Protein AF-A0A8J7Q4M6-F1 (afdb_monomer_lite)

Secondary structure (DSSP, 8-state):
------STT-EEEEEE----TTS---SSHHHHHHHHHHHHHS-GGGTS----TTSTTEEEEEGGG--S---TT-PSSPHHHHHHHHHHHHHHHHHHHHTTS-S--EEEEEEEEEE-EEESSTT--EEEPTT--SSS--EEEHHHHHHHHHHHTSEEEEEEEEEE--EE-TTPPPP---------HHHHTT-EEEEEESS-TT-B--EEE-TTS-EEEHHHHHHHHIIIIITEEEEEEEE-TTT--EEEEEEHHHHHHHHHHHHHHHS-GGGTT-TTB-SS-B---S-SS-TT-EEEEEE--EEEEEEE--GGGTTSEEEEEEEPTTSPEEEEEEEE--SSEEEEEEESSEEEEEETTTTEEEEEEPPS--STTTTEEE-

Foldseek 3Di:
DPPPPDLAFEAEDFEFEQAAPADHGHAARLVLSVLLLVQCCPCQAQLRSNYPNVDPRYHYHYLVVDDDDDDQLPRPPAPVVSVVSLVVLQVQLVVCVVVVNHSARGAEYEYHEAAAWEAQDQPWIWHATSSAHLVRRRIAIQCLSQVQCQQLLNYLEYEYHYHYFHAYNHPDDHDHPPDDRNGDPVSNVRHYYWYKAQAHHQAGWDWDQDPVRRIHTLLSVQLSLLSSALLFDPVQWDQDPVPRFIKTWRFSQSSQVSQQVCSLVSDDPVCSPPPRHGSHIDIDPPDPPRRGHTRHMHGQFWAKAKEFEDPVLAQWWKWKWDQDPVRDTDTPDIDRDHDRIDIDTGGFDWIKIDTPPPPDIDIDTQHSDRDPPRRYDYD

Structure (mmCIF, N/CA/C/O backbone):
data_AF-A0A8J7Q4M6-F1
#
_entry.id   AF-A0A8J7Q4M6-F1
#
loop_
_atom_site.group_PDB
_atom_site.id
_atom_site.type_symbol
_atom_site.label_atom_id
_atom_site.label_alt_id
_atom_site.label_comp_id
_atom_site.label_asym_id
_atom_site.label_entity_id
_atom_site.label_seq_id
_atom_site.pdbx_PDB_ins_code
_atom_site.Cartn_x
_atom_site.Cartn_y
_atom_site.Cartn_z
_atom_site.occupancy
_atom_site.B_iso_or_equiv
_atom_site.auth_seq_id
_atom_site.auth_comp_id
_atom_site.auth_asym_id
_atom_site.auth_atom_id
_atom_site.pdbx_PDB_model_num
ATOM 1 N N . MET A 1 1 ? 16.211 25.113 9.702 1.00 29.30 1 MET A N 1
ATOM 2 C CA . MET A 1 1 ? 15.753 24.844 8.324 1.00 29.30 1 MET A CA 1
ATOM 3 C C . MET A 1 1 ? 14.248 24.684 8.405 1.00 29.30 1 MET A C 1
ATOM 5 O O . MET A 1 1 ? 13.825 23.936 9.282 1.00 29.30 1 MET A O 1
ATOM 9 N N . PRO A 1 2 ? 13.449 25.432 7.634 1.00 26.28 2 PRO A N 1
ATOM 10 C CA . PRO A 1 2 ? 12.003 25.245 7.648 1.00 26.28 2 PRO A CA 1
ATOM 11 C C . PRO A 1 2 ? 11.696 23.798 7.254 1.00 26.28 2 PRO A C 1
ATOM 13 O O . PRO A 1 2 ? 12.311 23.261 6.336 1.00 26.28 2 PRO A O 1
ATOM 16 N N . SER A 1 3 ? 10.821 23.146 8.014 1.00 36.16 3 SER A N 1
ATOM 17 C CA . SER A 1 3 ? 10.367 21.791 7.733 1.00 36.16 3 SER A CA 1
ATOM 18 C C . SER A 1 3 ? 9.647 21.793 6.387 1.00 36.16 3 SER A C 1
ATOM 20 O O . SER A 1 3 ? 8.534 22.312 6.298 1.00 36.16 3 SER A O 1
ATOM 22 N N . GLU A 1 4 ? 10.268 21.240 5.346 1.00 38.50 4 GLU A N 1
ATOM 23 C CA . GLU A 1 4 ? 9.588 20.895 4.096 1.00 38.50 4 GLU A CA 1
ATOM 24 C C . GLU A 1 4 ? 8.584 19.773 4.390 1.00 38.50 4 GLU A C 1
ATOM 26 O O . GLU A 1 4 ? 8.824 18.593 4.147 1.00 38.50 4 GLU A O 1
ATOM 31 N N . SER A 1 5 ? 7.442 20.130 4.973 1.00 52.38 5 SER A N 1
ATOM 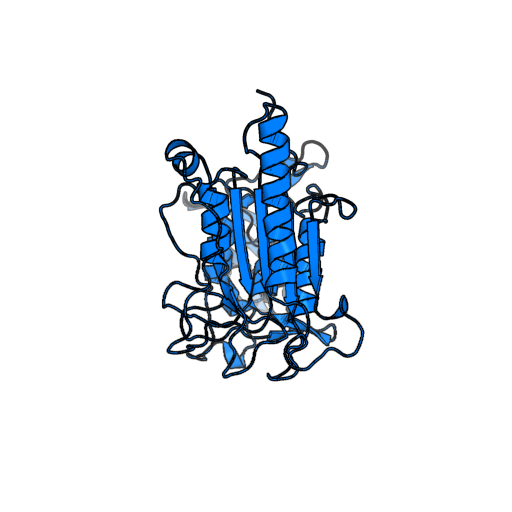32 C CA . SER A 1 5 ? 6.235 19.347 4.794 1.00 52.38 5 SER A CA 1
ATOM 33 C C . SER A 1 5 ? 5.693 19.693 3.414 1.00 52.38 5 SER A C 1
ATOM 35 O O . SER A 1 5 ? 4.914 20.633 3.274 1.00 52.38 5 SER A O 1
ATOM 37 N N . SER A 1 6 ? 6.080 18.961 2.380 1.00 50.97 6 SER A N 1
ATOM 38 C CA . SER A 1 6 ? 5.148 18.772 1.279 1.00 50.97 6 SER A CA 1
ATOM 39 C C . SER A 1 6 ? 5.489 17.504 0.524 1.00 50.97 6 SER A C 1
ATOM 41 O O . SER A 1 6 ? 6.610 17.261 0.089 1.00 50.97 6 SER A O 1
ATOM 43 N N . SER A 1 7 ? 4.456 16.714 0.300 1.00 60.88 7 SER A N 1
ATOM 44 C CA . SER A 1 7 ? 4.362 15.722 -0.762 1.00 60.88 7 SER A CA 1
ATOM 45 C C . SER A 1 7 ? 4.699 16.249 -2.166 1.00 60.88 7 SER A C 1
ATOM 47 O O . SER A 1 7 ? 4.674 15.495 -3.134 1.00 60.88 7 SER A O 1
ATOM 49 N N . ASP A 1 8 ? 5.039 17.533 -2.304 1.00 71.62 8 ASP A N 1
ATOM 50 C CA . ASP A 1 8 ? 5.312 18.224 -3.556 1.00 71.62 8 ASP A CA 1
ATOM 51 C C . ASP A 1 8 ? 6.675 17.864 -4.164 1.00 71.62 8 ASP A C 1
ATOM 53 O O . ASP A 1 8 ? 7.197 18.586 -5.002 1.00 71.62 8 ASP A O 1
ATOM 57 N N . THR A 1 9 ? 7.285 16.752 -3.763 1.00 90.38 9 THR A N 1
ATOM 58 C CA . THR A 1 9 ? 8.444 16.160 -4.451 1.00 90.38 9 THR A CA 1
ATOM 59 C C . THR A 1 9 ? 8.368 14.631 -4.493 1.00 90.38 9 THR A C 1
ATOM 61 O O . THR A 1 9 ? 9.377 13.969 -4.750 1.00 90.38 9 THR A O 1
ATOM 64 N N . ASP A 1 10 ? 7.187 14.062 -4.240 1.00 96.00 10 ASP A N 1
ATOM 65 C CA . ASP A 1 10 ? 6.957 12.622 -4.305 1.00 96.00 10 ASP A CA 1
ATOM 66 C C . ASP A 1 10 ? 6.622 12.192 -5.739 1.00 96.00 10 ASP A C 1
ATOM 68 O O . ASP A 1 10 ? 5.940 12.902 -6.482 1.00 96.00 10 ASP A O 1
ATOM 72 N N . TYR A 1 11 ? 7.107 11.012 -6.115 1.00 98.19 11 TYR A N 1
ATOM 73 C CA . TYR A 1 11 ? 6.899 10.370 -7.408 1.00 98.19 11 TYR A CA 1
ATOM 74 C C . TYR A 1 11 ? 6.275 8.993 -7.207 1.00 98.19 11 TYR A C 1
ATOM 76 O O . TYR A 1 11 ? 6.481 8.351 -6.177 1.00 98.19 11 TYR A O 1
ATOM 84 N N . ALA A 1 12 ? 5.533 8.515 -8.198 1.00 98.44 12 ALA A N 1
ATOM 85 C CA . ALA A 1 12 ? 4.901 7.212 -8.162 1.00 98.44 12 ALA A CA 1
ATOM 86 C C . ALA A 1 12 ? 4.798 6.576 -9.551 1.00 98.44 12 ALA A C 1
ATOM 88 O O . ALA A 1 12 ? 4.422 7.236 -10.520 1.00 98.44 12 ALA A O 1
ATOM 89 N N . ILE A 1 13 ? 5.060 5.272 -9.616 1.00 98.56 13 ILE A N 1
ATOM 90 C CA . ILE A 1 13 ? 4.759 4.408 -10.758 1.00 98.56 13 ILE A CA 1
ATOM 91 C C . ILE A 1 13 ? 3.866 3.282 -10.241 1.00 98.56 13 ILE A C 1
ATOM 93 O O . ILE A 1 13 ? 4.250 2.515 -9.356 1.00 98.56 13 ILE A O 1
ATOM 97 N N . VAL A 1 14 ? 2.654 3.211 -10.779 1.00 98.69 14 VAL A N 1
ATOM 98 C CA . VAL A 1 14 ? 1.589 2.303 -10.355 1.00 98.69 14 VAL A CA 1
ATOM 99 C C . VAL A 1 14 ? 1.194 1.449 -11.552 1.00 98.69 14 VAL A C 1
ATOM 101 O O . VAL A 1 14 ? 0.779 1.984 -12.577 1.00 98.69 14 VAL A O 1
ATOM 104 N N . VAL A 1 15 ? 1.312 0.129 -11.436 1.00 98.62 15 VAL A N 1
ATOM 105 C CA . VAL A 1 15 ? 1.026 -0.817 -12.521 1.00 98.62 15 VAL A CA 1
ATOM 106 C C . VAL A 1 15 ? -0.055 -1.799 -12.085 1.00 98.62 15 VAL A C 1
ATOM 108 O O . VAL A 1 15 ? 0.065 -2.415 -11.027 1.00 98.62 15 VAL A O 1
ATOM 111 N N . GLY A 1 16 ? -1.091 -1.963 -12.909 1.00 98.19 16 GLY A N 1
ATOM 112 C CA . GLY A 1 16 ? -2.176 -2.924 -12.696 1.00 98.19 16 GLY A CA 1
ATOM 113 C C . GLY A 1 16 ? -2.458 -3.729 -13.959 1.00 98.19 16 GLY A C 1
ATOM 114 O O . GLY A 1 16 ? -2.904 -3.175 -14.964 1.00 98.19 16 GLY A O 1
ATOM 115 N N . ILE A 1 17 ? -2.210 -5.040 -13.927 1.00 97.69 17 ILE A N 1
ATOM 116 C CA . ILE A 1 17 ? -2.330 -5.902 -15.112 1.00 97.69 17 ILE A CA 1
ATOM 117 C C . ILE A 1 17 ? -3.440 -6.931 -14.899 1.00 97.69 17 ILE A C 1
ATOM 119 O O . ILE A 1 17 ? -3.323 -7.830 -14.072 1.00 97.69 17 ILE A O 1
ATOM 123 N N . THR A 1 18 ? -4.524 -6.810 -15.663 1.00 95.75 18 THR A N 1
ATOM 124 C CA . THR A 1 18 ? -5.674 -7.736 -15.625 1.00 95.75 18 THR A CA 1
ATOM 125 C C . THR A 1 18 ? -5.696 -8.684 -16.817 1.00 95.75 18 THR A C 1
ATOM 127 O O . THR A 1 18 ? -6.154 -9.824 -16.707 1.00 95.75 18 THR A O 1
ATOM 130 N N . ARG A 1 19 ? -5.204 -8.226 -17.976 1.00 94.44 19 ARG A N 1
ATOM 131 C CA . ARG A 1 19 ? -5.293 -8.965 -19.238 1.00 94.44 19 ARG A CA 1
ATOM 132 C C . ARG A 1 19 ? -3.989 -9.680 -19.547 1.00 94.44 19 ARG A C 1
ATOM 134 O O . ARG A 1 19 ? -2.984 -9.048 -19.855 1.00 94.44 19 ARG A O 1
ATOM 141 N N . TYR A 1 20 ? -4.068 -11.005 -19.548 1.00 94.38 20 TYR A N 1
ATOM 142 C CA . TYR A 1 20 ? -3.001 -11.903 -19.962 1.00 94.38 20 TYR A CA 1
ATOM 143 C C . TYR A 1 20 ? -3.540 -12.821 -21.062 1.00 94.38 20 TYR A C 1
ATOM 145 O O . TYR A 1 20 ? -4.332 -13.709 -20.774 1.00 94.38 20 TYR A O 1
ATOM 153 N N . PRO A 1 21 ? -3.156 -12.646 -22.334 1.00 92.44 21 PRO A N 1
ATOM 154 C CA . PRO A 1 21 ? -3.675 -13.480 -23.422 1.00 92.44 21 PRO A CA 1
ATOM 155 C C . PRO A 1 21 ? -3.297 -14.965 -23.313 1.00 92.44 21 PRO A C 1
ATOM 157 O O . PRO A 1 21 ? -3.915 -15.804 -23.963 1.00 92.44 21 PRO A O 1
ATOM 160 N N . TYR A 1 22 ? -2.270 -15.291 -22.521 1.00 92.94 22 TYR A N 1
ATOM 161 C CA . TYR A 1 22 ? -1.710 -16.643 -22.401 1.00 92.94 22 TYR A CA 1
ATOM 162 C C . TYR A 1 22 ? -1.654 -17.169 -20.959 1.00 92.94 22 TYR A C 1
ATOM 164 O O . TYR A 1 22 ? -1.029 -18.205 -20.715 1.00 92.94 22 TYR A O 1
ATOM 172 N N . LEU A 1 23 ? -2.256 -16.450 -20.011 1.00 92.06 23 LEU A N 1
ATOM 173 C CA . LEU A 1 23 ? -2.446 -16.857 -18.617 1.00 92.06 23 LEU A CA 1
ATOM 174 C C . LEU A 1 23 ? -3.902 -16.572 -18.239 1.00 92.06 23 LEU A C 1
ATOM 176 O O . LEU A 1 23 ? -4.615 -15.902 -18.983 1.00 92.06 23 LEU A O 1
ATOM 180 N N . ASP A 1 24 ? -4.350 -17.065 -17.091 1.00 91.50 24 ASP A N 1
ATOM 181 C CA . ASP A 1 24 ? -5.707 -16.769 -16.641 1.00 91.50 24 ASP A CA 1
ATOM 182 C C . ASP A 1 24 ? -5.862 -15.260 -16.384 1.00 91.50 24 ASP A C 1
ATOM 184 O O . ASP A 1 24 ? -4.970 -14.647 -15.790 1.00 91.50 24 ASP A O 1
ATOM 188 N N . PRO A 1 25 ? -6.954 -14.623 -16.831 1.00 91.19 25 PRO A N 1
ATOM 189 C CA . PRO A 1 25 ? -7.173 -13.210 -16.564 1.00 91.19 25 PRO A CA 1
ATOM 190 C C . PRO A 1 25 ? -7.418 -12.976 -15.070 1.00 91.19 25 PRO A C 1
ATOM 192 O O . PRO A 1 25 ? -8.015 -13.807 -14.383 1.00 91.19 25 PRO A O 1
ATOM 195 N N . LEU A 1 26 ? -7.003 -11.808 -14.587 1.00 92.06 26 LEU A N 1
ATOM 196 C CA . LEU A 1 26 ? -7.267 -11.348 -13.224 1.00 92.06 26 LEU A CA 1
ATOM 197 C C . LEU A 1 26 ? -8.335 -10.257 -13.231 1.00 92.06 26 LEU A C 1
ATOM 199 O O . LEU A 1 26 ? -8.525 -9.566 -14.232 1.00 92.06 26 LEU A O 1
ATOM 203 N N . GLN A 1 27 ? -9.037 -10.097 -12.111 1.00 90.62 27 GLN A N 1
ATOM 204 C CA . GLN A 1 27 ? -10.154 -9.155 -12.010 1.00 90.62 27 GLN A CA 1
ATOM 205 C C . GLN A 1 27 ? -9.843 -7.957 -11.109 1.00 90.62 27 GLN A C 1
ATOM 207 O O . GLN A 1 27 ? -10.366 -6.876 -11.370 1.00 90.62 27 GLN A O 1
ATOM 212 N N . SER A 1 28 ? -9.013 -8.113 -10.073 1.00 93.81 28 SER A N 1
ATOM 213 C CA . SER A 1 28 ? -8.695 -7.023 -9.144 1.00 93.81 28 SER A CA 1
ATOM 214 C C . SER A 1 28 ? -7.577 -6.052 -9.559 1.00 93.81 28 SER A C 1
ATOM 216 O O . SER A 1 28 ? -7.703 -4.880 -9.204 1.00 93.81 28 SER A O 1
ATOM 218 N N . PRO A 1 29 ? -6.523 -6.427 -10.320 1.00 97.00 29 PRO A N 1
ATOM 219 C CA . PRO A 1 29 ? -5.307 -5.611 -10.373 1.00 97.00 29 PRO A CA 1
ATOM 220 C C . PRO A 1 29 ? -5.457 -4.163 -10.837 1.00 97.00 29 PRO A C 1
ATOM 222 O O . PRO A 1 29 ? -4.808 -3.269 -10.297 1.00 97.00 29 PRO A O 1
ATOM 225 N N . GLU A 1 30 ? -6.318 -3.898 -11.821 1.00 97.44 30 GLU A N 1
ATOM 226 C CA . GLU A 1 30 ? -6.583 -2.519 -12.239 1.00 97.44 30 GLU A CA 1
ATOM 227 C C . GLU A 1 30 ? -7.367 -1.733 -11.184 1.00 97.44 30 GLU A C 1
ATOM 229 O O . GLU A 1 30 ? -7.100 -0.548 -10.994 1.00 97.44 30 GLU A O 1
ATOM 234 N N . ASN A 1 31 ? -8.309 -2.370 -10.483 1.00 96.88 31 ASN A N 1
ATOM 235 C CA . ASN A 1 31 ? -9.054 -1.729 -9.397 1.00 96.88 31 ASN A CA 1
ATOM 236 C C . ASN A 1 31 ? -8.115 -1.386 -8.237 1.00 96.88 31 ASN A C 1
ATOM 238 O O . ASN A 1 31 ? -8.163 -0.275 -7.709 1.00 96.88 31 ASN A O 1
ATOM 242 N N . ASP A 1 32 ? -7.224 -2.314 -7.891 1.00 97.81 32 ASP A N 1
ATOM 243 C CA . ASP A 1 32 ? -6.236 -2.141 -6.831 1.00 97.81 32 ASP A CA 1
ATOM 244 C C . ASP A 1 32 ? -5.249 -1.005 -7.177 1.00 97.81 32 ASP A C 1
ATOM 246 O O . ASP A 1 32 ? -5.051 -0.082 -6.383 1.00 97.81 32 ASP A O 1
ATOM 250 N N . ALA A 1 33 ? -4.726 -0.992 -8.410 1.00 98.31 33 ALA A N 1
ATOM 251 C CA . ALA A 1 33 ? -3.863 0.075 -8.921 1.00 98.31 33 ALA A CA 1
ATOM 252 C C . ALA A 1 33 ? -4.564 1.444 -8.943 1.00 98.31 33 ALA A C 1
ATOM 254 O O . ALA A 1 33 ? -4.000 2.440 -8.485 1.00 98.31 33 ALA A O 1
ATOM 255 N N . ARG A 1 34 ? -5.812 1.515 -9.426 1.00 98.19 34 ARG A N 1
ATOM 256 C CA . ARG A 1 34 ? -6.600 2.761 -9.424 1.00 98.19 34 ARG A CA 1
ATOM 257 C C . ARG A 1 34 ? -6.825 3.272 -8.008 1.00 98.19 34 ARG A C 1
ATOM 259 O O . ARG A 1 34 ? -6.684 4.466 -7.774 1.00 98.19 34 ARG A O 1
ATOM 266 N N . ALA A 1 35 ? -7.128 2.391 -7.065 1.00 97.62 35 ALA A N 1
ATOM 267 C CA . ALA A 1 35 ? -7.356 2.783 -5.686 1.00 97.62 35 ALA A CA 1
ATOM 268 C C . ALA A 1 35 ? -6.094 3.298 -4.993 1.00 97.62 35 ALA A C 1
ATOM 270 O O . ALA A 1 35 ? -6.142 4.327 -4.319 1.00 97.62 35 ALA A O 1
ATOM 271 N N . PHE A 1 36 ? -4.956 2.635 -5.204 1.00 98.38 36 PHE A N 1
ATOM 272 C CA . PHE A 1 36 ? -3.681 3.122 -4.693 1.00 98.38 36 PHE A CA 1
ATOM 273 C C . PHE A 1 36 ? -3.291 4.464 -5.326 1.00 98.38 36 PHE A C 1
ATOM 275 O O . PHE A 1 36 ? -2.888 5.386 -4.620 1.00 98.38 36 PHE A O 1
ATOM 282 N N . HIS A 1 37 ? -3.509 4.632 -6.633 1.00 98.50 37 HIS A N 1
ATOM 283 C CA . HIS A 1 37 ? -3.357 5.920 -7.312 1.00 98.50 37 HIS A CA 1
ATOM 284 C C . HIS A 1 37 ? -4.278 7.008 -6.730 1.00 98.50 37 HIS A C 1
ATOM 286 O O . HIS A 1 37 ? -3.856 8.149 -6.532 1.00 98.50 37 HIS A O 1
ATOM 292 N N . THR A 1 38 ? -5.535 6.678 -6.422 1.00 98.06 38 THR A N 1
ATOM 293 C CA . THR A 1 38 ? -6.459 7.599 -5.748 1.00 98.06 38 THR A CA 1
ATOM 294 C C . THR A 1 38 ? -5.933 8.005 -4.375 1.00 98.06 38 THR A C 1
ATOM 296 O O . THR A 1 38 ? -5.958 9.192 -4.059 1.00 98.06 38 THR A O 1
ATOM 299 N N . TRP A 1 39 ? -5.403 7.076 -3.577 1.00 97.69 39 TRP A N 1
ATOM 300 C CA . TRP A 1 39 ? -4.778 7.419 -2.297 1.00 97.69 39 TRP A CA 1
ATOM 301 C C . TRP A 1 39 ? -3.551 8.329 -2.482 1.00 97.69 39 TRP A C 1
ATOM 303 O O . TRP A 1 39 ? -3.430 9.348 -1.799 1.00 97.69 39 TRP A O 1
ATOM 313 N N . LEU A 1 40 ? -2.684 8.031 -3.457 1.00 97.69 40 LEU A N 1
ATOM 314 C CA . LEU A 1 40 ? -1.503 8.847 -3.767 1.00 97.69 40 LEU A CA 1
ATOM 315 C C . LEU A 1 40 ? -1.861 10.294 -4.128 1.00 97.69 40 LEU A C 1
ATOM 317 O O . LEU A 1 40 ? -1.151 11.229 -3.762 1.00 97.69 40 LEU A O 1
ATOM 321 N N . THR A 1 41 ? -2.969 10.475 -4.844 1.00 97.12 41 THR A N 1
ATOM 322 C CA . THR A 1 41 ? -3.414 11.780 -5.351 1.00 97.12 41 THR A CA 1
ATOM 323 C C . THR A 1 41 ? -4.434 12.478 -4.457 1.00 97.12 41 THR A C 1
ATOM 325 O O . THR A 1 41 ? -4.782 13.641 -4.679 1.00 97.12 41 THR A O 1
ATOM 328 N N . THR A 1 42 ? -4.903 11.798 -3.411 1.00 95.56 42 THR A N 1
ATOM 329 C CA . THR A 1 42 ? -5.733 12.413 -2.379 1.00 95.56 42 THR A CA 1
ATOM 330 C C . THR A 1 42 ? -4.874 13.409 -1.599 1.00 95.56 42 THR A C 1
ATOM 332 O O . THR A 1 42 ? -3.763 13.061 -1.200 1.00 95.56 42 THR A O 1
ATOM 335 N N . PRO A 1 43 ? -5.342 14.648 -1.373 1.00 92.69 43 PRO A N 1
ATOM 336 C CA . PRO A 1 43 ? -4.592 15.640 -0.612 1.00 92.69 43 PRO A CA 1
ATOM 337 C C . PRO A 1 43 ? -4.143 15.144 0.767 1.00 92.69 43 PRO A C 1
ATOM 339 O O . PRO A 1 43 ? -4.856 14.386 1.429 1.00 92.69 43 PRO A O 1
ATOM 342 N N . ALA A 1 44 ? -2.963 15.587 1.204 1.00 88.62 44 ALA A N 1
ATOM 343 C CA . ALA A 1 44 ? -2.361 15.135 2.458 1.00 88.62 44 ALA A CA 1
ATOM 344 C C . ALA A 1 44 ? -3.206 15.495 3.694 1.00 88.62 44 ALA A C 1
ATOM 346 O O . ALA A 1 44 ? -3.280 14.715 4.639 1.00 88.62 44 ALA A O 1
ATOM 347 N N . ASP A 1 45 ? -3.910 16.629 3.662 1.00 85.00 45 ASP A N 1
ATOM 348 C CA . ASP A 1 45 ? -4.875 17.056 4.688 1.00 85.00 45 ASP A CA 1
ATOM 349 C C . ASP A 1 45 ? -6.144 16.182 4.735 1.00 85.00 45 ASP A C 1
ATOM 351 O O . ASP A 1 45 ? -6.901 16.216 5.704 1.00 85.00 45 ASP A O 1
ATOM 355 N N . ARG A 1 46 ? -6.360 15.363 3.701 1.00 87.12 46 ARG A N 1
ATOM 356 C CA . ARG A 1 46 ? -7.422 14.356 3.604 1.00 87.12 46 ARG A CA 1
ATOM 357 C C . ARG A 1 46 ? -6.902 12.923 3.755 1.00 87.12 46 ARG A C 1
ATOM 359 O O . ARG A 1 46 ? -7.635 11.986 3.458 1.00 87.12 46 ARG A O 1
ATOM 366 N N . GLY A 1 47 ? -5.668 12.748 4.234 1.00 85.38 47 GLY A N 1
ATOM 367 C CA . GLY A 1 47 ? -5.085 11.441 4.553 1.00 85.38 47 GLY A CA 1
ATOM 368 C C . GLY A 1 47 ? -4.464 10.685 3.373 1.00 85.38 47 GLY A C 1
ATOM 369 O O . GLY A 1 47 ? -4.067 9.532 3.540 1.00 85.38 47 GLY A O 1
ATOM 370 N N . GLY A 1 48 ? -4.361 11.313 2.198 1.00 92.19 48 GLY A N 1
ATOM 371 C CA . GLY A 1 48 ? -3.635 10.758 1.054 1.00 92.19 48 GLY A CA 1
ATOM 372 C C . GLY A 1 48 ? -2.156 11.141 1.028 1.00 92.19 48 GLY A C 1
ATOM 373 O O . GLY A 1 48 ? -1.658 11.809 1.937 1.00 92.19 48 GLY A O 1
ATOM 374 N N . ALA A 1 49 ? -1.447 10.749 -0.034 1.00 93.56 49 ALA A N 1
ATOM 375 C CA . ALA A 1 49 ? -0.051 11.152 -0.211 1.00 93.56 49 ALA A CA 1
ATOM 376 C C . ALA A 1 49 ? 0.097 12.570 -0.775 1.00 93.56 49 ALA A C 1
ATOM 378 O O . ALA A 1 49 ? 1.175 13.127 -0.667 1.00 93.56 49 ALA A O 1
ATOM 379 N N . GLY A 1 50 ? -0.948 13.172 -1.351 1.00 94.12 50 GLY A N 1
ATOM 380 C CA . GLY A 1 50 ? -0.949 14.563 -1.808 1.00 94.12 50 GLY A CA 1
ATOM 381 C C . GLY A 1 50 ? -0.097 14.853 -3.045 1.00 94.12 50 GLY A C 1
ATOM 382 O O . GLY A 1 50 ? 0.408 15.970 -3.163 1.00 94.12 50 GLY A O 1
ATOM 383 N N . ILE A 1 51 ? 0.086 13.884 -3.947 1.00 95.25 51 ILE A N 1
ATOM 384 C CA . ILE A 1 51 ? 0.711 14.114 -5.258 1.00 95.25 51 ILE A CA 1
ATOM 385 C C . ILE A 1 51 ? -0.335 14.738 -6.191 1.00 95.25 51 ILE A C 1
ATOM 387 O O . ILE A 1 51 ? -1.450 14.234 -6.291 1.00 95.25 51 ILE A O 1
ATOM 391 N N . ASP A 1 52 ? -0.004 15.824 -6.893 1.00 94.19 52 ASP A N 1
ATOM 392 C CA . ASP A 1 52 ? -0.937 16.428 -7.856 1.00 94.19 52 ASP A CA 1
ATOM 393 C C . ASP A 1 52 ? -1.328 15.404 -8.950 1.00 94.19 52 ASP A C 1
ATOM 395 O O . ASP A 1 52 ? -0.445 14.946 -9.681 1.00 94.19 52 ASP A O 1
ATOM 399 N N . PRO A 1 53 ? -2.624 15.057 -9.108 1.00 92.88 53 PRO A N 1
ATOM 400 C CA . PRO A 1 53 ? -3.082 14.078 -10.098 1.00 92.88 53 PRO A CA 1
ATOM 401 C C . PRO A 1 53 ? -2.815 14.477 -11.553 1.00 92.88 53 PRO A C 1
ATOM 403 O O . PRO A 1 53 ? -2.889 13.624 -12.433 1.00 92.88 53 PRO A O 1
ATOM 406 N N . LYS A 1 54 ? -2.547 15.758 -11.836 1.00 91.12 54 LYS A N 1
ATOM 407 C CA . LYS A 1 54 ? -2.188 16.232 -13.184 1.00 91.12 54 LYS A CA 1
ATOM 408 C C . LYS A 1 54 ? -0.681 16.245 -13.426 1.00 91.12 54 LYS A C 1
ATOM 410 O O . LYS A 1 54 ? -0.243 16.537 -14.537 1.00 91.12 54 LYS A O 1
ATOM 415 N N . SER A 1 55 ? 0.109 15.976 -12.392 1.00 93.56 55 SER A N 1
ATOM 416 C CA . SER A 1 55 ? 1.559 16.027 -12.461 1.00 93.56 55 SER A CA 1
ATOM 417 C C . SER A 1 55 ? 2.128 14.805 -13.164 1.00 93.56 55 SER A C 1
ATOM 419 O O . SER A 1 55 ? 1.664 13.681 -12.995 1.00 93.56 55 SER A O 1
ATOM 421 N N . GLU A 1 56 ? 3.243 15.009 -13.860 1.00 93.50 56 GLU A N 1
ATOM 422 C CA . GLU A 1 56 ? 4.015 13.918 -14.447 1.00 93.50 56 GLU A CA 1
ATOM 423 C C . GLU A 1 56 ? 4.717 13.009 -13.432 1.00 93.50 56 GLU A C 1
ATOM 425 O O . GLU A 1 56 ? 5.343 12.009 -13.787 1.00 93.50 56 GLU A O 1
ATOM 430 N N . ARG A 1 57 ? 4.633 13.358 -12.150 1.00 96.31 57 ARG A N 1
ATOM 431 C CA . ARG A 1 57 ? 5.251 12.618 -11.053 1.00 96.31 57 ARG A CA 1
ATOM 432 C C . ARG A 1 57 ? 4.490 11.356 -10.682 1.00 96.31 57 ARG A C 1
ATOM 434 O O . ARG A 1 57 ? 5.102 10.458 -10.120 1.00 96.31 57 ARG A O 1
ATOM 441 N N . VAL A 1 58 ? 3.201 11.266 -11.006 1.00 97.12 58 VAL A N 1
ATOM 442 C CA . VAL A 1 58 ? 2.388 10.067 -10.793 1.00 97.12 58 VAL A CA 1
ATOM 443 C C . VAL A 1 58 ? 2.038 9.438 -12.139 1.00 97.12 58 VAL A C 1
ATOM 445 O O . VAL A 1 58 ? 1.512 10.088 -13.043 1.00 97.12 58 VAL A O 1
ATOM 448 N N . ARG A 1 59 ? 2.381 8.161 -12.294 1.00 97.75 59 ARG A N 1
ATOM 449 C CA . ARG A 1 59 ? 2.167 7.386 -13.516 1.00 97.75 59 ARG A CA 1
ATOM 450 C C . ARG A 1 59 ? 1.353 6.149 -13.187 1.00 97.75 59 ARG A C 1
ATOM 452 O O . ARG A 1 59 ? 1.723 5.381 -12.302 1.00 97.75 59 ARG A O 1
ATOM 459 N N . LEU A 1 60 ? 0.242 5.984 -13.893 1.00 98.19 60 LEU A N 1
ATOM 460 C CA . LEU A 1 60 ? -0.656 4.843 -13.785 1.00 98.19 60 LEU A CA 1
ATOM 461 C C . LEU A 1 60 ? -0.617 4.090 -15.114 1.00 98.19 60 LEU A C 1
ATOM 463 O O . LEU A 1 60 ? -0.928 4.677 -16.144 1.00 98.19 60 LEU A O 1
ATOM 467 N N . VAL A 1 61 ? -0.202 2.825 -15.077 1.00 98.00 61 VAL A N 1
ATOM 468 C CA . VAL A 1 61 ? -0.069 1.950 -16.246 1.00 98.00 61 VAL A CA 1
ATOM 469 C C . VAL A 1 61 ? -0.980 0.747 -16.057 1.00 98.00 61 VAL A C 1
ATOM 471 O O . VAL A 1 61 ? -0.735 -0.115 -15.211 1.00 98.00 61 VAL A O 1
ATOM 474 N N . LEU A 1 62 ? -2.039 0.672 -16.848 1.00 98.00 62 LEU A N 1
ATOM 475 C CA . LEU A 1 62 ? -3.062 -0.360 -16.740 1.00 98.00 62 LEU A CA 1
ATOM 476 C C . LEU A 1 62 ? -3.152 -1.166 -18.023 1.00 98.00 62 LEU A C 1
ATOM 478 O O . LEU A 1 62 ? -2.908 -0.638 -19.107 1.00 98.00 62 LEU A O 1
ATOM 482 N N . SER A 1 63 ? -3.591 -2.426 -17.939 1.00 96.06 63 SER A N 1
ATOM 483 C CA . SER A 1 63 ? -3.933 -3.166 -19.159 1.00 96.06 63 SER A CA 1
ATOM 484 C C . SER A 1 63 ? -4.917 -2.355 -20.011 1.00 96.06 63 SER A C 1
ATOM 486 O O . SER A 1 63 ? -4.712 -2.234 -21.215 1.00 96.06 63 SER A O 1
ATOM 488 N N . SER A 1 64 ? -5.959 -1.751 -19.423 1.00 95.56 64 SER A N 1
ATOM 489 C CA . SER A 1 64 ? -6.960 -0.914 -20.113 1.00 95.56 64 SER A CA 1
ATOM 490 C C . SER A 1 64 ? -6.409 0.231 -20.957 1.00 95.56 64 SER A C 1
ATOM 492 O O . SER A 1 64 ? -7.082 0.627 -21.905 1.00 95.56 64 SER A O 1
ATOM 494 N N . ASP A 1 65 ? -5.216 0.738 -20.652 1.00 95.12 65 ASP A N 1
ATOM 495 C CA . ASP A 1 65 ? -4.632 1.878 -21.372 1.00 95.12 65 ASP A CA 1
ATOM 496 C C . ASP A 1 65 ? -4.194 1.486 -22.788 1.00 95.12 65 ASP A C 1
ATOM 498 O O . ASP A 1 65 ? -4.007 2.325 -23.669 1.00 95.12 65 ASP A O 1
ATOM 502 N N . PHE A 1 66 ? -4.089 0.181 -23.027 1.00 91.81 66 PHE A N 1
ATOM 503 C CA . PHE A 1 66 ? -3.665 -0.397 -24.279 1.00 91.81 66 PHE A CA 1
ATOM 504 C C . PHE A 1 66 ? -4.843 -1.067 -24.994 1.00 91.81 66 PHE A C 1
ATOM 506 O O . PHE A 1 66 ? -5.195 -2.228 -24.747 1.00 91.81 66 PHE A O 1
ATOM 513 N N . ALA A 1 67 ? -5.480 -0.299 -25.876 1.00 83.88 67 ALA A N 1
ATOM 514 C CA . ALA A 1 67 ? -6.550 -0.777 -26.739 1.00 83.88 67 ALA A CA 1
ATOM 515 C C . ALA A 1 67 ? -6.001 -1.359 -28.052 1.00 83.88 67 ALA A C 1
ATOM 517 O O . ALA A 1 67 ? -5.074 -0.816 -28.650 1.00 83.88 67 ALA A O 1
ATOM 518 N N . GLY A 1 68 ? -6.646 -2.419 -28.544 1.00 83.50 68 GLY A N 1
ATOM 519 C CA . GLY A 1 68 ? -6.395 -2.978 -29.873 1.00 83.50 68 GLY A CA 1
ATOM 520 C C . GLY A 1 68 ? -5.857 -4.406 -29.868 1.00 83.50 68 GLY A C 1
ATOM 521 O O . GLY A 1 68 ? -5.746 -5.061 -28.831 1.00 83.50 68 GLY A O 1
ATOM 522 N N . SER A 1 69 ? -5.570 -4.900 -31.071 1.00 84.00 69 SER A N 1
ATOM 523 C CA . SER A 1 69 ? -4.932 -6.196 -31.294 1.00 84.00 69 SER A CA 1
ATOM 524 C C . SER A 1 69 ? -3.428 -6.008 -31.441 1.00 84.00 69 SER A C 1
ATOM 526 O O . SER A 1 69 ? -2.973 -5.120 -32.159 1.00 84.00 69 SER A O 1
ATOM 528 N N . TYR A 1 70 ? -2.664 -6.880 -30.798 1.00 88.38 70 TYR A N 1
ATOM 529 C CA . TYR A 1 70 ? -1.207 -6.865 -30.829 1.00 88.38 70 TYR A CA 1
ATOM 530 C C . TYR A 1 70 ? -0.695 -8.146 -31.480 1.00 88.38 70 TYR A C 1
ATOM 532 O O . TYR A 1 70 ? -1.386 -9.167 -31.503 1.00 88.38 70 TYR A O 1
ATOM 540 N N . ALA A 1 71 ? 0.520 -8.092 -32.025 1.00 87.56 71 ALA A N 1
ATOM 541 C CA . ALA A 1 71 ? 1.183 -9.298 -32.498 1.00 87.56 71 ALA A CA 1
ATOM 542 C C . ALA A 1 71 ? 1.374 -10.285 -31.327 1.00 87.56 71 ALA A C 1
ATOM 544 O O . ALA A 1 71 ? 1.661 -9.837 -30.213 1.00 87.56 71 ALA A O 1
ATOM 545 N N . PRO A 1 72 ? 1.265 -11.607 -31.560 1.00 85.50 72 PRO A N 1
ATOM 546 C CA . PRO A 1 72 ? 1.433 -12.597 -30.505 1.00 85.50 72 PRO A CA 1
ATOM 547 C C . PRO A 1 72 ? 2.750 -12.437 -29.732 1.00 85.50 72 PRO A C 1
ATOM 549 O O . PRO A 1 72 ? 3.833 -12.542 -30.310 1.00 85.50 72 PRO A O 1
ATOM 552 N N . GLY A 1 73 ? 2.668 -12.232 -28.417 1.00 85.12 73 GLY A N 1
ATOM 553 C CA . GLY A 1 73 ? 3.824 -12.019 -27.538 1.00 85.12 73 GLY A CA 1
ATOM 554 C C . GLY A 1 73 ? 4.267 -10.558 -27.390 1.00 85.12 73 GLY A C 1
ATOM 555 O O . GLY A 1 73 ? 5.281 -10.309 -26.737 1.00 85.12 73 GLY A O 1
ATOM 556 N N . MET A 1 74 ? 3.529 -9.606 -27.967 1.00 90.19 74 MET A N 1
ATOM 557 C CA . MET A 1 74 ? 3.761 -8.158 -27.849 1.00 90.19 74 MET A CA 1
ATOM 558 C C . MET A 1 74 ? 2.630 -7.443 -27.101 1.00 90.19 74 MET A C 1
ATOM 560 O O . MET A 1 74 ? 2.439 -6.239 -27.258 1.00 90.19 74 MET A O 1
ATOM 564 N N . GLU A 1 75 ? 1.845 -8.181 -26.319 1.00 94.69 75 GLU A N 1
ATOM 565 C CA . GLU A 1 75 ? 0.686 -7.645 -25.622 1.00 94.69 75 GLU A CA 1
ATOM 566 C C . GLU A 1 75 ? 1.110 -6.788 -24.414 1.00 94.69 75 GLU A C 1
ATOM 568 O O . GLU A 1 75 ? 1.877 -7.247 -23.563 1.00 94.69 75 GLU A O 1
ATOM 573 N N . PRO A 1 76 ? 0.647 -5.533 -24.338 1.00 95.06 76 PRO A N 1
ATOM 574 C CA . PRO A 1 76 ? 1.046 -4.590 -23.301 1.00 95.06 76 PRO A CA 1
ATOM 575 C C . PRO A 1 76 ? 0.174 -4.655 -22.023 1.00 95.06 76 PRO A C 1
ATOM 577 O O . PRO A 1 76 ? -0.967 -5.122 -22.075 1.00 95.06 76 PRO A O 1
ATOM 580 N N . PRO A 1 77 ? 0.675 -4.149 -20.876 1.00 96.44 77 PRO A N 1
ATOM 581 C CA . PRO A 1 77 ? 2.012 -3.582 -20.707 1.00 96.44 77 PRO A CA 1
ATOM 582 C C . PRO A 1 77 ? 3.118 -4.647 -20.764 1.00 96.44 77 PRO A C 1
ATOM 584 O O . PRO A 1 77 ? 3.029 -5.710 -20.148 1.00 96.44 77 PRO A O 1
ATOM 587 N N . THR A 1 78 ? 4.161 -4.329 -21.528 1.00 95.25 78 THR A N 1
ATOM 588 C CA . THR A 1 78 ? 5.411 -5.085 -21.678 1.00 95.25 78 THR A CA 1
ATOM 589 C C . THR A 1 78 ? 6.475 -4.543 -20.726 1.00 95.25 78 THR A C 1
ATOM 591 O O . THR A 1 78 ? 6.346 -3.426 -20.221 1.00 95.25 78 THR A O 1
ATOM 594 N N . VAL A 1 79 ? 7.574 -5.290 -20.540 1.00 94.50 79 VAL A N 1
ATOM 595 C CA . VAL A 1 79 ? 8.716 -4.826 -19.727 1.00 94.50 79 VAL A CA 1
ATOM 596 C C . VAL A 1 79 ? 9.187 -3.451 -20.199 1.00 94.50 79 VAL A C 1
ATOM 598 O O . VAL A 1 79 ? 9.309 -2.554 -19.380 1.00 94.50 79 VAL A O 1
ATOM 601 N N . ALA A 1 80 ? 9.350 -3.258 -21.512 1.00 93.38 80 ALA A N 1
ATOM 602 C CA . ALA A 1 80 ? 9.846 -2.008 -22.085 1.00 93.38 80 ALA A CA 1
ATOM 603 C C . ALA A 1 80 ? 8.958 -0.795 -21.756 1.00 93.38 80 ALA A C 1
ATOM 605 O O . ALA A 1 80 ? 9.464 0.302 -21.556 1.00 93.38 80 ALA A O 1
ATOM 606 N N . GLN A 1 81 ? 7.637 -0.979 -21.680 1.00 94.75 81 GLN A N 1
ATOM 607 C CA . GLN A 1 81 ? 6.708 0.113 -21.368 1.00 94.75 81 GLN A CA 1
ATOM 608 C C . GLN A 1 81 ? 6.754 0.501 -19.891 1.00 94.75 81 GLN A C 1
ATOM 610 O O . GLN A 1 81 ? 6.717 1.684 -19.576 1.00 94.75 81 GLN A O 1
ATOM 615 N N . VAL A 1 82 ? 6.865 -0.475 -18.987 1.00 95.69 82 VAL A N 1
ATOM 616 C CA . VAL A 1 82 ? 7.033 -0.191 -17.552 1.00 95.69 82 VAL A CA 1
ATOM 617 C C . VAL A 1 82 ? 8.435 0.362 -17.275 1.00 95.69 82 VAL A C 1
ATOM 619 O O . VAL A 1 82 ? 8.596 1.288 -16.487 1.00 95.69 82 VAL A O 1
ATOM 622 N N . GLU A 1 83 ? 9.452 -0.169 -17.951 1.00 94.88 83 GLU A N 1
ATOM 623 C CA . GLU A 1 83 ? 10.835 0.283 -17.835 1.00 94.88 83 GLU A CA 1
ATOM 624 C C . GLU A 1 83 ? 11.022 1.710 -18.353 1.00 94.88 83 GLU A C 1
ATOM 626 O O . GLU A 1 83 ? 11.768 2.465 -17.739 1.00 94.88 83 GLU A O 1
ATOM 631 N N . ALA A 1 84 ? 10.305 2.122 -19.403 1.00 95.12 84 ALA A N 1
ATOM 632 C CA . ALA A 1 84 ? 10.331 3.503 -19.882 1.00 95.12 84 ALA A CA 1
ATOM 633 C C . ALA A 1 84 ? 9.956 4.514 -18.780 1.00 95.12 84 ALA A C 1
ATOM 635 O O . ALA A 1 84 ? 10.581 5.567 -18.679 1.00 95.12 84 ALA A O 1
ATOM 636 N N . GLU A 1 85 ? 9.004 4.179 -17.901 1.00 96.06 85 GLU A N 1
ATOM 637 C CA . GLU A 1 85 ? 8.649 5.045 -16.768 1.00 96.06 85 GLU A CA 1
ATOM 638 C C . GLU A 1 85 ? 9.751 5.115 -15.705 1.00 96.06 85 GLU A C 1
ATOM 640 O O . GLU A 1 85 ? 9.920 6.153 -15.064 1.00 96.06 85 GLU A O 1
ATOM 645 N N . LEU A 1 86 ? 10.520 4.036 -15.527 1.00 95.56 86 LEU A N 1
ATOM 646 C CA . LEU A 1 86 ? 11.677 4.014 -14.629 1.00 95.56 86 LEU A CA 1
ATOM 647 C C . LEU A 1 86 ? 12.850 4.801 -15.236 1.00 95.56 86 LEU A C 1
ATOM 649 O O . LEU A 1 86 ? 13.448 5.623 -14.546 1.00 95.56 86 LEU A O 1
ATOM 653 N N . ILE A 1 87 ? 13.130 4.611 -16.530 1.00 95.06 87 ILE A N 1
ATOM 654 C CA . ILE A 1 87 ? 14.170 5.334 -17.282 1.00 95.06 87 ILE A CA 1
ATOM 655 C C . ILE A 1 87 ? 13.904 6.840 -17.264 1.00 95.06 87 ILE A C 1
ATOM 657 O O . ILE A 1 87 ? 14.825 7.623 -17.065 1.00 95.06 87 ILE A O 1
ATOM 661 N N . ARG A 1 88 ? 12.645 7.269 -17.365 1.00 96.06 88 ARG A N 1
ATOM 662 C CA . ARG A 1 88 ? 12.288 8.689 -17.259 1.00 96.06 88 ARG A CA 1
ATOM 663 C C . ARG A 1 88 ? 12.775 9.336 -15.952 1.00 96.06 88 ARG A C 1
ATOM 665 O O . ARG A 1 88 ? 13.087 10.523 -15.931 1.00 96.06 88 ARG A O 1
ATOM 672 N N . LEU A 1 89 ? 12.842 8.589 -14.845 1.00 96.44 89 LEU A N 1
ATOM 673 C CA . LEU A 1 89 ? 13.374 9.112 -13.579 1.00 96.44 89 LEU A CA 1
ATOM 674 C C . LEU A 1 89 ? 14.901 9.291 -13.621 1.00 96.44 89 LEU A C 1
ATOM 676 O O . LEU A 1 89 ? 15.408 10.239 -13.026 1.00 96.44 89 LEU A O 1
ATOM 680 N N . ASP A 1 90 ? 15.614 8.420 -14.339 1.00 94.50 90 ASP A N 1
ATOM 681 C CA . ASP A 1 90 ? 17.048 8.563 -14.633 1.00 94.50 90 ASP A CA 1
ATOM 682 C C . ASP A 1 90 ? 17.318 9.789 -15.511 1.00 94.50 90 ASP A C 1
ATOM 684 O O . ASP A 1 90 ? 18.182 10.602 -15.188 1.00 94.50 90 ASP A O 1
ATOM 688 N N . GLU A 1 91 ? 16.488 10.023 -16.528 1.00 95.31 91 GLU A N 1
ATOM 689 C CA . GLU A 1 91 ? 16.577 11.226 -17.362 1.00 95.31 91 GLU A CA 1
ATOM 690 C C . GLU A 1 91 ? 16.434 12.514 -16.531 1.00 95.31 91 GLU A C 1
ATOM 692 O O . GLU A 1 91 ? 17.236 13.439 -16.682 1.00 95.31 91 GLU A O 1
ATOM 697 N N . ILE A 1 92 ? 15.490 12.556 -15.582 1.00 96.44 92 ILE A N 1
ATOM 698 C CA . ILE A 1 92 ? 15.332 13.695 -14.658 1.00 96.44 92 ILE A CA 1
ATOM 699 C C . ILE A 1 92 ? 16.568 13.861 -13.760 1.00 96.44 92 ILE A C 1
ATOM 701 O O . ILE A 1 92 ? 17.025 14.986 -13.531 1.00 96.44 92 ILE A O 1
ATOM 705 N N . ALA A 1 93 ? 17.129 12.765 -13.241 1.00 94.88 93 ALA A N 1
ATOM 706 C CA . ALA A 1 93 ? 18.342 12.808 -12.425 1.00 94.88 93 ALA A CA 1
ATOM 707 C C . ALA A 1 93 ? 19.531 13.368 -13.222 1.00 94.88 93 ALA A C 1
ATOM 709 O O . ALA A 1 93 ? 20.293 14.205 -12.728 1.00 94.88 93 ALA A O 1
ATOM 710 N N . GLU A 1 94 ? 19.654 12.965 -14.481 1.00 95.25 94 GLU A N 1
ATOM 711 C CA . GLU A 1 94 ? 20.679 13.431 -15.404 1.00 95.25 94 GLU A CA 1
ATOM 712 C C . GLU A 1 94 ? 20.519 14.908 -15.778 1.00 95.25 94 GLU A C 1
ATOM 714 O O . GLU A 1 94 ? 21.503 15.654 -15.836 1.00 95.25 94 GLU A O 1
ATOM 719 N N . GLU A 1 95 ? 19.290 15.380 -15.971 1.00 96.81 95 GLU A N 1
ATOM 720 C CA . GLU A 1 95 ? 18.994 16.804 -16.140 1.00 96.81 95 GLU A CA 1
ATOM 721 C C . GLU A 1 95 ? 19.347 17.618 -14.888 1.00 96.81 95 GLU A C 1
ATOM 723 O O . GLU A 1 95 ? 19.975 18.678 -14.991 1.00 96.81 95 GLU A O 1
ATOM 728 N N . ASN A 1 96 ? 19.019 17.111 -13.696 1.00 95.56 96 ASN A N 1
ATOM 729 C CA . ASN A 1 96 ? 19.405 17.734 -12.430 1.00 95.56 96 ASN A CA 1
ATOM 730 C C . ASN A 1 96 ? 20.927 17.811 -12.281 1.00 95.56 96 ASN A C 1
ATOM 732 O O . ASN A 1 96 ? 21.454 18.865 -11.901 1.00 95.56 96 ASN A O 1
ATOM 736 N N . ARG A 1 97 ? 21.646 16.753 -12.668 1.00 94.81 97 ARG A N 1
ATOM 737 C CA . ARG A 1 97 ? 23.111 16.713 -12.666 1.00 94.81 97 ARG A CA 1
ATOM 738 C C . ARG A 1 97 ? 23.701 17.758 -13.607 1.00 94.81 97 ARG A C 1
ATOM 740 O O . ARG A 1 97 ? 24.551 18.538 -13.180 1.00 94.81 97 ARG A O 1
ATOM 747 N N . LYS A 1 98 ? 23.222 17.825 -14.855 1.00 96.75 98 LYS A N 1
ATOM 748 C CA . LYS A 1 98 ? 23.653 18.824 -15.854 1.00 96.75 98 LYS A CA 1
ATOM 749 C C . LYS A 1 98 ? 23.407 20.257 -15.384 1.00 96.75 98 LYS A C 1
ATOM 751 O O . LYS A 1 98 ? 24.197 21.144 -15.687 1.00 96.75 98 LYS A O 1
ATOM 756 N N . ALA A 1 99 ? 22.346 20.474 -14.613 1.00 96.81 99 ALA A N 1
ATOM 757 C CA . ALA A 1 99 ? 22.015 21.768 -14.032 1.00 96.81 99 ALA A CA 1
ATOM 758 C C . ALA A 1 99 ? 22.708 22.058 -12.681 1.00 96.81 99 ALA A C 1
ATOM 760 O O . ALA A 1 99 ? 22.384 23.055 -12.037 1.00 96.81 99 ALA A O 1
ATOM 761 N N . GLY A 1 100 ? 23.634 21.204 -12.225 1.00 94.69 100 GLY A N 1
ATOM 762 C CA . GLY A 1 100 ? 24.400 21.410 -10.989 1.00 94.69 100 GLY A CA 1
ATOM 763 C C . GLY A 1 100 ? 23.638 21.122 -9.689 1.00 94.69 100 GLY A C 1
ATOM 764 O O . GLY A 1 100 ? 24.109 21.497 -8.619 1.00 94.69 100 GLY A O 1
ATOM 765 N N . ARG A 1 101 ? 22.477 20.452 -9.753 1.00 91.56 101 ARG A N 1
ATOM 766 C CA . ARG A 1 101 ? 21.648 20.077 -8.587 1.00 91.56 101 ARG A CA 1
ATOM 767 C C . ARG A 1 101 ? 21.965 18.683 -8.025 1.00 91.56 101 ARG A C 1
ATOM 769 O O . ARG A 1 101 ? 21.365 18.270 -7.035 1.00 91.56 101 ARG A O 1
ATOM 776 N N . GLY A 1 102 ? 22.907 17.966 -8.640 1.00 90.69 102 GLY A N 1
ATOM 777 C CA . GLY A 1 102 ? 23.192 16.561 -8.335 1.00 90.69 102 GLY A CA 1
ATOM 778 C C . GLY A 1 102 ? 22.146 15.611 -8.928 1.00 90.69 102 GLY A C 1
ATOM 779 O O . GLY A 1 102 ? 21.348 16.016 -9.762 1.00 90.69 102 GLY A O 1
ATOM 780 N N . LEU A 1 103 ? 22.160 14.347 -8.500 1.00 92.19 103 LEU A N 1
ATOM 781 C CA . LEU A 1 103 ? 21.298 13.280 -9.038 1.00 92.19 103 LEU A CA 1
ATOM 782 C C . LEU A 1 103 ? 19.924 13.170 -8.353 1.00 92.19 103 LEU A C 1
ATOM 784 O O . LEU A 1 103 ? 19.118 12.313 -8.699 1.00 92.19 103 LEU A O 1
ATOM 788 N N . ARG A 1 104 ? 19.641 14.008 -7.352 1.00 92.75 104 ARG A N 1
ATOM 789 C CA . ARG A 1 104 ? 18.393 13.910 -6.590 1.00 92.75 104 ARG A CA 1
ATOM 790 C C . ARG A 1 104 ? 17.203 14.291 -7.472 1.00 92.75 104 ARG A C 1
ATOM 792 O O . ARG A 1 104 ? 17.195 15.378 -8.040 1.00 92.75 104 ARG A O 1
ATOM 799 N N . VAL A 1 105 ? 16.195 13.427 -7.543 1.00 95.56 105 VAL A N 1
ATOM 800 C CA . VAL A 1 105 ? 14.939 13.615 -8.290 1.00 95.56 105 VAL A CA 1
ATOM 801 C C . VAL A 1 105 ? 13.831 14.133 -7.376 1.00 95.56 105 VAL A C 1
ATOM 803 O O . VAL A 1 105 ? 13.109 15.062 -7.738 1.00 95.56 105 VAL A O 1
ATOM 806 N N . GLY A 1 106 ? 13.704 13.560 -6.179 1.00 94.69 106 GLY A N 1
ATOM 807 C CA . GLY A 1 106 ? 12.624 13.898 -5.259 1.00 94.69 106 GLY A CA 1
ATOM 808 C C . GLY A 1 106 ? 12.863 13.432 -3.830 1.00 94.69 106 GLY A C 1
ATOM 809 O O . GLY A 1 106 ? 13.955 12.987 -3.460 1.00 94.69 106 GLY A O 1
ATOM 810 N N . ARG A 1 107 ? 11.824 13.546 -3.001 1.00 93.81 107 ARG A N 1
ATOM 811 C CA . ARG A 1 107 ? 11.845 13.035 -1.628 1.00 93.81 107 ARG A CA 1
ATOM 812 C C . ARG A 1 107 ? 11.559 11.542 -1.605 1.00 93.81 107 ARG A C 1
ATOM 814 O O . ARG A 1 107 ? 12.384 10.796 -1.083 1.00 93.81 107 ARG A O 1
ATOM 821 N N . ARG A 1 108 ? 10.433 11.122 -2.189 1.00 95.81 108 ARG A N 1
ATOM 822 C CA . ARG A 1 108 ? 9.955 9.737 -2.142 1.00 95.81 108 ARG A CA 1
ATOM 823 C C . ARG A 1 108 ? 9.577 9.195 -3.514 1.00 95.81 108 ARG A C 1
ATOM 825 O O . ARG A 1 108 ? 8.936 9.899 -4.286 1.00 95.81 108 ARG A O 1
ATOM 832 N N . LEU A 1 109 ? 9.909 7.933 -3.771 1.00 97.94 109 LEU A N 1
ATOM 833 C CA . LEU A 1 109 ? 9.392 7.155 -4.897 1.00 97.94 109 LEU A CA 1
ATOM 834 C C . LEU A 1 109 ? 8.475 6.039 -4.393 1.00 97.94 109 LEU A C 1
ATOM 836 O O . LEU A 1 109 ? 8.899 5.223 -3.577 1.00 97.94 109 LEU A O 1
ATOM 840 N N . TYR A 1 110 ? 7.251 5.972 -4.911 1.00 98.38 110 TYR A N 1
ATOM 841 C CA . TYR A 1 110 ? 6.345 4.838 -4.751 1.00 98.38 110 TYR A CA 1
ATOM 842 C C . TYR A 1 110 ? 6.377 3.952 -5.997 1.00 98.38 110 TYR A C 1
ATOM 844 O O . TYR A 1 110 ? 6.120 4.409 -7.107 1.00 98.38 110 TYR A O 1
ATOM 852 N N . LEU A 1 111 ? 6.636 2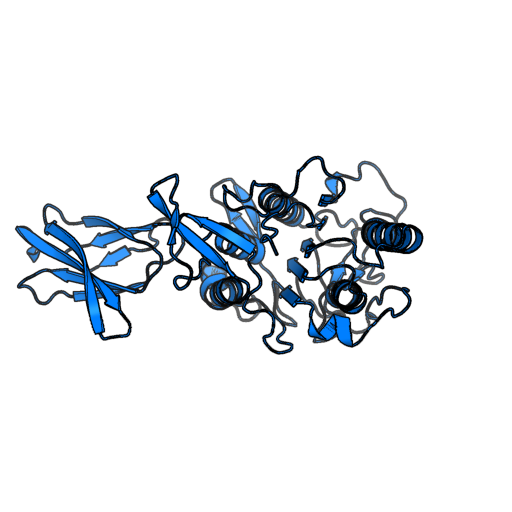.667 -5.808 1.00 98.50 111 LEU A N 1
ATOM 853 C CA . LEU A 1 111 ? 6.471 1.630 -6.815 1.00 98.50 111 LEU A CA 1
ATOM 854 C C . LEU A 1 111 ? 5.355 0.707 -6.339 1.00 98.50 111 LEU A C 1
ATOM 856 O O . LEU A 1 111 ? 5.484 0.079 -5.289 1.00 98.50 111 LEU A O 1
ATOM 860 N N . TYR A 1 112 ? 4.259 0.642 -7.088 1.00 98.50 112 TYR A N 1
ATOM 861 C CA . TYR A 1 112 ? 3.137 -0.239 -6.784 1.00 98.50 112 TYR A CA 1
ATOM 862 C C . TYR A 1 112 ? 2.846 -1.143 -7.974 1.00 98.50 112 TYR A C 1
ATOM 864 O O . TYR A 1 112 ? 2.586 -0.650 -9.070 1.00 98.50 112 TYR A O 1
ATOM 872 N N . PHE A 1 113 ? 2.860 -2.456 -7.763 1.00 98.12 113 PHE A N 1
ATOM 873 C CA . PHE A 1 113 ? 2.655 -3.445 -8.818 1.00 98.12 113 PHE A CA 1
ATOM 874 C C . PHE A 1 113 ? 1.577 -4.446 -8.406 1.00 98.12 113 PHE A C 1
ATOM 876 O O . PHE A 1 113 ? 1.747 -5.126 -7.399 1.00 98.12 113 PHE A O 1
ATOM 883 N N . SER A 1 114 ? 0.508 -4.566 -9.194 1.00 97.56 114 SER A N 1
ATOM 884 C CA . SER A 1 114 ? -0.558 -5.553 -8.996 1.00 97.56 114 SER A CA 1
ATOM 885 C C . SER A 1 114 ? -0.792 -6.383 -10.259 1.00 97.56 114 SER A C 1
ATOM 887 O O . SER A 1 114 ? -0.870 -5.842 -11.369 1.00 97.56 114 SER A O 1
ATOM 889 N N . GLY A 1 115 ? -0.879 -7.706 -10.107 1.00 95.69 115 GLY A N 1
ATOM 890 C CA . GLY A 1 115 ? -1.039 -8.645 -11.220 1.00 95.69 115 GLY A CA 1
ATOM 891 C C . GLY A 1 115 ? -0.570 -10.063 -10.893 1.00 95.69 115 GLY A C 1
ATOM 892 O O . GLY A 1 115 ? -0.314 -10.411 -9.738 1.00 95.69 115 GLY A O 1
ATOM 893 N N . HIS A 1 116 ? -0.411 -10.894 -11.928 1.00 94.06 116 HIS A N 1
ATOM 894 C CA . HIS A 1 116 ? 0.245 -12.193 -11.766 1.00 94.06 116 HIS A CA 1
ATOM 895 C C . HIS A 1 116 ? 1.686 -11.988 -11.334 1.00 94.06 116 HIS A C 1
ATOM 897 O O . HIS A 1 116 ? 2.380 -11.116 -11.858 1.00 94.06 116 HIS A O 1
ATOM 903 N N . GLY A 1 117 ? 2.148 -12.823 -10.410 1.00 90.94 117 GLY A N 1
ATOM 904 C CA . GLY A 1 117 ? 3.501 -12.730 -9.892 1.00 90.94 117 GLY A CA 1
ATOM 905 C C . GLY A 1 117 ? 4.246 -14.048 -9.906 1.00 90.94 117 GLY A C 1
ATOM 906 O O . GLY A 1 117 ? 3.666 -15.132 -9.984 1.00 90.94 117 GLY A O 1
ATOM 907 N N . CYS A 1 118 ? 5.562 -13.935 -9.827 1.00 88.75 118 CYS A N 1
ATOM 908 C CA . CYS A 1 118 ? 6.455 -15.058 -9.624 1.00 88.75 118 CYS A CA 1
ATOM 909 C C . CYS A 1 118 ? 7.573 -14.682 -8.650 1.00 88.75 118 CYS A C 1
ATOM 911 O O . CYS A 1 118 ? 7.864 -13.509 -8.410 1.00 88.75 118 CYS A O 1
ATOM 913 N N . ALA A 1 119 ? 8.219 -15.700 -8.094 1.00 85.94 119 ALA A N 1
ATOM 914 C CA . ALA A 1 119 ? 9.441 -15.558 -7.317 1.00 85.94 119 ALA A CA 1
ATOM 915 C C . ALA A 1 119 ? 10.584 -16.290 -8.042 1.00 85.94 119 ALA A C 1
ATOM 917 O O . ALA A 1 119 ? 10.740 -17.501 -7.851 1.00 85.94 119 ALA A O 1
ATOM 918 N N . PRO A 1 120 ? 11.377 -15.592 -8.888 1.00 79.75 120 PRO A N 1
ATOM 919 C CA . PRO A 1 120 ? 12.554 -16.180 -9.537 1.00 79.75 120 PRO A CA 1
ATOM 920 C C . PRO A 1 120 ? 13.564 -16.733 -8.517 1.00 79.75 120 PRO A C 1
ATOM 922 O O . PRO A 1 120 ? 14.166 -17.786 -8.733 1.00 79.75 120 PRO A O 1
ATOM 925 N N . LYS A 1 121 ? 13.694 -16.059 -7.363 1.00 78.81 121 LYS A N 1
ATOM 926 C CA . LYS A 1 121 ? 14.447 -16.511 -6.182 1.00 78.81 121 LYS A CA 1
ATOM 927 C C . LYS A 1 121 ? 13.613 -16.399 -4.906 1.00 78.81 121 LYS A C 1
ATOM 929 O O . LYS A 1 121 ? 12.605 -15.700 -4.876 1.00 78.81 121 LYS A O 1
ATOM 934 N N . PHE A 1 122 ? 14.075 -17.058 -3.839 1.00 72.56 122 PHE A N 1
ATOM 935 C CA . PHE A 1 122 ? 13.396 -17.117 -2.537 1.00 72.56 122 PHE A CA 1
ATOM 936 C C . PHE A 1 122 ? 13.056 -15.742 -1.949 1.00 72.56 122 PHE A C 1
ATOM 938 O O . PHE A 1 122 ? 11.974 -15.569 -1.408 1.00 72.56 122 PHE A O 1
ATOM 945 N N . GLU A 1 123 ? 13.951 -14.763 -2.077 1.00 73.56 123 GLU A N 1
ATOM 946 C CA . GLU A 1 123 ? 13.786 -13.423 -1.492 1.00 73.56 123 GLU A CA 1
ATOM 947 C C . GLU A 1 123 ? 13.127 -12.426 -2.453 1.00 73.56 123 GLU A C 1
ATOM 949 O O . GLU A 1 123 ? 12.873 -11.287 -2.086 1.00 73.56 123 GLU A O 1
ATOM 954 N N . GLU A 1 124 ? 12.837 -12.838 -3.689 1.00 81.12 124 GLU A N 1
ATOM 955 C CA . GLU A 1 124 ? 12.374 -11.930 -4.732 1.00 81.12 124 GLU A CA 1
ATOM 956 C C . GLU A 1 124 ? 10.858 -12.028 -4.937 1.00 81.12 124 GLU A C 1
ATOM 958 O O . GLU A 1 124 ? 10.216 -13.052 -4.672 1.00 81.12 124 GLU A O 1
ATOM 963 N N . ALA A 1 125 ? 10.298 -10.935 -5.444 1.00 88.25 125 ALA A N 1
ATOM 964 C CA . ALA A 1 125 ? 8.964 -10.868 -6.010 1.00 88.25 125 ALA A CA 1
ATOM 965 C C . ALA A 1 125 ? 9.046 -10.132 -7.349 1.00 88.25 125 ALA A C 1
ATOM 967 O O . ALA A 1 125 ? 9.742 -9.118 -7.489 1.00 88.25 125 ALA A O 1
ATOM 968 N N . ALA A 1 126 ? 8.351 -10.669 -8.342 1.00 92.38 126 ALA A N 1
ATOM 969 C CA . ALA A 1 126 ? 8.281 -10.117 -9.679 1.00 92.38 126 ALA A CA 1
ATOM 970 C C . ALA A 1 126 ? 6.844 -10.111 -10.177 1.00 92.38 126 ALA A C 1
ATOM 972 O O . ALA A 1 126 ? 6.101 -11.057 -9.928 1.00 92.38 126 ALA A O 1
ATOM 973 N N . ILE A 1 127 ? 6.489 -9.069 -10.921 1.00 95.31 127 ILE A N 1
ATOM 974 C CA . ILE A 1 127 ? 5.224 -8.989 -11.648 1.00 95.31 127 ILE A CA 1
ATOM 975 C C . ILE A 1 127 ? 5.422 -9.504 -13.074 1.00 95.31 127 ILE A C 1
ATOM 977 O O . ILE A 1 127 ? 6.357 -9.101 -13.771 1.00 95.31 127 ILE A O 1
ATOM 981 N N . LEU A 1 128 ? 4.544 -10.405 -13.509 1.00 95.75 128 LEU A N 1
ATOM 982 C CA . LEU A 1 128 ? 4.481 -10.865 -14.890 1.00 95.75 128 LEU A CA 1
ATOM 983 C C . LEU A 1 128 ? 3.846 -9.786 -15.765 1.00 95.75 128 LEU A C 1
ATOM 985 O O . LEU A 1 128 ? 2.792 -9.242 -15.432 1.00 95.75 128 LEU A O 1
ATOM 989 N N . MET A 1 129 ? 4.473 -9.517 -16.906 1.00 96.62 129 MET A N 1
ATOM 990 C CA . MET A 1 129 ? 3.950 -8.607 -17.924 1.00 96.62 129 MET A CA 1
ATOM 991 C C . MET A 1 129 ? 2.808 -9.257 -18.706 1.00 96.62 129 MET A C 1
ATOM 993 O O . MET A 1 129 ? 2.672 -10.481 -18.712 1.00 96.62 129 MET A O 1
ATOM 997 N N . ALA A 1 130 ? 1.992 -8.459 -19.396 1.00 96.12 130 ALA A N 1
ATOM 998 C CA . ALA A 1 130 ? 0.809 -8.971 -20.093 1.00 96.12 130 ALA A CA 1
ATOM 999 C C . ALA A 1 130 ? 1.155 -10.018 -21.168 1.00 96.12 130 ALA A C 1
ATOM 1001 O O . ALA A 1 130 ? 0.427 -10.995 -21.339 1.00 96.12 130 ALA A O 1
ATOM 1002 N N . ASN A 1 131 ? 2.303 -9.875 -21.836 1.00 95.38 131 ASN A N 1
ATOM 1003 C CA . ASN A 1 131 ? 2.807 -10.828 -22.827 1.00 95.38 131 ASN A CA 1
ATOM 1004 C C . ASN A 1 131 ? 3.476 -12.087 -22.233 1.00 95.38 131 ASN A C 1
ATOM 1006 O O . ASN A 1 131 ? 4.031 -12.906 -22.977 1.00 95.38 131 ASN A O 1
ATOM 1010 N N . ALA A 1 132 ? 3.466 -12.257 -20.908 1.00 94.56 132 ALA A N 1
ATOM 1011 C CA . ALA A 1 132 ? 4.031 -13.432 -20.268 1.00 94.56 132 ALA A CA 1
ATOM 1012 C C . ALA A 1 132 ? 3.252 -14.706 -20.626 1.00 94.56 132 ALA A C 1
ATOM 1014 O O . ALA A 1 132 ? 2.037 -14.727 -20.806 1.00 94.56 132 ALA A O 1
ATOM 1015 N N . THR A 1 133 ? 3.984 -15.812 -20.691 1.00 91.50 133 THR A N 1
ATOM 1016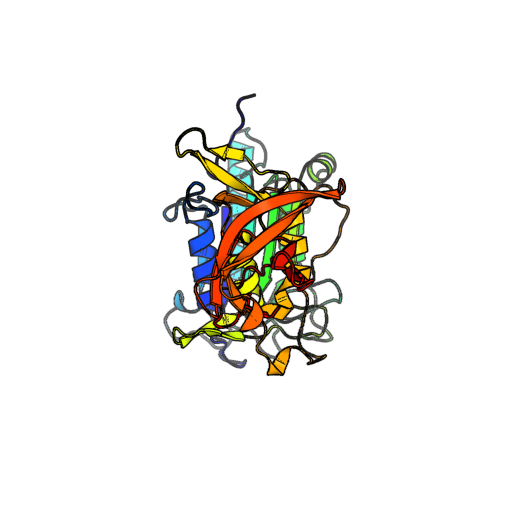 C CA . THR A 1 133 ? 3.446 -17.166 -20.844 1.00 91.50 133 THR A CA 1
ATOM 1017 C C . THR A 1 133 ? 4.162 -18.085 -19.856 1.00 91.50 133 THR A C 1
ATOM 1019 O O . THR A 1 133 ? 5.244 -17.752 -19.372 1.00 91.50 133 THR A O 1
ATOM 1022 N N . ARG A 1 134 ? 3.660 -19.307 -19.646 1.00 86.19 134 ARG A N 1
ATOM 1023 C CA . ARG A 1 134 ? 4.346 -20.329 -18.823 1.00 86.19 134 ARG A CA 1
ATOM 1024 C C . ARG A 1 134 ? 5.780 -20.658 -19.290 1.00 86.19 134 ARG A C 1
ATOM 1026 O O . ARG A 1 134 ? 6.554 -21.203 -18.513 1.00 86.19 134 ARG A O 1
ATOM 1033 N N . ARG A 1 135 ? 6.136 -20.366 -20.552 1.00 86.88 135 ARG A N 1
ATOM 1034 C CA . ARG A 1 135 ? 7.476 -20.616 -21.136 1.00 86.88 135 ARG A CA 1
ATOM 1035 C C . ARG A 1 135 ? 8.315 -19.353 -21.341 1.00 86.88 135 ARG A C 1
ATOM 1037 O O . ARG A 1 135 ? 9.536 -19.414 -21.281 1.00 86.88 135 ARG A O 1
ATOM 1044 N N . ARG A 1 136 ? 7.662 -18.229 -21.628 1.00 89.94 136 ARG A N 1
ATOM 1045 C CA . ARG A 1 136 ? 8.261 -16.905 -21.853 1.00 89.94 136 ARG A CA 1
ATOM 1046 C C . ARG A 1 136 ? 7.835 -16.012 -20.700 1.00 89.94 136 ARG A C 1
ATOM 1048 O O . ARG A 1 136 ? 6.785 -15.380 -20.768 1.00 89.94 136 ARG A O 1
ATOM 1055 N N . VAL A 1 137 ? 8.606 -16.041 -19.622 1.00 90.75 137 VAL A N 1
ATOM 1056 C CA . VAL A 1 137 ? 8.258 -15.377 -18.363 1.00 90.75 137 VAL A CA 1
ATOM 1057 C C . VAL A 1 137 ? 8.770 -13.940 -18.406 1.00 90.75 137 VAL A C 1
ATOM 1059 O O . VAL A 1 137 ? 9.755 -13.609 -17.755 1.00 90.75 137 VAL A O 1
ATOM 1062 N N . TYR A 1 138 ? 8.156 -13.095 -19.237 1.00 93.44 138 TYR A N 1
ATOM 1063 C CA . TYR A 1 138 ? 8.446 -11.661 -19.232 1.00 93.44 138 TYR A CA 1
ATOM 1064 C C . TYR A 1 138 ? 7.965 -11.068 -17.911 1.00 93.44 138 TYR A C 1
ATOM 1066 O O . TYR A 1 138 ? 6.781 -11.151 -17.585 1.00 93.44 138 TYR A O 1
ATOM 1074 N N . HIS A 1 139 ? 8.888 -10.522 -17.129 1.00 94.19 139 HIS A N 1
ATOM 1075 C CA . HIS A 1 139 ? 8.605 -10.056 -15.781 1.00 94.19 139 HIS A CA 1
ATOM 1076 C C . HIS A 1 139 ? 9.518 -8.896 -15.402 1.00 94.19 139 HIS A C 1
ATOM 1078 O O . HIS A 1 139 ? 10.596 -8.735 -15.973 1.00 94.19 139 HIS A O 1
ATOM 1084 N N . LEU A 1 140 ? 9.082 -8.125 -14.409 1.00 93.81 140 LEU A N 1
ATOM 1085 C CA . LEU A 1 140 ? 9.879 -7.094 -13.758 1.00 93.81 140 LEU A CA 1
ATOM 1086 C C . LEU A 1 140 ? 9.980 -7.427 -12.269 1.00 93.81 140 LEU A C 1
ATOM 1088 O O . LEU A 1 140 ? 8.971 -7.620 -11.591 1.00 93.81 140 LEU A O 1
ATOM 1092 N N . THR A 1 141 ? 11.200 -7.533 -11.757 1.00 92.31 141 THR A N 1
ATOM 1093 C CA . THR A 1 141 ? 11.459 -7.806 -10.339 1.00 92.31 141 THR A CA 1
ATOM 1094 C C . THR A 1 141 ? 11.407 -6.501 -9.552 1.00 92.31 141 THR A C 1
ATOM 1096 O O . THR A 1 141 ? 12.239 -5.617 -9.767 1.00 92.31 141 THR A O 1
ATOM 1099 N N . GLY A 1 142 ? 10.466 -6.368 -8.618 1.00 92.44 142 GLY A N 1
ATOM 1100 C CA . GLY A 1 142 ? 10.260 -5.085 -7.945 1.00 92.44 142 GLY A CA 1
ATOM 1101 C C . GLY A 1 142 ? 11.421 -4.693 -7.035 1.00 92.44 142 GLY A C 1
ATOM 1102 O O . GLY A 1 142 ? 11.866 -3.549 -7.079 1.00 92.44 142 GLY A O 1
ATOM 1103 N N . MET A 1 143 ? 11.953 -5.641 -6.253 1.00 91.69 143 MET A N 1
ATOM 1104 C CA . MET A 1 143 ? 13.034 -5.358 -5.299 1.00 91.69 143 MET A CA 1
ATOM 1105 C C . MET A 1 143 ? 14.331 -4.894 -5.978 1.00 91.69 143 MET A C 1
ATOM 1107 O O . MET A 1 143 ? 14.802 -3.833 -5.592 1.00 91.69 143 MET A O 1
ATOM 1111 N N . PRO A 1 144 ? 14.891 -5.572 -7.002 1.00 91.88 144 PRO A N 1
ATOM 1112 C CA . PRO A 1 144 ? 16.052 -5.062 -7.737 1.00 91.88 144 PRO A CA 1
ATOM 1113 C C . PRO A 1 144 ? 15.854 -3.659 -8.323 1.00 91.88 144 PRO A C 1
ATOM 1115 O O . PRO A 1 144 ? 16.757 -2.831 -8.222 1.00 91.88 144 PRO A O 1
ATOM 1118 N N . CYS A 1 145 ? 14.675 -3.359 -8.881 1.00 92.75 145 CYS A N 1
ATOM 1119 C CA . CYS A 1 145 ? 14.360 -2.014 -9.369 1.00 92.75 145 CYS A CA 1
ATOM 1120 C C . CYS A 1 145 ? 14.352 -0.986 -8.227 1.00 92.75 145 CYS A C 1
ATOM 1122 O O . CYS A 1 145 ? 15.006 0.049 -8.324 1.00 92.75 145 CYS A O 1
ATOM 1124 N N . ALA A 1 146 ? 13.647 -1.275 -7.130 1.00 94.06 146 ALA A N 1
ATOM 1125 C CA . ALA A 1 146 ? 13.560 -0.387 -5.971 1.00 94.06 146 ALA A CA 1
ATOM 1126 C C . ALA A 1 146 ? 14.924 -0.178 -5.291 1.00 94.06 146 ALA A C 1
ATOM 1128 O O . ALA A 1 146 ? 15.260 0.940 -4.899 1.00 94.06 146 ALA A O 1
ATOM 1129 N N . ASP A 1 147 ? 15.721 -1.242 -5.177 1.00 92.00 147 ASP A N 1
ATOM 1130 C CA . ASP A 1 147 ? 17.068 -1.213 -4.614 1.00 92.00 147 ASP A CA 1
ATOM 1131 C C . ASP A 1 147 ? 18.002 -0.342 -5.445 1.00 92.00 147 ASP A C 1
ATOM 1133 O O . ASP A 1 147 ? 18.829 0.363 -4.870 1.00 92.00 147 ASP A O 1
ATOM 1137 N N . TRP A 1 148 ? 17.875 -0.369 -6.774 1.00 93.12 148 TRP A N 1
ATOM 1138 C CA . TRP A 1 148 ? 18.683 0.485 -7.635 1.00 93.12 148 TRP A CA 1
ATOM 1139 C C . TRP A 1 148 ? 18.416 1.967 -7.348 1.00 93.12 148 TRP A C 1
ATOM 1141 O O . TRP A 1 148 ? 19.356 2.696 -7.045 1.00 93.12 148 TRP A O 1
ATOM 1151 N N . PHE A 1 149 ? 17.149 2.401 -7.313 1.00 93.81 149 PHE A N 1
ATOM 1152 C CA . PHE A 1 149 ? 16.807 3.795 -6.981 1.00 93.81 149 PHE A CA 1
ATOM 1153 C C . PHE A 1 149 ? 17.221 4.186 -5.561 1.00 93.81 149 PHE A C 1
ATOM 1155 O O . PHE A 1 149 ? 17.673 5.309 -5.334 1.00 93.81 149 PHE A O 1
ATOM 1162 N N . TYR A 1 150 ? 17.086 3.256 -4.613 1.00 91.38 150 TYR A N 1
ATOM 1163 C CA . TYR A 1 150 ? 17.526 3.446 -3.234 1.00 91.38 150 TYR A CA 1
ATOM 1164 C C . TYR A 1 150 ? 19.040 3.688 -3.153 1.00 91.38 150 TYR A C 1
ATOM 1166 O O . TYR A 1 150 ? 19.482 4.612 -2.475 1.00 91.38 150 TYR A O 1
ATOM 1174 N N . ARG A 1 151 ? 19.843 2.898 -3.875 1.00 91.06 151 ARG A N 1
ATOM 1175 C CA . ARG A 1 151 ? 21.308 3.021 -3.878 1.00 91.06 151 ARG A CA 1
ATOM 1176 C C . ARG A 1 151 ? 21.815 4.199 -4.709 1.00 91.06 151 ARG A C 1
ATOM 1178 O O . ARG A 1 151 ? 22.822 4.795 -4.340 1.00 91.06 151 ARG A O 1
ATOM 1185 N N . ALA A 1 152 ? 21.118 4.544 -5.792 1.00 91.69 152 ALA A N 1
ATOM 1186 C CA . ALA A 1 152 ? 21.452 5.674 -6.659 1.00 91.69 152 ALA A CA 1
ATOM 1187 C C . ALA A 1 152 ? 21.202 7.039 -5.990 1.00 91.69 152 ALA A C 1
ATOM 1189 O O . ALA A 1 152 ? 21.730 8.056 -6.436 1.00 91.69 152 ALA A O 1
ATOM 1190 N N . GLY A 1 153 ? 20.395 7.090 -4.923 1.00 91.44 153 GLY A N 1
ATOM 1191 C CA . GLY A 1 153 ? 20.153 8.320 -4.161 1.00 91.44 153 GLY A CA 1
ATOM 1192 C C . GLY A 1 153 ? 19.268 9.340 -4.853 1.00 91.44 153 GLY A C 1
ATOM 1193 O O . GLY A 1 153 ? 19.269 10.516 -4.486 1.00 91.44 153 GLY A O 1
ATOM 1194 N N . TYR A 1 154 ? 18.501 8.904 -5.851 1.00 94.56 154 TYR A N 1
ATOM 1195 C CA . TYR A 1 154 ? 17.560 9.775 -6.554 1.00 94.56 154 TYR A CA 1
ATOM 1196 C C . TYR A 1 154 ? 16.442 10.233 -5.618 1.00 94.56 154 TYR A C 1
ATOM 1198 O O . TYR A 1 154 ? 15.922 11.341 -5.754 1.00 94.56 154 TYR A O 1
ATOM 1206 N N . PHE A 1 155 ? 16.118 9.404 -4.627 1.00 94.25 155 PHE A N 1
ATOM 1207 C CA . PHE A 1 155 ? 15.106 9.666 -3.619 1.00 94.25 155 PHE A CA 1
ATOM 1208 C C . PHE A 1 155 ? 15.675 9.413 -2.230 1.00 94.25 155 PHE A C 1
ATOM 1210 O O . PHE A 1 155 ? 16.494 8.519 -2.033 1.00 94.25 155 PHE A O 1
ATOM 1217 N N . SER A 1 156 ? 15.213 10.191 -1.255 1.00 91.50 156 SER A N 1
ATOM 1218 C CA . SER A 1 156 ? 15.521 9.955 0.160 1.00 91.50 156 SER A CA 1
ATOM 1219 C C . SER A 1 156 ? 14.734 8.773 0.724 1.00 91.50 156 SER A C 1
ATOM 1221 O O . SER A 1 156 ? 15.130 8.193 1.728 1.00 91.50 156 SER A O 1
ATOM 1223 N N . GLU A 1 157 ? 13.610 8.429 0.097 1.00 93.50 157 GLU A N 1
ATOM 1224 C CA . GLU A 1 157 ? 12.703 7.374 0.526 1.00 93.50 157 GLU A CA 1
ATOM 1225 C C . GLU A 1 157 ? 12.247 6.554 -0.691 1.00 93.50 157 GLU A C 1
ATOM 1227 O O . GLU A 1 157 ? 11.779 7.114 -1.682 1.00 93.50 157 GLU A O 1
ATOM 1232 N N . VAL A 1 158 ? 12.340 5.224 -0.628 1.00 95.06 158 VAL A N 1
ATOM 1233 C CA . VAL A 1 158 ? 11.826 4.336 -1.686 1.00 95.06 158 VAL A CA 1
ATOM 1234 C C . VAL A 1 158 ? 10.834 3.337 -1.109 1.00 95.06 158 VAL A C 1
ATOM 1236 O O . VAL A 1 158 ? 11.155 2.547 -0.223 1.00 95.06 158 VAL A O 1
ATOM 1239 N N . VAL A 1 159 ? 9.617 3.351 -1.634 1.00 96.06 159 VAL A N 1
ATOM 1240 C CA . VAL A 1 159 ? 8.515 2.492 -1.213 1.00 96.06 159 VAL A CA 1
ATOM 1241 C C . VAL A 1 159 ? 8.207 1.516 -2.339 1.00 96.06 159 VAL A C 1
ATOM 1243 O O . VAL A 1 159 ? 7.937 1.938 -3.457 1.00 96.06 159 VAL A O 1
ATOM 1246 N N . LEU A 1 160 ? 8.226 0.219 -2.044 1.00 96.62 160 LEU A N 1
ATOM 1247 C CA . LEU A 1 160 ? 7.818 -0.837 -2.969 1.00 96.62 160 LEU A CA 1
ATOM 1248 C C . LEU A 1 160 ? 6.641 -1.596 -2.372 1.00 96.62 160 LEU A C 1
ATOM 1250 O O . LEU A 1 160 ? 6.716 -2.088 -1.249 1.00 96.62 160 LEU A O 1
ATOM 1254 N N . LEU A 1 161 ? 5.571 -1.729 -3.138 1.00 97.06 161 LEU A N 1
ATOM 1255 C CA . LEU A 1 161 ? 4.366 -2.443 -2.752 1.00 97.06 161 LEU A CA 1
ATOM 1256 C C . LEU A 1 161 ? 4.007 -3.390 -3.893 1.00 97.06 161 LEU A C 1
ATOM 1258 O O . LEU A 1 161 ? 3.756 -2.953 -5.013 1.00 97.06 161 LEU A O 1
ATOM 1262 N N . MET A 1 162 ? 4.037 -4.692 -3.631 1.00 95.88 162 MET A N 1
ATOM 1263 C CA . MET A 1 162 ? 3.765 -5.705 -4.649 1.00 95.88 162 MET A CA 1
ATOM 1264 C C . MET A 1 162 ? 2.585 -6.566 -4.234 1.00 95.88 162 MET A C 1
ATOM 1266 O O . MET A 1 162 ? 2.688 -7.385 -3.319 1.00 95.88 162 MET A O 1
ATOM 1270 N N . ASP A 1 163 ? 1.483 -6.393 -4.949 1.00 93.44 163 ASP A N 1
ATOM 1271 C CA . ASP A 1 163 ? 0.286 -7.207 -4.847 1.00 93.44 163 ASP A CA 1
ATOM 1272 C C . ASP A 1 163 ? 0.257 -8.274 -5.936 1.00 93.44 163 ASP A C 1
ATOM 1274 O O . ASP A 1 163 ? -0.456 -8.206 -6.937 1.00 93.44 163 ASP A O 1
ATOM 1278 N N . CYS A 1 164 ? 1.139 -9.247 -5.772 1.00 89.50 164 CYS A N 1
ATOM 1279 C CA . CYS A 1 164 ? 1.248 -10.360 -6.689 1.00 89.50 164 CYS A CA 1
ATOM 1280 C C . CYS A 1 164 ? 1.623 -11.629 -5.924 1.00 89.50 164 CYS A C 1
ATOM 1282 O O . CYS A 1 164 ? 2.322 -11.585 -4.906 1.00 89.50 164 CYS A O 1
ATOM 1284 N N . CYS A 1 165 ? 1.173 -12.779 -6.422 1.00 83.81 165 CYS A N 1
ATOM 1285 C CA . CYS A 1 165 ? 1.566 -14.072 -5.870 1.00 83.81 165 CYS A CA 1
ATOM 1286 C C . CYS A 1 165 ? 3.080 -14.288 -6.006 1.00 83.81 165 CYS A C 1
ATOM 1288 O O . CYS A 1 165 ? 3.730 -13.751 -6.903 1.00 83.81 165 CYS A O 1
ATOM 1290 N N . ARG A 1 166 ? 3.650 -15.134 -5.147 1.00 82.62 166 ARG A N 1
ATOM 1291 C CA . ARG A 1 166 ? 5.064 -15.534 -5.225 1.00 82.62 166 ARG A CA 1
ATOM 1292 C C . ARG A 1 166 ? 5.178 -16.989 -5.640 1.00 82.62 166 ARG A C 1
ATOM 1294 O O . ARG A 1 166 ? 5.840 -17.799 -4.989 1.00 82.62 166 ARG A O 1
ATOM 1301 N N . 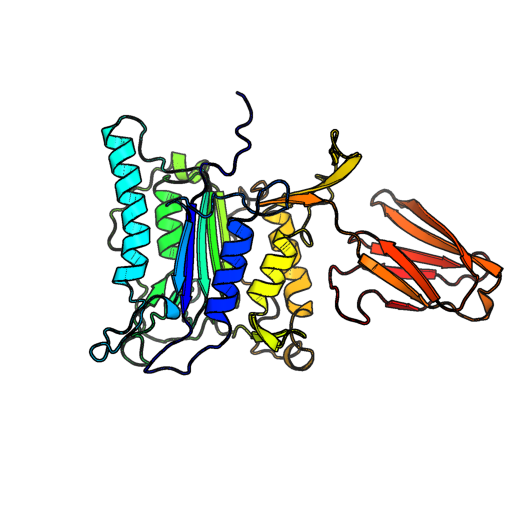GLU A 1 167 ? 4.491 -17.306 -6.736 1.00 80.50 167 GLU A N 1
ATOM 1302 C CA . GLU A 1 167 ? 4.520 -18.633 -7.336 1.00 80.50 167 GLU A CA 1
ATOM 1303 C C . GLU A 1 167 ? 5.945 -19.010 -7.739 1.00 80.50 167 GLU A C 1
ATOM 1305 O O . GLU A 1 167 ? 6.727 -18.195 -8.248 1.00 80.50 167 GLU A O 1
ATOM 1310 N N . ARG A 1 168 ? 6.282 -20.281 -7.527 1.00 73.00 168 ARG A N 1
ATOM 1311 C CA . ARG A 1 168 ? 7.606 -20.800 -7.834 1.00 73.00 168 ARG A CA 1
ATOM 1312 C C . ARG A 1 168 ? 7.715 -21.108 -9.323 1.00 73.00 168 ARG A C 1
ATOM 1314 O O . ARG A 1 168 ? 7.179 -22.102 -9.805 1.00 73.00 168 ARG A O 1
ATOM 1321 N N . TYR A 1 169 ? 8.482 -20.291 -10.034 1.00 74.94 169 TYR A N 1
ATOM 1322 C CA . TYR A 1 169 ? 8.886 -20.567 -11.410 1.00 74.94 169 TYR A CA 1
ATOM 1323 C C . TYR A 1 169 ? 10.339 -21.040 -11.409 1.00 74.94 169 TYR A C 1
ATOM 1325 O O . TYR A 1 169 ? 11.276 -20.262 -11.588 1.00 74.94 169 TYR A O 1
ATOM 1333 N N . GLU A 1 170 ? 10.533 -22.337 -11.159 1.00 62.94 170 GLU A N 1
ATOM 1334 C CA . GLU A 1 170 ? 11.861 -22.950 -11.169 1.00 62.94 170 GLU A CA 1
ATOM 1335 C C . GLU A 1 170 ? 12.530 -22.695 -12.530 1.00 62.94 170 GLU A C 1
ATOM 1337 O O . GLU A 1 170 ? 11.985 -23.084 -13.562 1.00 62.94 170 GLU A O 1
ATOM 1342 N N . LYS A 1 171 ? 13.722 -22.074 -12.527 1.00 73.94 171 LYS A N 1
ATOM 1343 C CA . LYS A 1 171 ? 14.562 -21.724 -13.701 1.00 73.94 171 LYS A CA 1
ATOM 1344 C C . LYS A 1 171 ? 14.301 -20.365 -14.363 1.00 73.94 171 LYS A C 1
ATOM 1346 O O . LYS A 1 171 ? 14.947 -20.072 -15.368 1.00 73.94 171 LYS A O 1
ATOM 1351 N N . VAL A 1 172 ? 13.424 -19.519 -13.825 1.00 82.19 172 VAL A N 1
ATOM 1352 C CA . VAL A 1 172 ? 13.350 -18.124 -14.290 1.00 82.19 172 VAL A CA 1
ATOM 1353 C C . VAL A 1 172 ? 14.540 -17.346 -13.737 1.00 82.19 172 VAL A C 1
ATOM 1355 O O . VAL A 1 172 ? 14.812 -17.378 -12.540 1.00 82.19 172 VAL A O 1
ATOM 1358 N N . VAL A 1 173 ? 15.272 -16.671 -14.622 1.00 84.12 173 VAL A N 1
ATOM 1359 C CA . VAL A 1 173 ? 16.365 -15.774 -14.233 1.00 84.12 173 VAL A CA 1
ATOM 1360 C C . VAL A 1 173 ? 15.760 -14.474 -13.728 1.00 84.12 173 VAL A C 1
ATOM 1362 O O . VAL A 1 173 ? 14.883 -13.918 -14.381 1.00 84.12 173 VAL A O 1
ATOM 1365 N N . THR A 1 174 ? 16.248 -13.989 -12.591 1.00 84.88 174 THR A N 1
ATOM 1366 C CA . THR A 1 174 ? 15.946 -12.656 -12.064 1.00 84.88 174 THR A CA 1
ATOM 1367 C C . THR A 1 174 ? 16.210 -11.595 -13.126 1.00 84.88 174 THR A C 1
ATOM 1369 O O . THR A 1 174 ? 17.346 -11.452 -13.584 1.00 84.88 174 THR A O 1
ATOM 1372 N N . TYR A 1 175 ? 15.183 -10.828 -13.487 1.00 83.75 175 TYR A N 1
ATOM 1373 C CA . TYR A 1 175 ? 15.390 -9.567 -14.185 1.00 83.75 175 TYR A CA 1
ATOM 1374 C C . TYR A 1 175 ? 16.268 -8.654 -13.324 1.00 83.75 175 TYR A C 1
ATOM 1376 O O . TYR A 1 175 ? 15.969 -8.408 -12.163 1.00 83.75 175 TYR A O 1
ATOM 1384 N N . VAL A 1 176 ? 17.366 -8.154 -13.871 1.00 81.44 176 VAL A N 1
ATOM 1385 C CA . VAL A 1 176 ? 18.151 -7.097 -13.231 1.00 81.44 176 VAL A CA 1
ATOM 1386 C C . VAL A 1 176 ? 18.134 -5.940 -14.212 1.00 81.44 176 VAL A C 1
ATOM 1388 O O . VAL A 1 176 ? 18.509 -6.165 -15.367 1.00 81.44 176 VAL A O 1
ATOM 1391 N N . PRO A 1 177 ? 17.684 -4.741 -13.802 1.00 81.06 177 PRO A N 1
ATOM 1392 C CA . PRO A 1 177 ? 17.743 -3.586 -14.679 1.00 81.06 177 PRO A CA 1
ATOM 1393 C C . PRO A 1 177 ? 19.161 -3.428 -15.241 1.00 81.06 177 PRO A C 1
ATOM 1395 O O . PRO A 1 177 ? 20.120 -3.514 -14.468 1.00 81.06 177 PRO A O 1
ATOM 1398 N N . PRO A 1 178 ? 19.333 -3.214 -16.557 1.00 83.69 178 PRO A N 1
ATOM 1399 C CA . PRO A 1 178 ? 20.646 -3.125 -17.197 1.00 83.69 178 PRO A CA 1
ATOM 1400 C C . PRO A 1 178 ? 21.321 -1.766 -16.937 1.00 83.69 178 PRO A C 1
ATOM 1402 O O . PRO A 1 178 ? 22.015 -1.226 -17.798 1.00 83.69 178 PRO A O 1
ATOM 1405 N N . TRP A 1 179 ? 21.084 -1.180 -15.766 1.00 86.25 179 TRP A N 1
ATOM 1406 C CA . TRP A 1 179 ? 21.544 0.146 -15.386 1.00 86.25 179 TRP A CA 1
ATOM 1407 C C . TRP A 1 179 ? 22.882 0.056 -14.661 1.00 86.25 179 TRP A C 1
ATOM 1409 O O . TRP A 1 179 ? 23.163 -0.903 -13.938 1.00 86.25 179 TRP A O 1
ATOM 1419 N N . VAL A 1 180 ? 23.717 1.073 -14.855 1.00 86.12 180 VAL A N 1
ATOM 1420 C CA . VAL A 1 180 ? 25.006 1.171 -14.166 1.00 86.12 180 VAL A CA 1
ATOM 1421 C C . VAL A 1 180 ? 24.762 1.271 -12.663 1.00 86.12 180 VAL A C 1
ATOM 1423 O O . VAL A 1 180 ? 23.828 1.935 -12.217 1.00 86.12 180 VAL A O 1
ATOM 1426 N N . ASP A 1 181 ? 25.599 0.603 -11.874 1.00 85.06 181 ASP A N 1
ATOM 1427 C CA . ASP A 1 181 ? 25.561 0.746 -10.425 1.00 85.06 181 ASP A CA 1
ATOM 1428 C C . ASP A 1 181 ? 26.092 2.134 -10.030 1.00 85.06 181 ASP A C 1
ATOM 1430 O O . ASP A 1 181 ? 27.278 2.428 -10.185 1.00 85.06 181 ASP A O 1
ATOM 1434 N N . LEU A 1 182 ? 25.190 2.990 -9.548 1.00 85.75 182 LEU A N 1
ATOM 1435 C CA . LEU A 1 182 ? 25.486 4.345 -9.078 1.00 85.75 182 LEU A CA 1
ATOM 1436 C C . LEU A 1 182 ? 25.612 4.417 -7.547 1.00 85.75 182 LEU A C 1
ATOM 1438 O O . LEU A 1 182 ? 25.511 5.504 -6.981 1.00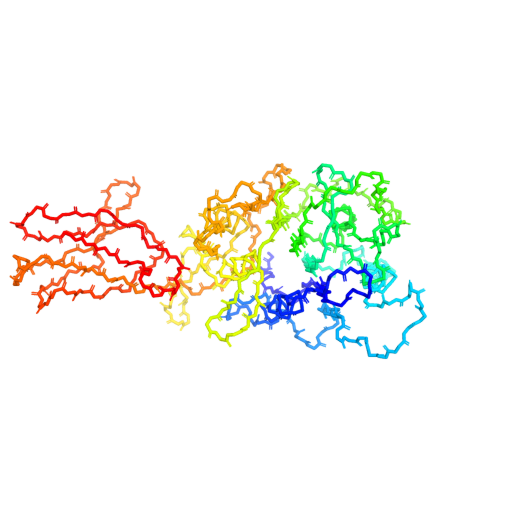 85.75 182 LEU A O 1
ATOM 1442 N N . THR A 1 183 ? 25.793 3.277 -6.865 1.00 85.19 183 THR A N 1
ATOM 1443 C CA . THR A 1 183 ? 25.832 3.217 -5.398 1.00 85.19 183 THR A CA 1
ATOM 1444 C C . THR A 1 183 ? 26.872 4.177 -4.820 1.00 85.19 183 THR A C 1
ATOM 1446 O O . THR A 1 183 ? 28.073 4.041 -5.053 1.00 85.19 183 THR A O 1
ATOM 1449 N N . ALA A 1 184 ? 26.400 5.085 -3.968 1.00 77.69 184 ALA A N 1
ATOM 1450 C CA . ALA A 1 184 ? 27.226 5.941 -3.129 1.00 77.69 184 ALA A CA 1
ATOM 1451 C C . ALA A 1 184 ? 27.021 5.546 -1.648 1.00 77.69 184 ALA A C 1
ATOM 1453 O O . ALA A 1 184 ? 25.890 5.625 -1.158 1.00 77.69 184 ALA A O 1
ATOM 1454 N N . PRO A 1 185 ? 28.051 5.085 -0.910 1.00 78.25 185 PRO A N 1
ATOM 1455 C CA . PRO A 1 185 ? 27.885 4.595 0.465 1.00 78.25 185 PRO A CA 1
ATOM 1456 C C . PRO A 1 185 ? 27.177 5.585 1.406 1.00 78.25 185 PRO A C 1
ATOM 1458 O O . PRO A 1 185 ? 26.284 5.206 2.159 1.00 78.25 185 PRO A O 1
ATOM 1461 N N . GLU A 1 186 ? 27.500 6.873 1.304 1.00 79.75 186 GLU A N 1
ATOM 1462 C CA . GLU A 1 186 ? 26.916 7.950 2.107 1.00 79.75 186 GLU A CA 1
ATOM 1463 C C . GLU A 1 186 ? 25.421 8.191 1.844 1.00 79.75 186 GLU A C 1
ATOM 1465 O O . GLU A 1 186 ? 24.715 8.728 2.703 1.00 79.75 186 GLU A O 1
ATOM 1470 N N . VAL A 1 187 ? 24.935 7.811 0.660 1.00 79.56 187 VAL A N 1
ATOM 1471 C CA . VAL A 1 187 ? 23.520 7.892 0.280 1.00 79.56 187 VAL A CA 1
ATOM 1472 C C . VAL A 1 187 ? 22.735 6.772 0.947 1.00 79.56 187 VAL A C 1
ATOM 1474 O O . VAL A 1 187 ? 21.646 7.016 1.474 1.00 79.56 187 VAL A O 1
ATOM 1477 N N . VAL A 1 188 ? 23.292 5.560 0.955 1.00 77.94 188 VAL A N 1
ATOM 1478 C CA . VAL A 1 188 ? 22.670 4.374 1.558 1.00 77.94 188 VAL A CA 1
ATOM 1479 C C . VAL A 1 188 ? 22.432 4.595 3.053 1.00 77.94 188 VAL A C 1
ATOM 1481 O O . VAL A 1 188 ? 21.355 4.271 3.551 1.00 77.94 188 VAL A O 1
ATOM 1484 N N . ASP A 1 189 ? 23.378 5.237 3.742 1.00 77.88 189 ASP A N 1
ATOM 1485 C CA . ASP A 1 189 ? 23.287 5.528 5.179 1.00 77.88 189 ASP A CA 1
ATOM 1486 C C . ASP A 1 189 ? 22.193 6.549 5.548 1.00 77.88 189 ASP A C 1
ATOM 1488 O O . ASP A 1 189 ? 21.763 6.603 6.701 1.00 77.88 189 ASP A O 1
ATOM 1492 N N . ARG A 1 190 ? 21.745 7.381 4.598 1.00 80.00 190 ARG A N 1
ATOM 1493 C CA . ARG A 1 190 ? 20.771 8.467 4.838 1.00 80.00 190 ARG A CA 1
ATOM 1494 C C . ARG A 1 190 ? 19.399 8.222 4.216 1.00 80.00 190 ARG A C 1
ATOM 1496 O O . ARG A 1 190 ? 18.463 8.960 4.522 1.00 80.00 190 ARG A O 1
ATOM 1503 N N . SER A 1 191 ? 19.291 7.240 3.330 1.00 84.69 191 SER A N 1
ATOM 1504 C CA . SER A 1 191 ? 18.056 6.929 2.614 1.00 84.69 191 SER A CA 1
ATOM 1505 C C . SER A 1 191 ? 17.239 5.886 3.371 1.00 84.69 191 SER A C 1
ATOM 1507 O O . SER A 1 191 ? 17.786 5.008 4.039 1.00 84.69 191 SER A O 1
ATOM 1509 N N . GLN A 1 192 ? 15.920 5.952 3.236 1.00 89.19 192 GLN A N 1
ATOM 1510 C CA . GLN A 1 192 ? 14.982 5.010 3.838 1.00 89.19 192 GLN A CA 1
ATOM 1511 C C . GLN A 1 192 ? 14.287 4.175 2.763 1.00 89.19 192 GLN A C 1
ATOM 1513 O O . GLN A 1 192 ? 14.115 4.606 1.620 1.00 89.19 192 GLN A O 1
ATOM 1518 N N . ARG A 1 193 ? 13.839 2.974 3.128 1.00 91.69 193 ARG A N 1
ATOM 1519 C CA . ARG A 1 193 ? 13.033 2.126 2.246 1.00 91.69 193 ARG A CA 1
ATOM 1520 C C . ARG A 1 193 ? 11.951 1.355 2.988 1.00 91.69 193 ARG A C 1
ATOM 1522 O O . ARG A 1 193 ? 12.157 0.915 4.114 1.00 91.69 193 ARG A O 1
ATOM 1529 N N . PHE A 1 194 ? 10.814 1.151 2.336 1.00 92.81 194 PHE A N 1
ATOM 1530 C CA . PHE A 1 194 ? 9.716 0.339 2.856 1.00 92.81 194 PHE A CA 1
ATOM 1531 C C . PHE A 1 194 ? 9.201 -0.597 1.770 1.00 92.81 194 PHE A C 1
ATOM 1533 O O . PHE A 1 194 ? 8.633 -0.130 0.785 1.00 92.81 194 PHE A O 1
ATOM 1540 N N . TYR A 1 195 ? 9.394 -1.906 1.942 1.00 93.25 195 TYR A N 1
ATOM 1541 C CA . TYR A 1 195 ? 8.960 -2.917 0.977 1.00 93.25 195 TYR A CA 1
ATOM 1542 C C . TYR A 1 195 ? 7.870 -3.794 1.586 1.00 93.25 195 TYR A C 1
ATOM 1544 O O . TYR A 1 195 ? 8.087 -4.385 2.639 1.00 93.25 195 TYR A O 1
ATOM 1552 N N . GLY A 1 196 ? 6.714 -3.882 0.930 1.00 93.06 196 GLY A N 1
ATOM 1553 C CA . GLY A 1 196 ? 5.607 -4.748 1.323 1.00 93.06 196 GLY A CA 1
ATOM 1554 C C . GLY A 1 196 ? 5.184 -5.661 0.182 1.00 93.06 196 GLY A C 1
ATOM 1555 O O . GLY A 1 196 ? 4.816 -5.189 -0.891 1.00 93.06 196 GLY A O 1
ATOM 1556 N N . LEU A 1 197 ? 5.234 -6.968 0.421 1.00 92.50 197 LEU A N 1
ATOM 1557 C CA . LEU A 1 197 ? 4.855 -8.006 -0.529 1.00 92.50 197 LEU A CA 1
ATOM 1558 C C . LEU A 1 197 ? 3.603 -8.723 -0.005 1.00 92.50 197 LEU A C 1
ATOM 1560 O O . LEU A 1 197 ? 3.554 -9.122 1.160 1.00 92.50 197 LEU A O 1
ATOM 1564 N N . ALA A 1 198 ? 2.597 -8.901 -0.861 1.00 87.38 198 ALA A N 1
ATOM 1565 C CA . ALA A 1 198 ? 1.298 -9.456 -0.473 1.00 87.38 198 ALA A CA 1
ATOM 1566 C C . ALA A 1 198 ? 1.344 -10.905 0.026 1.00 87.38 198 ALA A C 1
ATOM 1568 O O . ALA A 1 198 ? 0.500 -11.303 0.827 1.00 87.38 198 ALA A O 1
ATOM 1569 N N . ALA A 1 199 ? 2.313 -11.690 -0.446 1.00 80.38 199 ALA A N 1
ATOM 1570 C CA . ALA A 1 199 ? 2.449 -13.095 -0.102 1.00 80.38 199 ALA A CA 1
ATOM 1571 C C . ALA A 1 199 ? 3.856 -13.425 0.401 1.00 80.38 199 ALA A C 1
ATOM 1573 O O . ALA A 1 199 ? 4.851 -12.888 -0.099 1.00 80.38 199 ALA A O 1
ATOM 1574 N N . ALA A 1 200 ? 3.950 -14.364 1.344 1.00 77.94 200 ALA A N 1
ATOM 1575 C CA . ALA A 1 200 ? 5.210 -15.037 1.628 1.00 77.94 200 ALA A CA 1
ATOM 1576 C C . ALA A 1 200 ? 5.645 -15.903 0.434 1.00 77.94 200 ALA A C 1
ATOM 1578 O O . ALA A 1 200 ? 4.877 -16.175 -0.497 1.00 77.94 200 ALA A O 1
ATOM 1579 N N . TRP A 1 201 ? 6.902 -16.344 0.445 1.00 69.75 201 TRP A N 1
ATOM 1580 C CA . TRP A 1 201 ? 7.409 -17.228 -0.598 1.00 69.75 201 TRP A CA 1
ATOM 1581 C C . TRP A 1 201 ? 6.557 -18.501 -0.711 1.00 69.75 201 TRP A C 1
ATOM 1583 O O . TRP A 1 201 ? 6.249 -19.141 0.293 1.00 69.75 201 TRP A O 1
ATOM 1593 N N . SER A 1 202 ? 6.198 -18.877 -1.944 1.00 69.75 202 SER A N 1
ATOM 1594 C CA . SER A 1 202 ? 5.358 -20.042 -2.249 1.00 69.75 202 SER A CA 1
ATOM 1595 C C . SER A 1 202 ? 3.915 -19.981 -1.715 1.00 69.75 202 SER A C 1
ATOM 1597 O O . SER A 1 202 ? 3.229 -21.004 -1.741 1.00 69.75 202 SER A O 1
ATOM 1599 N N . GLN A 1 203 ? 3.435 -18.813 -1.277 1.00 76.00 203 GLN A N 1
ATOM 1600 C CA . GLN A 1 203 ? 2.029 -18.586 -0.930 1.00 76.00 203 GLN A CA 1
ATOM 1601 C C . GLN A 1 203 ? 1.320 -17.735 -1.989 1.00 76.00 203 GLN A C 1
ATOM 1603 O O . GLN A 1 203 ? 1.948 -17.027 -2.788 1.00 76.00 203 GLN A O 1
ATOM 1608 N N . VAL A 1 204 ? -0.010 -17.818 -1.998 1.00 78.94 204 VAL A N 1
ATOM 1609 C CA . VAL A 1 204 ? -0.863 -17.059 -2.918 1.00 78.94 204 VAL A CA 1
ATOM 1610 C C . VAL A 1 204 ? -1.506 -15.866 -2.219 1.00 78.94 204 VAL A C 1
ATOM 1612 O O . VAL A 1 204 ? -1.935 -15.950 -1.064 1.00 78.94 204 VAL A O 1
ATOM 1615 N N . ALA A 1 205 ? -1.590 -14.754 -2.946 1.00 80.62 205 ALA A N 1
ATOM 1616 C CA . ALA A 1 205 ? -2.454 -13.641 -2.589 1.00 80.62 205 ALA A CA 1
ATOM 1617 C C . ALA A 1 205 ? -3.910 -13.991 -2.952 1.00 80.62 205 ALA A C 1
ATOM 1619 O O . ALA A 1 205 ? -4.170 -14.786 -3.861 1.00 80.62 205 ALA A O 1
ATOM 1620 N N . ARG A 1 206 ? -4.876 -13.426 -2.221 1.00 85.69 206 ARG A N 1
ATOM 1621 C CA . ARG A 1 206 ? -6.311 -13.667 -2.435 1.00 85.69 206 ARG A CA 1
ATOM 1622 C C . ARG A 1 206 ? -7.046 -12.381 -2.769 1.00 85.69 206 ARG A C 1
ATOM 1624 O O . ARG A 1 206 ? -6.690 -11.306 -2.293 1.00 85.69 206 ARG A O 1
ATOM 1631 N N . GLU A 1 207 ? -8.107 -12.528 -3.550 1.00 85.38 207 GLU A N 1
ATOM 1632 C CA . GLU A 1 207 ? -9.059 -11.471 -3.870 1.00 85.38 207 GLU A CA 1
ATOM 1633 C C . GLU A 1 207 ? -10.356 -11.672 -3.077 1.00 85.38 207 GLU A C 1
ATOM 1635 O O . GLU A 1 207 ? -10.763 -12.796 -2.782 1.00 85.38 207 GLU A O 1
ATOM 1640 N N . ARG A 1 208 ? -11.055 -10.576 -2.793 1.00 84.31 208 ARG A N 1
ATOM 1641 C CA . ARG A 1 208 ? -12.386 -10.567 -2.194 1.00 84.31 208 ARG A CA 1
ATOM 1642 C C . ARG A 1 208 ? -13.323 -9.699 -3.026 1.00 84.31 208 ARG A C 1
ATOM 1644 O O . ARG A 1 208 ? -12.937 -8.649 -3.533 1.00 84.31 208 ARG A O 1
ATOM 1651 N N . VAL A 1 209 ? -14.576 -10.133 -3.129 1.00 84.88 209 VAL A N 1
ATOM 1652 C CA . VAL A 1 209 ? -15.668 -9.303 -3.648 1.00 84.88 209 VAL A CA 1
ATOM 1653 C C . VAL A 1 209 ? -16.213 -8.458 -2.498 1.00 84.88 209 VAL A C 1
ATOM 1655 O O . VAL A 1 209 ? -16.623 -8.985 -1.459 1.00 84.88 209 VAL A O 1
ATOM 1658 N N . LEU A 1 210 ? -16.158 -7.142 -2.660 1.00 82.50 210 LEU A N 1
ATOM 1659 C CA . LEU A 1 210 ? -16.715 -6.177 -1.722 1.00 82.50 210 LEU A CA 1
ATOM 1660 C C . LEU A 1 210 ? -18.249 -6.152 -1.823 1.00 82.50 210 LEU A C 1
ATOM 1662 O O . LEU A 1 210 ? -18.798 -6.545 -2.852 1.00 82.50 210 LEU A O 1
ATOM 1666 N N . PRO A 1 211 ? -18.968 -5.633 -0.808 1.00 79.50 211 PRO A N 1
ATOM 1667 C CA . PRO A 1 211 ? -20.422 -5.454 -0.888 1.00 79.50 211 PRO A CA 1
ATOM 1668 C C . PRO A 1 211 ? -20.883 -4.612 -2.089 1.00 79.50 211 PRO A C 1
ATOM 1670 O O . PRO A 1 211 ? -21.995 -4.792 -2.571 1.00 79.50 211 PRO A O 1
ATOM 1673 N N . SER A 1 212 ? -20.022 -3.726 -2.603 1.00 80.75 212 SER A N 1
ATOM 1674 C CA . SER A 1 212 ? -20.258 -2.951 -3.828 1.00 80.75 212 SER A CA 1
ATOM 1675 C C . SER A 1 212 ? -20.245 -3.790 -5.115 1.00 80.75 212 SER A C 1
ATOM 1677 O O . SER A 1 212 ? -20.567 -3.269 -6.178 1.00 80.75 212 SER A O 1
ATOM 1679 N N . GLY A 1 213 ? -19.842 -5.063 -5.048 1.00 84.81 213 GLY A N 1
ATOM 1680 C CA . GLY A 1 213 ? -19.600 -5.932 -6.202 1.00 84.81 213 GLY A CA 1
ATOM 1681 C C . GLY A 1 213 ? -18.204 -5.776 -6.814 1.00 84.81 213 GLY A C 1
ATOM 1682 O O . GLY A 1 213 ? -17.812 -6.585 -7.654 1.00 84.81 213 GLY A O 1
ATOM 1683 N N . GLU A 1 214 ? -17.428 -4.779 -6.383 1.00 87.50 214 GLU A N 1
ATOM 1684 C CA . GLU A 1 214 ? -16.045 -4.591 -6.820 1.00 87.50 214 GLU A CA 1
ATOM 1685 C C . GLU A 1 214 ? -15.148 -5.696 -6.255 1.00 87.50 214 GLU A C 1
ATOM 1687 O O . GLU A 1 214 ? -15.236 -6.046 -5.076 1.00 87.50 214 GLU A O 1
ATOM 1692 N N . ARG A 1 215 ? -14.255 -6.237 -7.086 1.00 89.50 215 ARG A N 1
ATOM 1693 C CA . ARG A 1 215 ? -13.238 -7.185 -6.637 1.00 89.50 215 ARG A CA 1
ATOM 1694 C C . ARG A 1 215 ? -11.925 -6.469 -6.351 1.00 89.50 215 ARG A C 1
ATOM 1696 O O . ARG A 1 215 ? -11.450 -5.724 -7.208 1.00 89.50 215 ARG A O 1
ATOM 1703 N N . ARG A 1 216 ? -11.343 -6.756 -5.186 1.00 89.69 216 ARG A N 1
ATOM 1704 C CA . ARG A 1 216 ? -10.052 -6.232 -4.725 1.00 89.69 216 ARG A CA 1
ATOM 1705 C C . ARG A 1 216 ? -9.187 -7.309 -4.106 1.00 89.69 216 ARG A C 1
ATOM 1707 O O . ARG A 1 216 ? -9.714 -8.256 -3.518 1.00 89.69 216 ARG A O 1
ATOM 1714 N N . SER A 1 217 ? -7.879 -7.154 -4.189 1.00 91.94 217 SER A N 1
ATOM 1715 C CA . SER A 1 217 ? -6.958 -8.002 -3.444 1.00 91.94 217 SER A CA 1
ATOM 1716 C C . SER A 1 217 ? -7.027 -7.709 -1.938 1.00 91.94 217 SER A C 1
ATOM 1718 O O . SER A 1 217 ? -7.268 -6.588 -1.480 1.00 91.94 217 SER A O 1
ATOM 1720 N N . VAL A 1 218 ? -6.798 -8.736 -1.126 1.00 91.94 218 VAL A N 1
ATOM 1721 C CA . VAL A 1 218 ? -6.823 -8.625 0.338 1.00 91.94 218 VAL A CA 1
ATOM 1722 C C . VAL A 1 218 ? -5.669 -7.760 0.850 1.00 91.94 218 VAL A C 1
ATOM 1724 O O . VAL A 1 218 ? -5.859 -6.979 1.783 1.00 91.94 218 VAL A O 1
ATOM 1727 N N . PHE A 1 219 ? -4.496 -7.843 0.214 1.00 94.19 219 PHE A N 1
ATOM 1728 C CA . PHE A 1 219 ? -3.351 -7.007 0.567 1.00 94.19 219 PHE A CA 1
ATOM 1729 C C . PHE A 1 219 ? -3.619 -5.530 0.300 1.00 94.19 219 PHE A C 1
ATOM 1731 O O . PHE A 1 219 ? -3.435 -4.724 1.209 1.00 94.19 219 PHE A O 1
ATOM 1738 N N . THR A 1 220 ? -4.120 -5.167 -0.884 1.00 95.38 220 THR A N 1
ATOM 1739 C CA . THR A 1 220 ? -4.423 -3.761 -1.184 1.00 95.38 220 THR A CA 1
ATOM 1740 C C . THR A 1 220 ? -5.543 -3.213 -0.308 1.00 95.38 220 THR A C 1
ATOM 1742 O O . THR A 1 220 ? -5.449 -2.072 0.140 1.00 95.38 220 THR A O 1
ATOM 1745 N N . LEU A 1 221 ? -6.560 -4.014 0.028 1.00 93.19 221 LEU A N 1
ATOM 1746 C CA . LEU A 1 221 ? -7.591 -3.599 0.987 1.00 93.19 221 LEU A CA 1
ATOM 1747 C C . LEU A 1 221 ? -7.007 -3.262 2.362 1.00 93.19 221 LEU A C 1
ATOM 1749 O O . LEU A 1 221 ? -7.299 -2.198 2.908 1.00 93.19 221 LEU A O 1
ATOM 1753 N N . ALA A 1 222 ? -6.171 -4.144 2.913 1.00 93.12 222 ALA A N 1
ATOM 1754 C CA . ALA A 1 222 ? -5.532 -3.905 4.201 1.00 93.12 222 ALA A CA 1
ATOM 1755 C C . ALA A 1 222 ? -4.564 -2.712 4.132 1.00 93.12 222 ALA A C 1
ATOM 1757 O O . ALA A 1 222 ? -4.587 -1.842 4.998 1.00 93.12 222 ALA A O 1
ATOM 1758 N N . LEU A 1 223 ? -3.745 -2.636 3.082 1.00 95.88 223 LEU A N 1
ATOM 1759 C CA . LEU A 1 223 ? -2.812 -1.537 2.841 1.00 95.88 223 LEU A CA 1
ATOM 1760 C C . LEU A 1 223 ? -3.520 -0.185 2.828 1.00 95.88 223 LEU A C 1
ATOM 1762 O O . LEU A 1 223 ? -3.117 0.706 3.572 1.00 95.88 223 LEU A O 1
ATOM 1766 N N . LEU A 1 224 ? -4.578 -0.043 2.029 1.00 95.25 224 LEU A N 1
ATOM 1767 C CA . LEU A 1 224 ? -5.329 1.205 1.934 1.00 95.25 224 LEU A CA 1
ATOM 1768 C C . LEU A 1 224 ? -5.992 1.557 3.260 1.00 95.25 224 LEU A C 1
ATOM 1770 O O . LEU A 1 224 ? -5.807 2.674 3.727 1.00 95.25 224 LEU A O 1
ATOM 1774 N N . ALA A 1 225 ? -6.642 0.600 3.932 1.00 92.31 225 ALA A N 1
ATOM 1775 C CA . ALA A 1 225 ? -7.205 0.843 5.259 1.00 92.31 225 ALA A CA 1
ATOM 1776 C C . ALA A 1 225 ? -6.136 1.363 6.238 1.00 92.31 225 ALA A C 1
ATOM 1778 O O . ALA A 1 225 ? -6.367 2.325 6.972 1.00 92.31 225 ALA A O 1
ATOM 1779 N N . GLY A 1 226 ? -4.944 0.758 6.222 1.00 93.75 226 GLY A N 1
ATOM 1780 C CA . GLY A 1 226 ? -3.804 1.185 7.024 1.00 93.75 226 GLY A CA 1
ATOM 1781 C C . GLY A 1 226 ? -3.373 2.623 6.725 1.00 93.75 226 GLY A C 1
ATOM 1782 O O . GLY A 1 226 ? -3.298 3.439 7.645 1.00 93.75 226 GLY A O 1
ATOM 1783 N N . LEU A 1 227 ? -3.131 2.932 5.448 1.00 94.88 227 LEU A N 1
ATOM 1784 C CA . LEU A 1 227 ? -2.690 4.245 4.964 1.00 94.88 227 LEU A CA 1
ATOM 1785 C C . LEU A 1 227 ? -3.726 5.360 5.184 1.00 94.88 227 LEU A C 1
ATOM 1787 O O . LEU A 1 227 ? -3.352 6.500 5.460 1.00 94.88 227 LEU A O 1
ATOM 1791 N N . GLU A 1 228 ? -5.012 5.022 5.102 1.00 92.19 228 GLU A N 1
ATOM 1792 C CA . GLU A 1 228 ? -6.153 5.915 5.351 1.00 92.19 228 GLU A CA 1
ATOM 1793 C C . GLU A 1 228 ? -6.418 6.135 6.848 1.00 92.19 228 GLU A C 1
ATOM 1795 O O . GLU A 1 228 ? -7.263 6.945 7.229 1.00 92.19 228 GLU A O 1
ATOM 1800 N N . GLY A 1 229 ? -5.657 5.459 7.711 1.00 90.81 229 GLY A N 1
ATOM 1801 C CA . GLY A 1 229 ? -5.547 5.796 9.121 1.00 90.81 229 GLY A CA 1
ATOM 1802 C C . GLY A 1 229 ? -5.813 4.659 10.085 1.00 90.81 229 GLY A C 1
ATOM 1803 O O . GLY A 1 229 ? -5.563 4.830 11.273 1.00 90.81 229 GLY A O 1
ATOM 1804 N N . ALA A 1 230 ? -6.226 3.474 9.633 1.00 90.44 230 ALA A N 1
ATOM 1805 C CA . ALA A 1 230 ? -6.345 2.313 10.517 1.00 90.44 230 ALA A CA 1
ATOM 1806 C C . ALA A 1 230 ? -5.006 1.926 11.169 1.00 90.44 230 ALA A C 1
ATOM 1808 O O . ALA A 1 230 ? -4.982 1.332 12.251 1.00 90.44 230 ALA A O 1
ATOM 1809 N N . ALA A 1 231 ? -3.896 2.287 10.522 1.00 92.25 231 ALA A N 1
ATOM 1810 C CA . ALA A 1 231 ? -2.548 2.057 11.004 1.00 92.25 231 ALA A CA 1
ATOM 1811 C C . ALA A 1 231 ? -1.921 3.281 11.685 1.00 92.25 231 ALA A C 1
ATOM 1813 O O . ALA A 1 231 ? -0.700 3.360 11.729 1.00 92.25 231 ALA A O 1
ATOM 1814 N N . TYR A 1 232 ? -2.699 4.239 12.200 1.00 92.50 232 TYR A N 1
ATOM 1815 C CA . TYR A 1 232 ? -2.110 5.393 12.886 1.00 92.50 232 TYR A CA 1
ATOM 1816 C C . TYR A 1 232 ? -1.214 4.977 14.071 1.00 92.50 232 TYR A C 1
ATOM 1818 O O . TYR A 1 232 ? -1.480 3.989 14.768 1.00 92.50 232 TYR A O 1
ATOM 1826 N N . ASP A 1 233 ? -0.162 5.757 14.312 1.00 90.31 233 ASP A N 1
ATOM 1827 C CA . ASP A 1 233 ? 0.730 5.631 15.457 1.00 90.31 233 ASP A CA 1
ATOM 1828 C C . ASP A 1 233 ? 0.179 6.457 16.634 1.00 90.31 233 ASP A C 1
ATOM 1830 O O . ASP A 1 233 ? 0.193 7.695 16.571 1.00 90.31 233 ASP A O 1
ATOM 1834 N N . PRO A 1 234 ? -0.303 5.816 17.717 1.00 86.81 234 PRO A N 1
ATOM 1835 C CA . PRO A 1 234 ? -0.895 6.524 18.850 1.00 86.81 234 PRO A CA 1
ATOM 1836 C C . PRO A 1 234 ? 0.100 7.443 19.571 1.00 86.81 234 PRO A C 1
ATOM 1838 O O . PRO A 1 234 ? -0.319 8.417 20.191 1.00 86.81 234 PRO A O 1
ATOM 1841 N N . THR A 1 235 ? 1.409 7.197 19.456 1.00 87.44 235 THR A N 1
ATOM 1842 C CA . THR A 1 235 ? 2.445 8.037 20.085 1.00 87.44 235 THR A CA 1
ATOM 1843 C C . THR A 1 235 ? 2.615 9.394 19.393 1.00 87.44 235 THR A C 1
ATOM 1845 O O . THR A 1 235 ? 3.243 10.298 19.937 1.00 87.44 235 THR A O 1
ATOM 1848 N N . THR A 1 236 ? 2.030 9.560 18.202 1.00 90.75 236 THR A N 1
ATOM 1849 C CA . THR A 1 236 ? 2.109 10.787 17.389 1.00 90.75 236 THR A CA 1
ATOM 1850 C C . THR A 1 236 ? 0.843 11.648 17.460 1.00 90.75 236 THR A C 1
ATOM 1852 O O . THR A 1 236 ? 0.697 12.611 16.696 1.00 90.75 236 THR A O 1
ATOM 1855 N N . MET A 1 237 ? -0.086 11.292 18.354 1.00 91.50 237 MET A N 1
ATOM 1856 C CA . MET A 1 237 ? -1.356 11.990 18.508 1.00 91.50 237 MET A CA 1
ATOM 1857 C C . MET A 1 237 ? -1.162 13.446 18.938 1.00 91.50 237 MET A C 1
ATOM 1859 O O . MET A 1 237 ? -0.410 13.742 19.865 1.00 91.50 237 MET A O 1
ATOM 1863 N N . HIS A 1 238 ? -1.868 14.355 18.274 1.00 90.31 238 HIS A N 1
ATOM 1864 C CA . HIS A 1 238 ? -1.895 15.775 18.605 1.00 90.31 238 HIS A CA 1
ATOM 1865 C C . HIS A 1 238 ? -3.224 16.403 18.175 1.00 90.31 238 HIS A C 1
ATOM 1867 O O . HIS A 1 238 ? -3.856 15.952 17.221 1.00 90.31 238 HIS A O 1
ATOM 1873 N N . ALA A 1 239 ? -3.636 17.472 18.854 1.00 93.00 239 ALA A N 1
ATOM 1874 C CA . ALA A 1 239 ? -4.782 18.261 18.421 1.00 93.00 239 ALA A CA 1
ATOM 1875 C C . ALA A 1 239 ? -4.378 19.172 17.253 1.00 93.00 239 ALA A C 1
ATOM 1877 O O . ALA A 1 239 ? -3.390 19.902 17.348 1.00 93.00 239 ALA A O 1
ATOM 1878 N N . ASP A 1 240 ? -5.152 19.153 16.172 1.00 88.75 240 ASP A N 1
ATOM 1879 C CA . ASP A 1 240 ? -5.041 20.134 15.098 1.00 88.75 240 ASP A CA 1
ATOM 1880 C C . ASP A 1 240 ? -5.465 21.516 15.631 1.00 88.75 240 ASP A C 1
ATOM 1882 O O . ASP A 1 240 ? -6.615 21.676 16.047 1.00 88.75 240 ASP A O 1
ATOM 1886 N N . PRO A 1 241 ? -4.583 22.531 15.625 1.00 88.31 241 PRO A N 1
ATOM 1887 C CA . PRO A 1 241 ? -4.910 23.857 16.138 1.00 88.31 241 PRO A CA 1
ATOM 1888 C C . PRO A 1 241 ? -6.000 24.578 15.330 1.00 88.31 241 PRO A C 1
ATOM 1890 O O . PRO A 1 241 ? -6.646 25.471 15.873 1.00 88.31 241 PRO A O 1
ATOM 1893 N N . ALA A 1 242 ? -6.221 24.215 14.062 1.00 89.19 242 ALA A N 1
ATOM 1894 C CA . ALA A 1 242 ? -7.240 24.842 13.223 1.00 89.19 242 ALA A CA 1
ATOM 1895 C C . ALA A 1 242 ? -8.637 24.245 13.448 1.00 89.19 242 ALA A C 1
ATOM 1897 O O . ALA A 1 242 ? -9.624 24.978 13.483 1.00 89.19 242 ALA A O 1
ATOM 1898 N N . THR A 1 243 ? -8.731 22.920 13.592 1.00 88.94 243 THR A N 1
ATOM 1899 C CA . THR A 1 243 ? -10.023 22.212 13.667 1.00 88.94 243 THR A CA 1
ATOM 1900 C C . THR A 1 243 ? -10.352 21.650 15.050 1.00 88.94 243 THR A C 1
ATOM 1902 O O . THR A 1 243 ? -11.483 21.230 15.286 1.00 88.94 243 THR A O 1
ATOM 1905 N N . GLY A 1 244 ? -9.378 21.598 15.961 1.00 88.94 244 GLY A N 1
ATOM 1906 C CA . GLY A 1 244 ? -9.486 20.934 17.261 1.00 88.94 244 GLY A CA 1
ATOM 1907 C C . GLY A 1 244 ? -9.566 19.404 17.182 1.00 88.94 244 GLY A C 1
ATOM 1908 O O . GLY A 1 244 ? -9.719 18.750 18.214 1.00 88.94 244 GLY A O 1
ATOM 1909 N N . ARG A 1 245 ? -9.489 18.808 15.982 1.00 88.88 245 ARG A N 1
ATOM 1910 C CA . ARG A 1 245 ? -9.583 17.352 15.798 1.00 88.88 245 ARG A CA 1
ATOM 1911 C C . ARG A 1 245 ? -8.297 16.675 16.256 1.00 88.88 245 ARG A C 1
ATOM 1913 O O . ARG A 1 245 ? -7.209 17.213 16.077 1.00 88.88 245 ARG A O 1
ATOM 1920 N N . GLN A 1 246 ? -8.419 15.474 16.816 1.00 91.00 246 GLN A N 1
ATOM 1921 C CA . GLN A 1 246 ? -7.252 14.643 17.103 1.00 91.00 246 GLN A CA 1
ATOM 1922 C C . GLN A 1 246 ? -6.700 14.069 15.801 1.00 91.00 246 GLN A C 1
ATOM 1924 O O . GLN A 1 246 ? -7.421 13.407 15.054 1.00 91.00 246 GLN A O 1
ATOM 1929 N N . MET A 1 247 ? -5.420 14.318 15.559 1.00 91.81 247 MET A N 1
ATOM 1930 C CA . MET A 1 247 ? -4.666 13.871 14.397 1.00 91.81 247 MET A CA 1
ATOM 1931 C C . MET A 1 247 ? -3.565 12.918 14.843 1.00 91.81 247 MET A C 1
ATOM 1933 O O . MET A 1 247 ? -3.039 13.044 15.945 1.00 91.81 247 MET A O 1
ATOM 1937 N N . ALA A 1 248 ? -3.179 11.991 13.977 1.00 93.12 248 ALA A N 1
ATOM 1938 C CA . ALA A 1 248 ? -2.046 11.100 14.183 1.00 93.12 248 ALA A CA 1
ATOM 1939 C C . ALA A 1 248 ? -1.355 10.808 12.849 1.00 93.12 248 ALA A C 1
ATOM 1941 O O . ALA A 1 248 ? -1.906 11.045 11.774 1.00 93.12 248 ALA A O 1
ATOM 1942 N N . ARG A 1 249 ? -0.127 10.302 12.907 1.00 93.31 249 ARG A N 1
ATOM 1943 C CA . ARG A 1 249 ? 0.657 9.934 11.726 1.00 93.31 249 ARG A CA 1
ATOM 1944 C C . ARG A 1 249 ? 0.530 8.443 11.452 1.00 93.31 249 ARG A C 1
ATOM 1946 O O . ARG A 1 249 ? 0.562 7.646 12.384 1.00 93.31 249 ARG A O 1
ATOM 1953 N N . VAL A 1 250 ? 0.462 8.061 10.181 1.00 93.75 250 VAL A N 1
ATOM 1954 C CA . VAL A 1 250 ? 0.730 6.685 9.746 1.00 93.75 250 VAL A CA 1
ATOM 1955 C C . VAL A 1 250 ? 2.209 6.600 9.392 1.00 93.75 250 VAL A C 1
ATOM 1957 O O . VAL A 1 250 ? 2.679 7.263 8.470 1.00 93.75 250 VAL A O 1
ATOM 1960 N N . THR A 1 251 ? 2.956 5.809 10.152 1.00 93.19 251 THR A N 1
ATOM 1961 C CA . THR A 1 251 ? 4.404 5.597 9.992 1.00 93.19 251 THR A CA 1
ATOM 1962 C C . THR A 1 251 ? 4.686 4.235 9.366 1.00 93.19 251 THR A C 1
ATOM 1964 O O . THR A 1 251 ? 3.853 3.335 9.430 1.00 93.19 251 THR A O 1
ATOM 1967 N N . ALA A 1 252 ? 5.874 4.020 8.805 1.00 92.25 252 ALA A N 1
ATOM 1968 C CA . ALA A 1 252 ? 6.288 2.697 8.336 1.00 92.25 252 ALA A CA 1
ATOM 1969 C C . ALA A 1 252 ? 6.244 1.635 9.434 1.00 92.25 252 ALA A C 1
ATOM 1971 O O . ALA A 1 252 ? 5.799 0.516 9.177 1.00 92.25 252 ALA A O 1
ATOM 1972 N N . ARG A 1 253 ? 6.618 1.987 10.669 1.00 90.50 253 ARG A N 1
ATOM 1973 C CA . ARG A 1 253 ? 6.500 1.082 11.819 1.00 90.50 253 ARG A CA 1
ATOM 1974 C C . ARG A 1 253 ? 5.044 0.695 12.086 1.00 90.50 253 ARG A C 1
ATOM 1976 O O . ARG A 1 253 ? 4.737 -0.490 12.215 1.00 90.50 253 ARG A O 1
ATOM 1983 N N . SER A 1 254 ? 4.154 1.680 12.170 1.00 91.88 254 SER A N 1
ATOM 1984 C CA . SER A 1 254 ? 2.743 1.449 12.503 1.00 91.88 254 SER A CA 1
ATOM 1985 C C . SER A 1 254 ? 1.974 0.768 11.365 1.00 91.88 254 SER A C 1
ATOM 1987 O O . SER A 1 254 ? 1.216 -0.164 11.635 1.00 91.88 254 SER A O 1
ATOM 1989 N N . LEU A 1 255 ? 2.252 1.113 10.101 1.00 93.62 255 LEU A N 1
ATOM 1990 C CA . LEU A 1 255 ? 1.724 0.427 8.917 1.00 93.62 255 LEU A CA 1
ATOM 1991 C C . LEU A 1 255 ? 2.188 -1.026 8.843 1.00 93.62 255 LEU A C 1
ATOM 1993 O O . LEU A 1 255 ? 1.370 -1.920 8.638 1.00 93.62 255 LEU A O 1
ATOM 1997 N N . LYS A 1 256 ? 3.480 -1.285 9.070 1.00 92.06 256 LYS A N 1
ATOM 1998 C CA . LYS A 1 256 ? 4.012 -2.648 9.157 1.00 92.06 256 LYS A CA 1
ATOM 1999 C C . LYS A 1 256 ? 3.277 -3.450 10.227 1.00 92.06 256 LYS A C 1
ATOM 2001 O O . LYS A 1 256 ? 2.743 -4.513 9.925 1.00 92.06 256 LYS A O 1
ATOM 2006 N N . GLY A 1 257 ? 3.228 -2.937 11.458 1.00 90.25 257 GLY A N 1
ATOM 2007 C CA . GLY A 1 257 ? 2.546 -3.605 12.568 1.00 90.25 257 GLY A CA 1
ATOM 2008 C C . GLY A 1 257 ? 1.070 -3.865 12.268 1.00 90.25 257 GLY A C 1
ATOM 2009 O O . GLY A 1 257 ? 0.565 -4.951 12.537 1.00 90.25 257 GLY A O 1
ATOM 2010 N N . PHE A 1 258 ? 0.392 -2.903 11.641 1.00 90.69 258 PHE A N 1
ATOM 2011 C CA . PHE A 1 258 ? -0.986 -3.064 11.199 1.00 90.69 258 PHE A CA 1
ATOM 2012 C C . PHE A 1 258 ? -1.139 -4.211 10.196 1.00 90.69 258 PHE A C 1
ATOM 2014 O O . PHE A 1 258 ? -1.961 -5.096 10.419 1.00 90.69 258 PHE A O 1
ATOM 2021 N N . LEU A 1 259 ? -0.342 -4.231 9.125 1.00 91.50 259 LEU A N 1
ATOM 2022 C CA . LEU A 1 259 ? -0.450 -5.258 8.091 1.00 91.50 259 LEU A CA 1
ATOM 2023 C C . LEU A 1 259 ? -0.150 -6.657 8.651 1.00 91.50 259 LEU A C 1
ATOM 2025 O O . LEU A 1 259 ? -0.898 -7.589 8.372 1.00 91.50 259 LEU A O 1
ATOM 2029 N N . TYR A 1 260 ? 0.875 -6.805 9.497 1.00 89.56 260 TYR A N 1
ATOM 2030 C CA . TYR A 1 260 ? 1.186 -8.087 10.147 1.00 89.56 260 TYR A CA 1
ATOM 2031 C C . TYR A 1 260 ? 0.057 -8.603 11.044 1.00 89.56 260 TYR A C 1
ATOM 2033 O O . TYR A 1 260 ? -0.193 -9.809 11.083 1.00 89.56 260 TYR A O 1
ATOM 2041 N N . ASN A 1 261 ? -0.617 -7.705 11.762 1.00 86.38 261 ASN A N 1
ATOM 2042 C CA . ASN A 1 261 ? -1.623 -8.088 12.750 1.00 86.38 261 ASN A CA 1
ATOM 2043 C C . ASN A 1 261 ? -3.028 -8.231 12.157 1.00 86.38 261 ASN A C 1
ATOM 2045 O O . ASN A 1 261 ? -3.826 -8.997 12.691 1.00 86.38 261 ASN A O 1
ATOM 2049 N N . HIS A 1 262 ? -3.335 -7.508 11.076 1.00 87.56 262 HIS A N 1
ATOM 2050 C CA . HIS A 1 262 ? -4.703 -7.380 10.576 1.00 87.56 262 HIS A CA 1
ATOM 2051 C C . HIS A 1 262 ? -4.925 -7.904 9.163 1.00 87.56 262 HIS A C 1
ATOM 2053 O O . HIS A 1 262 ? -6.084 -8.066 8.807 1.00 87.56 262 HIS A O 1
ATOM 2059 N N . LEU A 1 263 ? -3.901 -8.234 8.362 1.00 88.44 263 LEU A N 1
ATOM 2060 C CA . LEU A 1 263 ? -4.129 -8.740 6.996 1.00 88.44 263 LEU A CA 1
ATOM 2061 C C . LEU A 1 263 ? -5.097 -9.939 6.978 1.00 88.44 263 LEU A C 1
ATOM 2063 O O . LEU A 1 263 ? -6.032 -9.972 6.178 1.00 88.44 263 LEU A O 1
ATOM 2067 N N . ARG A 1 264 ? -4.945 -10.873 7.927 1.00 87.50 264 ARG A N 1
ATOM 2068 C CA . ARG A 1 264 ? -5.836 -12.033 8.090 1.00 87.50 264 ARG A CA 1
ATOM 2069 C C . ARG A 1 264 ? -7.299 -11.656 8.347 1.00 87.50 264 ARG A C 1
ATOM 2071 O O . ARG A 1 264 ? -8.193 -12.396 7.943 1.00 87.50 264 ARG A O 1
ATOM 2078 N N . ASP A 1 265 ? -7.568 -10.518 8.985 1.00 85.62 265 ASP A N 1
ATOM 2079 C CA . ASP A 1 265 ? -8.939 -10.062 9.232 1.00 85.62 265 ASP A CA 1
ATOM 2080 C C . ASP A 1 265 ? -9.669 -9.704 7.922 1.00 85.62 265 ASP A C 1
ATOM 2082 O O . ASP A 1 265 ? -10.893 -9.859 7.836 1.00 85.62 265 ASP A O 1
ATOM 2086 N N . PHE A 1 266 ? -8.926 -9.284 6.890 1.00 87.12 266 PHE A N 1
ATOM 2087 C CA . PHE A 1 266 ? -9.463 -8.936 5.570 1.00 87.12 266 PHE A CA 1
ATOM 2088 C C . PHE A 1 266 ? -9.732 -10.162 4.680 1.00 87.12 266 PHE A C 1
ATOM 2090 O O . PHE A 1 266 ? -10.502 -10.046 3.719 1.00 87.12 266 PHE A O 1
ATOM 2097 N N . LEU A 1 267 ? -9.167 -11.332 5.009 1.00 87.06 267 LEU A N 1
ATOM 2098 C CA . LEU A 1 267 ? -9.433 -12.583 4.293 1.00 87.06 267 LEU A CA 1
ATOM 2099 C C . LEU A 1 267 ? -10.906 -13.014 4.437 1.00 87.06 267 LEU A C 1
ATOM 2101 O O . LEU A 1 267 ? -11.488 -12.861 5.523 1.00 87.06 267 LEU A O 1
ATOM 2105 N N . PRO A 1 268 ? -11.503 -13.607 3.383 1.00 83.88 268 PRO A N 1
ATOM 2106 C CA . PRO A 1 268 ? -12.743 -14.367 3.504 1.00 83.88 268 PRO A CA 1
ATOM 2107 C C . PRO A 1 268 ? -12.625 -15.445 4.585 1.00 83.88 268 PRO A C 1
ATOM 2109 O O . PRO A 1 268 ? -11.562 -16.033 4.762 1.00 83.88 268 PRO A O 1
ATOM 2112 N N . GLU A 1 269 ? -13.720 -15.740 5.288 1.00 83.56 269 GLU A N 1
ATOM 2113 C CA . GLU A 1 269 ? -13.714 -16.702 6.400 1.00 83.56 269 GLU A CA 1
ATOM 2114 C C . GLU A 1 269 ? -13.154 -18.072 5.991 1.00 83.56 269 GLU A C 1
ATOM 2116 O O . GLU A 1 269 ? -12.318 -18.623 6.700 1.00 83.56 269 GLU A O 1
ATOM 2121 N N . ALA A 1 270 ? -13.517 -18.553 4.798 1.00 84.44 270 ALA A N 1
ATOM 2122 C CA . ALA A 1 270 ? -13.039 -19.821 4.247 1.00 84.44 270 ALA A CA 1
ATOM 2123 C C . ALA A 1 270 ? -11.517 -19.872 3.996 1.00 84.44 270 ALA A C 1
ATOM 2125 O O . ALA A 1 270 ? -10.943 -20.957 3.979 1.00 84.44 270 ALA A O 1
ATOM 2126 N N . ASP A 1 271 ? -10.860 -18.723 3.812 1.00 86.06 271 ASP A N 1
ATOM 2127 C CA . ASP A 1 271 ? -9.427 -18.644 3.507 1.00 86.06 271 ASP A CA 1
ATOM 2128 C C . ASP A 1 271 ? -8.559 -18.432 4.758 1.00 86.06 271 ASP A C 1
ATOM 2130 O O . ASP A 1 271 ? -7.343 -18.608 4.697 1.00 86.06 271 ASP A O 1
ATOM 2134 N N . ARG A 1 272 ? -9.151 -18.064 5.905 1.00 85.25 272 ARG A N 1
ATOM 2135 C CA . ARG A 1 272 ? -8.397 -17.667 7.112 1.00 85.25 272 ARG A CA 1
ATOM 2136 C C . ARG A 1 272 ? -7.546 -18.778 7.711 1.00 85.25 272 ARG A C 1
ATOM 2138 O O . ARG A 1 272 ? -6.578 -18.458 8.401 1.00 85.25 272 ARG A O 1
ATOM 2145 N N . ASP A 1 273 ? -7.914 -20.031 7.481 1.00 85.00 273 ASP A N 1
ATOM 2146 C CA . ASP A 1 273 ? -7.224 -21.211 8.010 1.00 85.00 273 ASP A CA 1
ATOM 2147 C C . ASP A 1 273 ? -6.478 -21.994 6.916 1.00 85.00 273 ASP A C 1
ATOM 2149 O O . ASP A 1 273 ? -5.930 -23.064 7.179 1.00 85.00 273 ASP A O 1
ATOM 2153 N N . SER A 1 274 ? -6.433 -21.466 5.686 1.00 84.31 274 SER A N 1
ATOM 2154 C CA . SER A 1 274 ? -5.744 -22.121 4.576 1.00 84.31 274 SER A CA 1
ATOM 2155 C C . SER A 1 274 ? -4.223 -21.936 4.677 1.00 84.31 274 SER A C 1
ATOM 2157 O O . SER A 1 274 ? -3.755 -20.797 4.705 1.00 84.31 274 SER A O 1
ATOM 2159 N N . PRO A 1 275 ? -3.419 -23.018 4.668 1.00 82.75 275 PRO A N 1
ATOM 2160 C CA . PRO A 1 275 ? -1.957 -22.921 4.729 1.00 82.75 275 PRO A CA 1
ATOM 2161 C C . PRO A 1 275 ? -1.328 -22.387 3.429 1.00 82.75 275 PRO A C 1
ATOM 2163 O O . PRO A 1 275 ? -0.182 -21.934 3.432 1.00 82.75 275 PRO A O 1
ATOM 2166 N N . GLU A 1 276 ? -2.064 -22.441 2.317 1.00 82.12 276 GLU A N 1
ATOM 2167 C CA . GLU A 1 276 ? -1.613 -21.959 1.006 1.00 82.12 276 GLU A CA 1
ATOM 2168 C C . GLU A 1 276 ? -1.787 -20.440 0.855 1.00 82.12 276 GLU A C 1
ATOM 2170 O O . GLU A 1 276 ? -1.099 -19.808 0.050 1.00 82.12 276 GLU A O 1
ATOM 2175 N N . VAL A 1 277 ? -2.700 -19.850 1.633 1.00 81.69 277 VAL A N 1
ATOM 2176 C CA . VAL A 1 277 ? -3.026 -18.424 1.594 1.00 81.69 277 VAL A CA 1
ATOM 2177 C C . VAL A 1 277 ? -2.150 -17.664 2.580 1.00 81.69 277 VAL A C 1
ATOM 2179 O O . VAL A 1 277 ? -2.033 -18.029 3.749 1.00 81.69 277 VAL A O 1
ATOM 2182 N N . SER A 1 278 ? -1.557 -16.563 2.122 1.00 83.19 278 SER A N 1
ATOM 2183 C CA . SER A 1 278 ? -0.765 -15.706 3.001 1.00 83.19 278 SER A CA 1
ATOM 2184 C C . SER A 1 278 ? -1.668 -14.990 4.010 1.00 83.19 278 SER A C 1
ATOM 2186 O O . SER A 1 278 ? -2.450 -14.111 3.650 1.00 83.19 278 SER A O 1
ATOM 2188 N N . GLY A 1 279 ? -1.562 -15.353 5.291 1.00 80.44 279 GLY A N 1
ATOM 2189 C CA . GLY A 1 279 ? -2.244 -14.656 6.392 1.00 80.44 279 GLY A CA 1
ATOM 2190 C C . GLY A 1 279 ? -1.522 -13.388 6.862 1.00 80.44 279 GLY A C 1
ATOM 2191 O O . GLY A 1 279 ? -2.088 -12.594 7.613 1.00 80.44 279 GLY A O 1
ATOM 2192 N N . GLN A 1 280 ? -0.272 -13.206 6.433 1.00 85.38 280 GLN A N 1
ATOM 2193 C CA . GLN A 1 280 ? 0.596 -12.074 6.756 1.00 85.38 280 GLN A CA 1
ATOM 2194 C C . GLN A 1 280 ? 1.340 -11.620 5.493 1.00 85.38 280 GLN A C 1
ATOM 2196 O O . GLN A 1 280 ? 1.579 -12.449 4.611 1.00 85.38 280 GLN A O 1
ATOM 2201 N N . PRO A 1 281 ? 1.695 -10.331 5.375 1.00 87.62 281 PRO A N 1
ATOM 2202 C CA . PRO A 1 281 ? 2.559 -9.875 4.293 1.00 87.62 281 PRO A CA 1
ATOM 2203 C C . PRO A 1 281 ? 4.003 -10.337 4.536 1.00 87.62 281 PRO A C 1
ATOM 2205 O O . PRO A 1 281 ? 4.399 -10.585 5.677 1.00 87.62 281 PRO A O 1
ATOM 2208 N N . ASP A 1 282 ? 4.817 -10.355 3.485 1.00 87.62 282 ASP A N 1
ATOM 2209 C CA . ASP A 1 282 ? 6.272 -10.372 3.634 1.00 87.62 282 ASP A CA 1
ATOM 2210 C C . ASP A 1 282 ? 6.793 -8.932 3.543 1.00 87.62 282 ASP A C 1
ATOM 2212 O O . ASP A 1 282 ? 6.606 -8.239 2.542 1.00 87.62 282 ASP A O 1
ATOM 2216 N N . ILE A 1 283 ? 7.398 -8.452 4.627 1.00 85.25 283 ILE A N 1
ATOM 2217 C CA . ILE A 1 283 ? 7.970 -7.105 4.730 1.00 85.25 283 ILE A CA 1
ATOM 2218 C C . ILE A 1 283 ? 9.449 -7.292 5.089 1.00 85.25 283 ILE A C 1
ATOM 2220 O O . ILE A 1 283 ? 9.767 -7.362 6.289 1.00 85.25 283 ILE A O 1
ATOM 2224 N N . PRO A 1 284 ? 10.340 -7.417 4.078 1.00 79.06 284 PRO A N 1
ATOM 2225 C CA . PRO A 1 284 ? 11.756 -7.703 4.272 1.00 79.06 284 PRO A CA 1
ATOM 2226 C C . PRO A 1 284 ? 12.409 -6.701 5.223 1.00 79.06 284 PRO A C 1
ATOM 2228 O O . PRO A 1 284 ? 12.099 -5.508 5.214 1.00 79.06 284 PRO A O 1
ATOM 2231 N N . HIS A 1 285 ? 13.323 -7.189 6.063 1.00 64.19 285 HIS A N 1
ATOM 2232 C CA . HIS A 1 285 ? 13.811 -6.462 7.234 1.00 64.19 285 HIS A CA 1
ATOM 2233 C C . HIS A 1 285 ? 15.318 -6.172 7.130 1.00 64.19 285 HIS A C 1
ATOM 2235 O O . HIS A 1 285 ? 16.126 -6.928 7.667 1.00 64.19 285 HIS A O 1
ATOM 2241 N N . PRO A 1 286 ? 15.759 -5.083 6.481 1.00 50.25 286 PRO A N 1
ATOM 2242 C CA . PRO A 1 286 ? 17.181 -4.806 6.380 1.00 50.25 286 PRO A CA 1
ATOM 2243 C C . PRO A 1 286 ? 17.567 -3.723 7.389 1.00 50.25 286 PRO A C 1
ATOM 2245 O O . PRO A 1 286 ? 17.870 -2.607 6.991 1.00 50.25 286 PRO A O 1
ATOM 2248 N N . ARG A 1 287 ? 17.553 -4.043 8.695 1.00 48.06 287 ARG A N 1
ATOM 2249 C CA . ARG A 1 287 ? 17.808 -3.080 9.795 1.00 48.06 287 ARG A CA 1
ATOM 2250 C C . ARG A 1 287 ? 16.712 -1.991 9.838 1.00 48.06 287 ARG A C 1
ATOM 2252 O O . ARG A 1 287 ? 15.996 -1.796 8.865 1.00 48.06 287 ARG A O 1
ATOM 2259 N N . ASP A 1 288 ? 16.470 -1.355 10.982 1.00 53.66 288 ASP A N 1
ATOM 2260 C CA . ASP A 1 288 ? 15.308 -0.458 11.174 1.00 53.66 288 ASP A CA 1
ATOM 2261 C C . ASP A 1 288 ? 15.685 1.045 11.218 1.00 53.66 288 ASP A C 1
ATOM 2263 O O . ASP A 1 288 ? 15.387 1.705 12.209 1.00 53.66 288 ASP A O 1
ATOM 2267 N N . PRO A 1 289 ? 16.343 1.631 10.187 1.00 50.12 289 PRO A N 1
ATOM 2268 C CA . PRO A 1 289 ? 16.443 3.087 10.046 1.00 50.12 289 PRO A CA 1
ATOM 2269 C C . PRO A 1 289 ? 15.152 3.709 9.470 1.00 50.12 289 PRO A C 1
ATOM 2271 O O . PRO A 1 289 ? 15.108 4.907 9.215 1.00 50.12 289 PRO A O 1
ATOM 2274 N N . ASN A 1 290 ? 14.107 2.903 9.236 1.00 57.34 290 ASN A N 1
ATOM 2275 C CA . ASN A 1 290 ? 12.900 3.282 8.490 1.00 57.34 290 ASN A CA 1
ATOM 2276 C C . ASN A 1 290 ? 11.686 3.562 9.383 1.00 57.34 290 ASN A C 1
ATOM 2278 O O . ASN A 1 290 ? 10.618 3.881 8.867 1.00 57.34 290 ASN A O 1
ATOM 2282 N N . ALA A 1 291 ? 11.813 3.415 10.704 1.00 61.31 291 ALA A N 1
ATOM 2283 C CA . ALA A 1 291 ? 10.704 3.594 11.635 1.00 61.31 291 ALA A CA 1
ATOM 2284 C C . ALA A 1 291 ? 9.998 4.955 11.514 1.00 61.31 291 ALA A C 1
ATOM 2286 O O . ALA A 1 291 ? 8.798 5.047 11.781 1.00 61.31 291 ALA A O 1
ATOM 2287 N N . ASP A 1 292 ? 10.740 5.973 11.082 1.00 74.69 292 ASP A N 1
ATOM 2288 C CA . ASP A 1 292 ? 10.286 7.357 11.049 1.00 74.69 292 ASP A CA 1
ATOM 2289 C C . ASP A 1 292 ? 9.650 7.762 9.710 1.00 74.69 292 ASP A C 1
ATOM 2291 O O . ASP A 1 292 ? 9.126 8.871 9.613 1.00 74.69 292 ASP A O 1
ATOM 2295 N N . MET A 1 293 ? 9.649 6.898 8.680 1.00 89.81 293 MET A N 1
ATOM 2296 C CA . MET A 1 293 ? 8.996 7.214 7.403 1.00 89.81 293 MET A CA 1
ATOM 2297 C C . MET A 1 293 ? 7.501 7.466 7.638 1.00 89.81 293 MET A C 1
ATOM 2299 O O . MET A 1 293 ? 6.764 6.553 8.010 1.00 89.81 293 MET A O 1
ATOM 2303 N N . VAL A 1 294 ? 7.034 8.694 7.399 1.00 92.38 294 VAL A N 1
ATOM 2304 C CA . VAL A 1 294 ? 5.617 9.075 7.546 1.00 92.38 294 VAL A CA 1
ATOM 2305 C C . VAL A 1 294 ? 4.909 8.977 6.197 1.00 92.38 294 VAL A C 1
ATOM 2307 O O . VAL A 1 294 ? 5.324 9.620 5.234 1.00 92.38 294 VAL A O 1
ATOM 2310 N N . PHE A 1 295 ? 3.836 8.195 6.108 1.00 93.44 295 PHE A N 1
ATOM 2311 C CA . PHE A 1 295 ? 3.005 8.058 4.907 1.00 93.44 295 PHE A CA 1
ATOM 2312 C C . PHE A 1 295 ? 1.928 9.131 4.807 1.00 93.44 295 PHE A C 1
ATOM 2314 O O . PHE A 1 295 ? 1.767 9.730 3.749 1.00 93.44 295 PHE A O 1
ATOM 2321 N N . SER A 1 296 ? 1.227 9.393 5.906 1.00 92.00 296 SER A N 1
ATOM 2322 C CA . SER A 1 296 ? 0.126 10.353 5.960 1.00 92.00 296 SER A CA 1
ATOM 2323 C C . SER A 1 296 ? -0.047 10.894 7.379 1.00 92.00 296 SER A C 1
ATOM 2325 O O . SER A 1 296 ? 0.419 10.303 8.359 1.00 92.00 296 SER A O 1
ATOM 2327 N N . THR A 1 297 ? -0.711 12.044 7.488 1.00 91.62 297 THR A N 1
ATOM 2328 C CA . THR A 1 297 ? -1.286 12.525 8.750 1.00 91.62 297 THR A CA 1
ATOM 2329 C C . THR A 1 297 ? -2.796 12.475 8.601 1.00 91.62 297 THR A C 1
ATOM 2331 O O . THR A 1 297 ? -3.338 13.002 7.635 1.00 91.62 297 THR A O 1
ATOM 2334 N N . VAL A 1 298 ? -3.466 11.810 9.531 1.00 92.56 298 VAL A N 1
ATOM 2335 C CA . VAL A 1 298 ? -4.885 11.460 9.434 1.00 92.56 298 VAL A CA 1
ATOM 2336 C C . VAL A 1 298 ? -5.620 11.884 10.703 1.00 92.56 298 VAL A C 1
ATOM 2338 O O . VAL A 1 298 ? -5.026 11.862 11.786 1.00 92.56 298 VAL A O 1
ATOM 2341 N N . PRO A 1 299 ? -6.912 12.242 10.619 1.00 92.06 299 PRO A N 1
ATOM 2342 C CA . PRO A 1 299 ? -7.766 12.289 11.798 1.00 92.06 299 PRO A CA 1
ATOM 2343 C C . PRO A 1 299 ? -7.807 10.910 12.454 1.00 92.06 299 PRO A C 1
ATOM 2345 O O . PRO A 1 299 ? -7.917 9.905 11.753 1.00 92.06 299 PRO A O 1
ATOM 2348 N N . VAL A 1 300 ? -7.743 10.847 13.784 1.00 90.75 300 VAL A N 1
ATOM 2349 C CA . VAL A 1 300 ? -7.821 9.573 14.509 1.00 90.75 300 VAL A CA 1
ATOM 2350 C C . VAL A 1 300 ? -9.205 8.951 14.270 1.00 90.75 300 VAL A C 1
ATOM 2352 O O . VAL A 1 300 ? -10.210 9.531 14.700 1.00 90.75 300 VAL A O 1
ATOM 2355 N N . PRO A 1 301 ? -9.295 7.799 13.577 1.00 88.38 301 PRO A N 1
ATOM 2356 C CA . PRO A 1 301 ? -10.577 7.190 13.265 1.00 88.38 301 PRO A CA 1
ATOM 2357 C C . PRO A 1 301 ? -11.205 6.605 14.530 1.00 88.38 301 PRO A C 1
ATOM 2359 O O . PRO A 1 301 ? -10.511 6.056 15.386 1.00 88.38 301 PRO A O 1
ATOM 2362 N N . SER A 1 302 ? -12.528 6.705 14.626 1.00 87.88 302 SER A N 1
ATOM 2363 C CA . SER A 1 302 ? -13.331 6.032 15.649 1.00 87.88 302 SER A CA 1
ATOM 2364 C C . SER A 1 302 ? -14.246 5.016 14.982 1.00 87.88 302 SER A C 1
ATOM 2366 O O . SER A 1 302 ? -14.723 5.244 13.870 1.00 87.88 302 SER A O 1
ATOM 2368 N N . TYR A 1 303 ? -14.467 3.895 15.655 1.00 87.62 303 TYR A N 1
ATOM 2369 C CA . TYR A 1 303 ? -15.247 2.772 15.159 1.00 87.62 303 TYR A CA 1
ATOM 2370 C C . TYR A 1 303 ? -16.409 2.501 16.115 1.00 87.62 303 TYR A C 1
ATOM 2372 O O . TYR A 1 303 ? -16.193 2.509 17.332 1.00 87.62 303 TYR A O 1
ATOM 2380 N N . PRO A 1 304 ? -17.615 2.224 15.593 1.00 90.50 304 PRO A N 1
ATOM 2381 C CA . PRO A 1 304 ? -18.748 1.888 16.434 1.00 90.50 304 PRO A CA 1
ATOM 2382 C C . PRO A 1 304 ? -18.520 0.527 17.096 1.00 90.50 304 PRO A C 1
ATOM 2384 O O . PRO A 1 304 ? -18.170 -0.459 16.446 1.00 90.50 304 PRO A O 1
ATOM 2387 N N . VAL A 1 305 ? -18.740 0.479 18.404 1.00 92.38 305 VAL A N 1
ATOM 2388 C CA . VAL A 1 305 ? -18.643 -0.710 19.250 1.00 92.38 305 VAL A CA 1
ATOM 2389 C C . VAL A 1 305 ? -20.006 -0.978 19.854 1.00 92.38 305 VAL A C 1
ATOM 2391 O O . VAL A 1 305 ? -20.548 -0.123 20.553 1.00 92.38 305 VAL A O 1
ATOM 2394 N N . THR A 1 306 ? -20.545 -2.174 19.630 1.00 93.88 306 THR A N 1
ATOM 2395 C CA . THR A 1 306 ? -21.822 -2.582 20.229 1.00 93.88 306 THR A CA 1
ATOM 2396 C C . THR A 1 306 ? -21.564 -3.389 21.493 1.00 93.88 306 THR A C 1
ATOM 2398 O O . THR A 1 306 ? -21.084 -4.523 21.433 1.00 93.88 306 THR A O 1
ATOM 2401 N N . VAL A 1 307 ? -21.903 -2.815 22.646 1.00 94.12 307 VAL A N 1
ATOM 2402 C CA . VAL A 1 307 ? -21.858 -3.484 23.949 1.00 94.12 307 VAL A CA 1
ATOM 2403 C C . VAL A 1 307 ? -23.227 -4.092 24.239 1.00 94.12 307 VAL A C 1
ATOM 2405 O O . VAL A 1 307 ? -24.185 -3.369 24.509 1.00 94.12 307 VAL A O 1
ATOM 2408 N N . ARG A 1 308 ? -23.319 -5.421 24.188 1.00 95.19 308 ARG A N 1
ATOM 2409 C CA . ARG A 1 308 ? -24.501 -6.198 24.575 1.00 95.19 308 ARG A CA 1
ATOM 2410 C C . ARG A 1 308 ? -24.486 -6.451 26.073 1.00 95.19 308 ARG A C 1
ATOM 2412 O O . ARG A 1 308 ? -23.489 -6.928 26.615 1.00 95.19 308 ARG A O 1
ATOM 2419 N N . LEU A 1 309 ? -25.598 -6.132 26.720 1.00 94.12 309 LEU A N 1
ATOM 2420 C CA . LEU A 1 309 ? -25.734 -6.100 28.169 1.00 94.12 309 LEU A CA 1
ATOM 2421 C C . LEU A 1 309 ? -26.767 -7.134 28.638 1.00 94.12 309 LEU A C 1
ATOM 2423 O O . LEU A 1 309 ? -27.812 -7.290 27.999 1.00 94.12 309 LEU A O 1
ATOM 2427 N N . PRO A 1 310 ? -26.527 -7.821 29.769 1.00 92.38 310 PRO A N 1
ATOM 2428 C CA . PRO A 1 310 ? -27.512 -8.729 30.338 1.00 92.38 310 PRO A CA 1
ATOM 2429 C C . PRO A 1 310 ? -28.718 -7.944 30.886 1.00 92.38 310 PRO A C 1
ATOM 2431 O O . PRO A 1 310 ? -28.549 -6.810 31.339 1.00 92.38 310 PRO A O 1
ATOM 2434 N N . PRO A 1 311 ? -29.926 -8.539 30.962 1.00 91.88 311 PRO A N 1
ATOM 2435 C CA . PRO A 1 311 ? -31.114 -7.858 31.494 1.00 91.88 311 PRO A CA 1
ATOM 2436 C C . PRO A 1 311 ? -30.920 -7.261 32.898 1.00 91.88 311 PRO A C 1
ATOM 2438 O O . PRO A 1 311 ? -31.465 -6.205 33.209 1.00 91.88 311 PRO A O 1
ATOM 2441 N N . ALA A 1 312 ? -30.089 -7.897 33.733 1.00 92.75 312 ALA A N 1
ATOM 2442 C CA . ALA A 1 312 ? -29.750 -7.424 35.076 1.00 92.75 312 ALA A CA 1
ATOM 2443 C C . ALA A 1 312 ? -29.004 -6.072 35.098 1.00 92.75 312 ALA A C 1
ATOM 2445 O O . ALA A 1 312 ? -28.957 -5.424 36.143 1.00 92.75 312 ALA A O 1
ATOM 2446 N N . ALA A 1 313 ? -28.432 -5.641 33.969 1.00 92.81 313 ALA A N 1
ATOM 2447 C CA . ALA A 1 313 ? -27.749 -4.359 33.832 1.00 92.81 313 ALA A CA 1
ATOM 2448 C C . ALA A 1 313 ? -28.710 -3.163 33.739 1.00 92.81 313 ALA A C 1
ATOM 2450 O O . ALA A 1 313 ? -28.260 -2.030 33.899 1.00 92.81 313 ALA A O 1
ATOM 2451 N N . ALA A 1 314 ? -30.010 -3.381 33.503 1.00 91.94 314 ALA A N 1
ATOM 2452 C CA . ALA A 1 314 ? -30.990 -2.304 33.379 1.00 91.94 314 ALA A CA 1
ATOM 2453 C C . ALA A 1 314 ? -30.978 -1.376 34.611 1.00 91.94 314 ALA A C 1
ATOM 2455 O O . ALA A 1 314 ? -31.054 -1.828 35.755 1.00 91.94 314 ALA A O 1
ATOM 2456 N N . GLY A 1 315 ? -30.855 -0.066 34.376 1.00 90.06 315 GLY A N 1
ATOM 2457 C CA . GLY A 1 315 ? -30.783 0.946 35.437 1.00 90.06 315 GLY A CA 1
ATOM 2458 C C . GLY A 1 315 ? -29.439 1.030 36.174 1.00 90.06 315 GLY A C 1
ATOM 2459 O O . GLY A 1 315 ? -29.305 1.835 37.095 1.00 90.06 315 GLY A O 1
ATOM 2460 N N . ARG A 1 316 ? -28.432 0.232 35.791 1.00 93.75 316 ARG A N 1
ATOM 2461 C CA . ARG A 1 316 ? -27.048 0.348 36.285 1.00 93.75 316 ARG A CA 1
ATOM 2462 C C . ARG A 1 316 ? -26.211 1.240 35.373 1.00 93.75 316 ARG A C 1
ATOM 2464 O O . ARG A 1 316 ? -26.661 1.651 34.309 1.00 93.75 316 ARG A O 1
ATOM 2471 N N . THR A 1 317 ? -24.982 1.531 35.785 1.00 94.94 317 THR A N 1
ATOM 2472 C CA . THR A 1 317 ? -24.033 2.334 35.003 1.00 94.94 317 THR A CA 1
ATOM 2473 C C . THR A 1 317 ? -23.087 1.427 34.226 1.00 94.94 317 THR A C 1
ATOM 2475 O O . THR A 1 317 ? -22.421 0.581 34.824 1.00 94.94 317 THR A O 1
ATOM 2478 N N . LEU A 1 318 ? -23.008 1.626 32.910 1.00 95.31 318 LEU A N 1
ATOM 2479 C CA . LEU A 1 318 ? -21.946 1.087 32.064 1.00 95.31 318 LEU A CA 1
ATOM 2480 C C . LEU A 1 318 ? -20.756 2.048 32.106 1.00 95.31 318 LEU A C 1
ATOM 2482 O O . LEU A 1 318 ? -20.920 3.238 31.825 1.00 95.31 318 LEU A O 1
ATOM 2486 N N . ARG A 1 319 ? -19.569 1.517 32.404 1.00 95.56 319 ARG A N 1
ATOM 2487 C CA . ARG A 1 319 ? -18.287 2.206 32.235 1.00 95.56 319 ARG A CA 1
ATOM 2488 C C . ARG A 1 319 ? -17.477 1.513 31.150 1.00 95.56 319 ARG A C 1
ATOM 2490 O O . ARG A 1 319 ? -17.290 0.300 31.209 1.00 95.56 319 ARG A O 1
ATOM 2497 N N . VAL A 1 320 ? -16.991 2.283 30.182 1.00 95.44 320 VAL A N 1
ATOM 2498 C CA . VAL A 1 320 ? -15.973 1.832 29.227 1.00 95.44 320 VAL A CA 1
ATOM 2499 C C . VAL A 1 320 ? -14.700 2.603 29.512 1.00 95.44 320 VAL A C 1
ATOM 2501 O O . VAL A 1 320 ? -14.707 3.838 29.500 1.00 95.44 320 VAL A O 1
ATOM 2504 N N . VAL A 1 321 ? -13.632 1.869 29.798 1.00 94.44 321 VAL A N 1
ATOM 2505 C CA . VAL A 1 321 ? -12.340 2.428 30.184 1.00 94.44 321 VAL A CA 1
ATOM 2506 C C . VAL A 1 321 ? -11.245 1.984 29.226 1.00 94.44 321 VAL A C 1
ATOM 2508 O O . VAL A 1 321 ? -11.265 0.872 28.694 1.00 94.44 321 VAL A O 1
ATOM 2511 N N . GLU A 1 322 ? -10.283 2.867 29.016 1.00 92.06 322 GLU A N 1
ATOM 2512 C CA . GLU A 1 322 ? -8.995 2.556 28.410 1.00 92.06 322 GLU A CA 1
ATOM 2513 C C . GLU A 1 322 ? -7.980 2.339 29.536 1.00 92.06 322 GLU A C 1
ATOM 2515 O O . GLU A 1 322 ? -7.802 3.225 30.375 1.00 92.06 322 GLU A O 1
ATOM 2520 N N . LEU A 1 323 ? -7.320 1.178 29.560 1.00 85.25 323 LEU A N 1
ATOM 2521 C CA . LEU A 1 323 ? -6.176 0.963 30.446 1.00 85.25 323 LEU A CA 1
ATOM 2522 C C . LEU A 1 323 ? -4.912 1.501 29.776 1.00 85.25 323 LEU A C 1
ATOM 2524 O O . LEU A 1 323 ? -4.554 1.077 28.676 1.00 85.25 323 LEU A O 1
ATOM 2528 N N . LYS A 1 324 ? -4.226 2.419 30.452 1.00 83.31 324 LYS A N 1
ATOM 2529 C CA . LYS A 1 324 ? -2.900 2.898 30.063 1.00 83.31 324 LYS A CA 1
ATOM 2530 C C . LYS A 1 324 ? -1.820 1.928 30.548 1.00 83.31 324 LYS A C 1
ATOM 2532 O O . LYS A 1 324 ? -2.046 1.129 31.454 1.00 83.31 324 LYS A O 1
ATOM 2537 N N . GLU A 1 325 ? -0.635 1.998 29.942 1.00 78.25 325 GLU A N 1
ATOM 2538 C CA . GLU A 1 325 ? 0.502 1.128 30.293 1.00 78.25 325 GLU A CA 1
ATOM 2539 C C . GLU A 1 325 ? 0.954 1.289 31.751 1.00 78.25 325 GLU A C 1
ATOM 2541 O O . GLU A 1 325 ? 1.434 0.337 32.359 1.00 78.25 325 GLU A O 1
ATOM 2546 N N . ASP A 1 326 ? 0.757 2.474 32.330 1.00 83.25 326 ASP A N 1
ATOM 2547 C CA . ASP A 1 326 ? 1.044 2.768 33.737 1.00 83.25 326 ASP A CA 1
ATOM 2548 C C . ASP A 1 326 ? -0.027 2.234 34.712 1.00 83.25 326 ASP A C 1
ATOM 2550 O O . ASP A 1 326 ? 0.067 2.450 35.920 1.00 83.25 326 ASP A O 1
ATOM 2554 N N . GLY A 1 327 ? -1.040 1.526 34.201 1.00 82.62 327 GLY A N 1
ATOM 2555 C CA . GLY A 1 327 ? -2.160 0.991 34.972 1.00 82.62 327 GLY A CA 1
ATOM 2556 C C . GLY A 1 327 ? -3.285 1.995 35.230 1.00 82.62 327 GLY A C 1
ATOM 2557 O O . GLY A 1 327 ? -4.270 1.638 35.874 1.00 82.62 327 GLY A O 1
ATOM 2558 N N . THR A 1 328 ? -3.180 3.230 34.731 1.00 87.56 328 THR A N 1
ATOM 2559 C CA . THR A 1 328 ? -4.230 4.242 34.885 1.00 87.56 328 THR A CA 1
ATOM 2560 C C . THR A 1 328 ? -5.445 3.902 34.023 1.00 87.56 328 THR A C 1
ATOM 2562 O O . THR A 1 328 ? -5.319 3.590 32.837 1.00 87.56 328 THR A O 1
ATOM 2565 N N . GLU A 1 329 ? -6.642 4.020 34.598 1.00 90.75 329 GLU A N 1
ATOM 2566 C CA . GLU A 1 329 ? -7.901 3.913 33.860 1.00 90.75 329 GLU A CA 1
ATOM 2567 C C . GLU A 1 329 ? -8.374 5.290 33.387 1.00 90.75 329 GLU A C 1
ATOM 2569 O O . GLU A 1 329 ? -8.620 6.191 34.191 1.00 90.75 329 GLU A O 1
ATOM 2574 N N . VAL A 1 330 ? -8.577 5.437 32.079 1.00 91.19 330 VAL A N 1
ATOM 2575 C CA . VAL A 1 330 ? -9.253 6.603 31.502 1.00 91.19 330 VAL A CA 1
ATOM 2576 C C . VAL A 1 330 ? -10.690 6.222 31.176 1.00 91.19 330 VAL A C 1
ATOM 2578 O O . VAL A 1 330 ? -10.937 5.357 30.337 1.00 91.19 330 VAL A O 1
ATOM 2581 N N . VAL A 1 331 ? -11.652 6.867 31.837 1.00 92.56 331 VAL A N 1
ATOM 2582 C CA . VAL A 1 331 ? -13.081 6.655 31.570 1.00 92.56 331 VAL A CA 1
ATOM 2583 C C . VAL A 1 331 ? -13.467 7.384 30.294 1.00 92.56 331 VAL A C 1
ATOM 2585 O O . VAL A 1 331 ? -13.414 8.609 30.235 1.00 92.56 331 VAL A O 1
ATOM 2588 N N . LEU A 1 332 ? -13.877 6.625 29.281 1.00 91.56 332 LEU A N 1
ATOM 2589 C CA . LEU A 1 332 ? -14.309 7.171 27.994 1.00 91.56 332 LEU A CA 1
ATOM 2590 C C . LEU A 1 332 ? -15.826 7.280 27.902 1.00 91.56 332 LEU A C 1
ATOM 2592 O O . LEU A 1 332 ? -16.354 8.200 27.285 1.00 91.56 332 LEU A O 1
ATOM 2596 N N . VAL A 1 333 ? -16.535 6.348 28.538 1.00 93.12 333 VAL A N 1
ATOM 2597 C CA . VAL A 1 333 ? -17.994 6.364 28.629 1.00 93.12 333 VAL A CA 1
ATOM 2598 C C . VAL A 1 333 ? -18.410 6.023 30.038 1.00 93.12 333 VAL A C 1
ATOM 2600 O O . VAL A 1 333 ? -17.970 5.016 30.586 1.00 93.12 333 VAL A O 1
ATOM 2603 N N . GLU A 1 334 ? -19.323 6.820 30.574 1.00 95.00 334 GLU A N 1
ATOM 2604 C CA . GLU A 1 334 ? -20.023 6.536 31.817 1.00 95.00 334 GLU A CA 1
ATOM 2605 C C . GLU A 1 334 ? -21.478 6.980 31.675 1.00 95.00 334 GLU A C 1
ATOM 2607 O O . GLU A 1 334 ? -21.768 8.171 31.565 1.00 95.00 334 GLU A O 1
ATOM 2612 N N . ARG A 1 335 ? -22.405 6.020 31.594 1.00 93.62 335 ARG A N 1
ATOM 2613 C CA . ARG A 1 335 ? -23.838 6.321 31.447 1.00 93.62 335 ARG A CA 1
ATOM 2614 C C . ARG A 1 335 ? -24.731 5.198 31.951 1.00 93.62 335 ARG A C 1
ATOM 2616 O O . ARG A 1 335 ? -24.323 4.038 32.008 1.00 93.62 335 ARG A O 1
ATOM 2623 N N . ALA A 1 336 ? -25.965 5.560 32.292 1.00 92.62 336 ALA A N 1
ATOM 2624 C CA . ALA A 1 336 ? -26.994 4.611 32.689 1.00 92.62 336 ALA A CA 1
ATOM 2625 C C . ALA A 1 336 ? -27.397 3.697 31.519 1.00 92.62 336 ALA A C 1
ATOM 2627 O O . ALA A 1 336 ? -27.537 4.142 30.379 1.00 92.62 336 ALA A O 1
ATOM 2628 N N . VAL A 1 337 ? -27.607 2.419 31.820 1.00 91.94 337 VAL A N 1
ATOM 2629 C CA . VAL A 1 337 ? -28.065 1.396 30.882 1.00 91.94 337 VAL A CA 1
ATOM 2630 C C . VAL A 1 337 ? -29.577 1.503 30.732 1.00 91.94 337 VAL A C 1
ATOM 2632 O O . VAL A 1 337 ? -30.334 1.184 31.653 1.00 91.94 337 VAL A O 1
ATOM 2635 N N . THR A 1 338 ? -30.009 1.949 29.555 1.00 89.69 338 THR A N 1
ATOM 2636 C CA . THR A 1 338 ? -31.423 2.141 29.198 1.00 89.69 338 THR A CA 1
ATOM 2637 C C . THR A 1 338 ? -31.981 1.035 28.301 1.00 89.69 338 THR A C 1
ATOM 2639 O O . THR A 1 338 ? -33.188 0.986 28.081 1.00 89.69 338 THR A O 1
ATOM 2642 N N . GLY A 1 339 ? -31.132 0.136 27.796 1.00 91.38 339 GLY A N 1
ATOM 2643 C CA . GLY A 1 339 ? -31.515 -0.927 26.872 1.00 91.38 339 GLY A CA 1
ATOM 2644 C C . GLY A 1 339 ? -30.505 -2.080 26.829 1.00 91.38 339 GLY A C 1
ATOM 2645 O O . GLY A 1 339 ? -29.487 -2.030 27.522 1.00 91.38 339 GLY A O 1
ATOM 2646 N N . PRO A 1 340 ? -30.786 -3.125 26.030 1.00 92.81 340 PRO A N 1
ATOM 2647 C CA . PRO A 1 340 ? -29.954 -4.329 25.940 1.00 92.81 340 PRO A CA 1
ATOM 2648 C C . PRO A 1 340 ? -28.644 -4.115 25.171 1.00 92.81 340 PRO A C 1
ATOM 2650 O O . PRO A 1 340 ? -27.733 -4.932 25.280 1.00 92.81 340 PRO A O 1
ATOM 2653 N N . GLU A 1 341 ? -28.536 -3.034 24.398 1.00 93.88 341 GLU A N 1
ATOM 2654 C CA . GLU A 1 341 ? -27.346 -2.706 23.619 1.00 93.88 341 GLU A CA 1
ATOM 2655 C C . GLU A 1 341 ? -26.988 -1.229 23.788 1.00 93.88 341 GLU A C 1
ATOM 2657 O O . GLU A 1 341 ? -27.859 -0.359 23.841 1.00 93.88 341 GLU A O 1
ATOM 2662 N N . VAL A 1 342 ? -25.688 -0.950 23.865 1.00 91.88 342 VAL A N 1
ATOM 2663 C CA . VAL A 1 342 ? -25.139 0.406 23.888 1.00 91.88 342 VAL A CA 1
ATOM 2664 C C . VAL A 1 342 ? -24.060 0.514 22.822 1.00 91.88 342 VAL A C 1
ATOM 2666 O O . VAL A 1 342 ? -23.095 -0.247 22.842 1.00 91.88 342 VAL A O 1
ATOM 2669 N N . VAL A 1 343 ? -24.203 1.489 21.922 1.00 91.94 343 VAL A N 1
ATOM 2670 C CA . VAL A 1 343 ? -23.198 1.784 20.893 1.00 91.94 343 VAL A CA 1
ATOM 2671 C C . VAL A 1 343 ? -22.269 2.897 21.373 1.00 91.94 343 VAL A C 1
ATOM 2673 O O . VAL A 1 343 ? -22.732 3.937 21.858 1.00 91.94 343 VAL A O 1
ATOM 2676 N N . VAL A 1 344 ? -20.961 2.670 21.272 1.00 91.94 344 VAL A N 1
ATOM 2677 C CA . VAL A 1 344 ? -19.904 3.632 21.612 1.00 91.94 344 VAL A CA 1
ATOM 2678 C C . VAL A 1 344 ? -18.941 3.756 20.440 1.00 91.94 344 VAL A C 1
ATOM 2680 O O . VAL A 1 344 ? -18.458 2.740 19.960 1.00 91.94 344 VAL A O 1
ATOM 2683 N N . ASP A 1 345 ? -18.606 4.977 20.034 1.00 91.19 345 ASP A N 1
ATOM 2684 C CA . ASP A 1 345 ? -17.525 5.206 19.077 1.00 91.19 345 ASP A CA 1
ATOM 2685 C C . ASP A 1 345 ? -16.190 5.284 19.817 1.00 91.19 345 ASP A C 1
ATOM 2687 O O . ASP A 1 345 ? -15.992 6.149 20.672 1.00 91.19 345 ASP A O 1
ATOM 2691 N N . LEU A 1 346 ? -15.281 4.360 19.508 1.00 90.62 346 LEU A N 1
ATOM 2692 C CA . LEU A 1 346 ? -13.964 4.277 20.137 1.00 90.62 346 LEU A CA 1
ATOM 2693 C C . LEU A 1 346 ? -12.864 4.227 19.075 1.00 90.62 346 LEU A C 1
ATOM 2695 O O . LEU A 1 346 ? -13.041 3.567 18.047 1.00 90.62 346 LEU A O 1
ATOM 2699 N N . PRO A 1 347 ? -11.709 4.875 19.301 1.00 88.44 347 PRO A N 1
ATOM 2700 C CA . PRO A 1 347 ? -10.548 4.655 18.455 1.00 88.44 347 PRO A CA 1
ATOM 2701 C C . PRO A 1 347 ? -10.027 3.218 18.579 1.00 88.44 347 PRO A C 1
ATOM 2703 O O . PRO A 1 347 ? -10.468 2.431 19.414 1.00 88.44 347 PRO A O 1
ATOM 2706 N N . ARG A 1 348 ? -9.085 2.839 17.713 1.00 85.06 348 ARG A N 1
ATOM 2707 C CA . ARG A 1 348 ? -8.450 1.518 17.787 1.00 85.06 348 ARG A CA 1
ATOM 2708 C C . ARG A 1 348 ? -7.594 1.432 19.054 1.00 85.06 348 ARG A C 1
ATOM 2710 O O . ARG A 1 348 ? -6.500 1.988 19.090 1.00 85.06 348 ARG A O 1
ATOM 2717 N N . ASN A 1 349 ? -8.057 0.691 20.055 1.00 85.31 349 ASN A N 1
ATOM 2718 C CA . ASN A 1 349 ? -7.259 0.295 21.214 1.00 85.31 349 ASN A CA 1
ATOM 2719 C C . ASN A 1 349 ? -7.866 -0.942 21.903 1.00 85.31 349 ASN A C 1
ATOM 2721 O O . ASN A 1 349 ? -8.877 -1.488 21.455 1.00 85.31 349 ASN A O 1
ATOM 2725 N N . ASN A 1 350 ? -7.250 -1.383 22.995 1.00 88.12 350 ASN A N 1
ATOM 2726 C CA . ASN A 1 350 ? -7.837 -2.315 23.943 1.00 88.12 350 ASN A CA 1
ATOM 2727 C C . ASN A 1 350 ? -8.607 -1.544 25.016 1.00 88.12 350 ASN A C 1
ATOM 2729 O O . ASN A 1 350 ? -8.084 -0.614 25.629 1.00 88.12 350 ASN A O 1
ATOM 2733 N N . TYR A 1 351 ? -9.841 -1.967 25.259 1.00 93.56 351 TYR A N 1
ATOM 2734 C CA . TYR A 1 351 ? -10.729 -1.364 26.243 1.00 93.56 351 TYR A CA 1
ATOM 2735 C C . TYR A 1 351 ? -11.268 -2.414 27.195 1.00 93.56 351 TYR A C 1
ATOM 2737 O O . TYR A 1 351 ? -11.225 -3.616 26.926 1.00 93.56 351 TYR A O 1
ATOM 2745 N N . PHE A 1 352 ? -11.825 -1.944 28.301 1.00 94.44 352 PHE A N 1
ATOM 2746 C CA . PHE A 1 352 ? -12.552 -2.763 29.251 1.00 94.44 352 PHE A CA 1
ATOM 2747 C C . PHE A 1 352 ? -13.937 -2.157 29.473 1.00 94.44 352 PHE A C 1
ATOM 2749 O O . PHE A 1 352 ? -14.064 -0.975 29.790 1.00 94.44 352 PHE A O 1
ATOM 2756 N N . ALA A 1 353 ? -14.988 -2.951 29.274 1.00 95.19 353 ALA A N 1
ATOM 2757 C CA . ALA A 1 353 ? -16.361 -2.554 29.578 1.00 95.19 353 ALA A CA 1
ATOM 2758 C C . ALA A 1 353 ? -16.812 -3.245 30.861 1.00 95.19 353 ALA A C 1
ATOM 2760 O O . ALA A 1 353 ? -16.597 -4.446 31.007 1.00 95.19 353 ALA A O 1
ATOM 2761 N N . GLN A 1 354 ? -17.455 -2.504 31.765 1.00 94.88 354 GLN A N 1
ATOM 2762 C CA . GLN A 1 354 ? -17.968 -3.030 33.028 1.00 94.88 354 GLN A CA 1
ATOM 2763 C C . GLN A 1 354 ? -19.301 -2.407 33.445 1.00 94.88 354 GLN A C 1
ATOM 2765 O O . GLN A 1 354 ? -19.559 -1.233 33.174 1.00 94.88 354 GLN A O 1
ATOM 2770 N N . VAL A 1 355 ? -20.130 -3.180 34.152 1.00 93.56 355 VAL A N 1
ATOM 2771 C CA . VAL A 1 355 ? -21.393 -2.702 34.737 1.00 93.56 355 VAL A CA 1
ATOM 2772 C C . VAL A 1 355 ? -21.278 -2.622 36.257 1.00 93.56 355 VAL A C 1
ATOM 2774 O O . VAL A 1 355 ? -21.068 -3.629 36.940 1.00 93.56 355 VAL A O 1
ATOM 2777 N N . SER A 1 356 ? -21.454 -1.416 36.800 1.00 89.19 356 SER A N 1
ATOM 2778 C CA . SER A 1 356 ? -21.307 -1.147 38.232 1.00 89.19 356 SER A CA 1
ATOM 2779 C C . SER A 1 356 ? -22.244 -2.006 39.088 1.00 89.19 356 SER A C 1
ATOM 2781 O O . SER A 1 356 ? -23.457 -2.043 38.871 1.00 89.19 356 SER A O 1
ATOM 2783 N N . GLY A 1 357 ? -21.677 -2.657 40.107 1.00 84.12 357 GLY A N 1
ATOM 2784 C CA . GLY A 1 357 ? -22.418 -3.435 41.105 1.00 84.12 357 GLY A CA 1
ATOM 2785 C C . GLY A 1 357 ? -22.827 -4.850 40.681 1.00 84.12 357 GLY A C 1
ATOM 2786 O O . GLY A 1 357 ? -23.471 -5.528 41.474 1.00 84.12 357 GLY A O 1
ATOM 2787 N N . LEU A 1 358 ? -22.465 -5.303 39.473 1.00 83.88 358 LEU A N 1
ATOM 2788 C CA . LEU A 1 358 ? -22.785 -6.656 38.991 1.00 83.88 358 LEU A CA 1
ATOM 2789 C C . LEU A 1 358 ? -21.561 -7.557 38.786 1.00 83.88 358 LEU A C 1
ATOM 2791 O O . LEU A 1 358 ? -21.722 -8.754 38.578 1.00 83.88 358 LEU A O 1
ATOM 2795 N N . GLY A 1 359 ? -20.344 -7.004 38.822 1.00 81.31 359 GLY A N 1
ATOM 2796 C CA . GLY A 1 359 ? -19.119 -7.763 38.540 1.00 81.31 359 GLY A CA 1
ATOM 2797 C C . GLY A 1 359 ? -18.975 -8.201 37.076 1.00 81.31 359 GLY A C 1
ATOM 2798 O O . GLY A 1 359 ? -18.028 -8.909 36.751 1.00 81.31 359 GLY A O 1
ATOM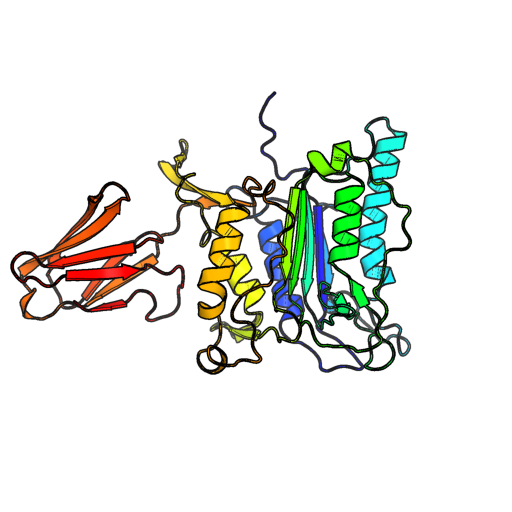 2799 N N . PHE A 1 360 ? -19.881 -7.777 36.188 1.00 84.81 360 PHE A N 1
ATOM 2800 C CA . PHE A 1 360 ? -19.749 -7.990 34.750 1.00 84.81 360 PHE A CA 1
ATOM 2801 C C . PHE A 1 360 ? -18.682 -7.053 34.201 1.00 84.81 360 PHE A C 1
ATOM 2803 O O . PHE A 1 360 ? -18.831 -5.831 34.280 1.00 84.81 360 PHE A O 1
ATOM 2810 N N . GLY A 1 361 ? -17.614 -7.634 33.660 1.00 90.00 361 GLY A N 1
ATOM 2811 C CA . GLY A 1 361 ? -16.486 -6.914 33.093 1.00 90.00 361 GLY A CA 1
ATOM 2812 C C . GLY A 1 361 ? -15.814 -7.738 32.002 1.00 90.00 361 GLY A C 1
ATOM 2813 O O . GLY A 1 361 ? -15.600 -8.938 32.177 1.00 90.00 361 GLY A O 1
ATOM 2814 N N . LYS A 1 362 ? -15.488 -7.114 30.870 1.00 93.69 362 LYS A N 1
ATOM 2815 C CA . LYS A 1 362 ? -14.820 -7.794 29.758 1.00 93.69 362 LYS A CA 1
ATOM 2816 C C . LYS A 1 362 ? -13.878 -6.858 29.019 1.00 93.69 362 LYS A C 1
ATOM 2818 O O . LYS A 1 362 ? -14.267 -5.763 28.611 1.00 93.69 362 LYS A O 1
ATOM 2823 N N . GLY A 1 363 ? -12.653 -7.333 28.811 1.00 92.38 363 GLY A N 1
ATOM 2824 C CA . GLY A 1 363 ? -11.699 -6.710 27.902 1.00 92.38 363 GLY A CA 1
ATOM 2825 C C . GLY A 1 363 ? -12.067 -7.001 26.449 1.00 92.38 363 GLY A C 1
ATOM 2826 O O . GLY A 1 363 ? -12.463 -8.122 26.122 1.00 92.38 363 GLY A O 1
ATOM 2827 N N . PHE A 1 364 ? -11.941 -6.010 25.575 1.00 91.50 364 PHE A N 1
ATOM 2828 C CA . PHE A 1 364 ? -12.175 -6.173 24.146 1.00 91.50 364 PHE A CA 1
ATOM 2829 C C . PHE A 1 364 ? -11.255 -5.258 23.322 1.00 91.50 364 PHE A C 1
ATOM 2831 O O . PHE A 1 364 ? -11.030 -4.106 23.698 1.00 91.50 364 PHE A O 1
ATOM 2838 N N . PRO A 1 365 ? -10.727 -5.745 22.188 1.00 88.50 365 PRO A N 1
ATOM 2839 C CA . PRO A 1 365 ? -10.048 -4.898 21.221 1.00 88.50 365 PRO A CA 1
ATOM 2840 C C . PRO A 1 365 ? -11.071 -4.213 20.311 1.00 88.50 365 PRO A C 1
ATOM 2842 O O . PRO A 1 365 ? -12.030 -4.844 19.857 1.00 88.50 365 PRO A O 1
ATOM 2845 N N . VAL A 1 366 ? -10.828 -2.951 19.974 1.00 87.25 366 VAL A N 1
ATOM 2846 C CA . VAL A 1 366 ? -11.500 -2.281 18.855 1.00 87.25 366 VAL A CA 1
ATOM 2847 C C . VAL A 1 366 ? -10.671 -2.498 17.607 1.00 87.25 366 VAL A C 1
ATOM 2849 O O . VAL A 1 366 ? -9.520 -2.073 17.520 1.00 87.25 366 VAL A O 1
ATOM 2852 N N . ARG A 1 367 ? -11.260 -3.192 16.639 1.00 82.88 367 ARG A N 1
ATOM 2853 C CA . ARG A 1 367 ? -10.663 -3.484 15.344 1.00 82.88 367 ARG A CA 1
ATOM 2854 C C . ARG A 1 367 ? -11.053 -2.410 14.334 1.00 82.88 367 ARG A C 1
ATOM 2856 O O . ARG A 1 367 ? -12.202 -1.965 14.326 1.00 82.88 367 ARG A O 1
ATOM 2863 N N . PRO A 1 368 ? -10.144 -2.055 13.422 1.00 72.31 368 PRO A N 1
ATOM 2864 C CA . PRO A 1 368 ? -10.395 -1.072 12.380 1.00 72.31 368 PRO A CA 1
ATOM 2865 C C . PRO A 1 368 ? -11.104 -1.698 11.168 1.00 72.31 368 PRO A C 1
ATOM 2867 O O . PRO A 1 368 ? -10.654 -1.601 10.030 1.00 72.31 368 PRO A O 1
ATOM 2870 N N . LEU A 1 369 ? -12.193 -2.415 11.431 1.00 69.00 369 LEU A N 1
ATOM 2871 C CA . LEU A 1 369 ? -13.013 -3.084 10.428 1.00 69.00 369 LEU A CA 1
ATOM 2872 C C . LEU A 1 369 ? -14.411 -2.479 10.496 1.00 69.00 369 LEU A C 1
ATOM 2874 O O . LEU A 1 369 ? -14.985 -2.366 11.574 1.00 69.00 369 LEU A O 1
ATOM 2878 N N . THR A 1 370 ? -14.967 -2.125 9.342 1.00 60.12 370 THR A N 1
ATOM 2879 C CA . THR A 1 370 ? -16.329 -1.578 9.214 1.00 60.12 370 THR A CA 1
ATOM 2880 C C . THR A 1 370 ? -17.374 -2.649 8.891 1.00 60.12 370 THR A C 1
ATOM 2882 O O . THR A 1 370 ? -18.531 -2.325 8.639 1.00 60.12 370 THR A O 1
ATOM 2885 N N . ALA A 1 371 ? -16.983 -3.928 8.871 1.00 58.69 371 ALA A N 1
ATOM 2886 C CA . ALA A 1 371 ? -17.893 -5.030 8.582 1.00 58.69 371 ALA A CA 1
ATOM 2887 C C . ALA A 1 371 ? -18.972 -5.173 9.670 1.00 58.69 371 ALA A C 1
ATOM 2889 O O . ALA A 1 371 ? -18.711 -4.964 10.853 1.00 58.69 371 ALA A O 1
ATOM 2890 N N . GLU A 1 372 ? -20.178 -5.574 9.273 1.00 47.94 372 GLU A N 1
ATOM 2891 C CA . GLU A 1 372 ? -21.283 -5.836 10.196 1.00 47.94 372 GLU A CA 1
ATOM 2892 C C . GLU A 1 372 ? -20.886 -6.916 11.221 1.00 47.94 372 GLU A C 1
ATOM 2894 O O . GLU A 1 372 ? -20.327 -7.955 10.866 1.00 47.94 372 GLU A O 1
ATOM 2899 N N . GLY A 1 373 ? -21.099 -6.642 12.511 1.00 57.41 373 GLY A N 1
ATOM 2900 C CA . GLY A 1 373 ? -20.636 -7.504 13.607 1.00 57.41 373 GLY A CA 1
ATOM 2901 C C . GLY A 1 373 ? -19.166 -7.315 14.015 1.00 57.41 373 GLY A C 1
ATOM 2902 O O . GLY A 1 373 ? -18.729 -7.929 14.992 1.00 57.41 373 GLY A O 1
ATOM 2903 N N . ALA A 1 374 ? -18.403 -6.449 13.338 1.00 65.38 374 ALA A N 1
ATOM 2904 C CA . ALA A 1 374 ? -17.125 -5.985 13.865 1.00 65.38 374 ALA A CA 1
ATOM 2905 C C . ALA A 1 374 ? -17.360 -5.216 15.176 1.00 65.38 374 ALA A C 1
ATOM 2907 O O . ALA A 1 374 ? -18.317 -4.457 15.306 1.00 65.38 374 ALA A O 1
ATOM 2908 N N . ASN A 1 375 ? -16.490 -5.433 16.165 1.00 85.19 375 ASN A N 1
ATOM 2909 C CA . ASN A 1 375 ? -16.521 -4.744 17.460 1.00 85.19 375 ASN A CA 1
ATOM 2910 C C . ASN A 1 375 ? -17.811 -4.948 18.282 1.00 85.19 375 ASN A C 1
ATOM 2912 O O . ASN A 1 375 ? -18.306 -4.024 18.929 1.00 85.19 375 ASN A O 1
ATOM 2916 N N . VAL A 1 376 ? -18.346 -6.172 18.300 1.00 89.25 376 VAL A N 1
ATOM 2917 C CA . VAL A 1 376 ? -19.411 -6.563 19.236 1.00 89.25 376 VAL A CA 1
ATOM 2918 C C . VAL A 1 376 ? -18.802 -7.205 20.481 1.00 89.25 376 VAL A C 1
ATOM 2920 O O . VAL A 1 376 ? -18.045 -8.171 20.393 1.00 89.25 376 VAL A O 1
ATOM 2923 N N . VAL A 1 377 ? -19.173 -6.705 21.658 1.00 91.81 377 VAL A N 1
ATOM 2924 C CA . VAL A 1 377 ? -18.790 -7.274 22.954 1.00 91.81 377 VAL A CA 1
ATOM 2925 C C . VAL A 1 377 ? -20.046 -7.622 23.742 1.00 91.81 377 VAL A C 1
ATOM 2927 O O . VAL A 1 377 ? -20.983 -6.839 23.808 1.00 91.81 377 VAL A O 1
ATOM 2930 N N . SER A 1 378 ? -20.094 -8.817 24.323 1.00 92.38 378 SER A N 1
ATOM 2931 C CA . SER A 1 378 ? -21.176 -9.241 25.223 1.00 92.38 378 SER A CA 1
ATOM 2932 C C . SER A 1 378 ? -20.620 -9.414 26.629 1.00 92.38 378 SER A C 1
ATOM 2934 O O . SER A 1 378 ? -19.614 -10.122 26.779 1.00 92.38 378 SER A O 1
ATOM 2936 N N . LEU A 1 379 ? -21.242 -8.719 27.589 1.00 89.81 379 LEU A N 1
ATOM 2937 C CA . LEU A 1 379 ? -20.911 -8.733 29.017 1.00 89.81 379 LEU A CA 1
ATOM 2938 C C . LEU A 1 379 ? -21.650 -9.824 29.788 1.00 89.81 379 LEU A C 1
ATOM 2940 O O . LEU A 1 379 ? -22.816 -10.112 29.433 1.00 89.81 379 LEU A O 1
#

Sequence (379 aa):
MPSESSSDTDYAIVVGITRYPYLDPLQSPENDARAFHTWLTTPADRGGAGIDPKSERVRLVLSSDFAGSYAPGMEPPTVAQVEAELIRLDEIAEENRKAGRGLRVGRRLYLYFSGHGCAPKFEEAAILMANATRRRVYHLTGMPCADWFYRAGYFSEVVLLMDCCRERYEKVVTYVPPWVDLTAPEVVDRSQRFYGLAAAWSQVARERVLPSGERRSVFTLALLAGLEGAAYDPTTMHADPATGRQMARVTARSLKGFLYNHLRDFLPEADRDSPEVSGQPDIPHPRDPNADMVFSTVPVPSYPVTVRLPPAAAGRTLRVVELKEDGTEVVLVERAVTGPEVVVDLPRNNYFAQVSGLGFGKGFPVRPLTAEGANVVSL

Radius of gyration: 23.32 Å; chains: 1; bounding box: 59×48×74 Å

pLDDT: mean 88.2, std 10.72, range [26.28, 98.69]